Protein AF-A0AAN6MFS7-F1 (afdb_monomer)

Radius of gyration: 54.93 Å; Cα contacts (8 Å, |Δi|>4): 365; chains: 1; bounding box: 103×71×196 Å

Structure (mmCIF, N/CA/C/O backbone):
data_AF-A0AAN6MFS7-F1
#
_entry.id   AF-A0AAN6MFS7-F1
#
loop_
_atom_site.group_PDB
_atom_site.id
_atom_site.type_symbol
_atom_site.label_atom_id
_atom_site.label_alt_id
_atom_site.label_comp_id
_atom_site.label_asym_id
_atom_site.label_entity_id
_atom_site.label_seq_id
_atom_site.pdbx_PDB_ins_code
_atom_site.Cartn_x
_atom_site.Cartn_y
_atom_site.Cartn_z
_atom_site.occupancy
_atom_site.B_iso_or_equiv
_atom_site.auth_seq_id
_atom_site.auth_comp_id
_atom_site.auth_asym_id
_atom_site.auth_atom_id
_atom_site.pdbx_PDB_model_num
ATOM 1 N N . MET A 1 1 ? -11.585 -0.706 53.887 1.00 36.78 1 MET A N 1
ATOM 2 C CA . MET A 1 1 ? -11.390 -0.432 52.448 1.00 36.78 1 MET A CA 1
ATOM 3 C C . MET A 1 1 ? -11.823 1.001 52.216 1.00 36.78 1 MET A C 1
ATOM 5 O O . MET A 1 1 ? -13.002 1.281 52.380 1.00 36.78 1 MET A O 1
ATOM 9 N N . ALA A 1 2 ? -10.871 1.908 52.000 1.00 33.44 2 ALA A N 1
ATOM 10 C CA . ALA A 1 2 ? -11.161 3.320 51.768 1.00 33.44 2 ALA A CA 1
ATOM 11 C C . ALA A 1 2 ? -11.718 3.497 50.346 1.00 33.44 2 ALA A C 1
ATOM 13 O O . ALA A 1 2 ? -11.148 2.964 49.399 1.00 33.44 2 ALA A O 1
ATOM 14 N N . SER A 1 3 ? -12.848 4.193 50.224 1.00 35.78 3 SER A N 1
ATOM 15 C CA . SER A 1 3 ? -13.432 4.625 48.951 1.00 35.78 3 SER A CA 1
ATOM 16 C C . SER A 1 3 ? -12.468 5.604 48.278 1.00 35.78 3 SER A C 1
ATOM 18 O O . SER A 1 3 ? -12.210 6.668 48.838 1.00 35.78 3 SER A O 1
ATOM 20 N N . GLN A 1 4 ? -11.896 5.248 47.126 1.00 47.88 4 GLN A N 1
ATOM 21 C CA . GLN A 1 4 ? -11.155 6.199 46.296 1.00 47.88 4 GLN A CA 1
ATOM 22 C C . GLN A 1 4 ? -12.180 7.032 45.518 1.00 47.88 4 GLN A C 1
ATOM 24 O O . GLN A 1 4 ? -12.872 6.521 44.643 1.00 47.88 4 GLN A O 1
ATOM 29 N N . ASN A 1 5 ? -12.322 8.302 45.892 1.00 48.28 5 ASN A N 1
ATOM 30 C CA . ASN A 1 5 ? -13.199 9.249 45.214 1.00 48.28 5 ASN A CA 1
ATOM 31 C C . ASN A 1 5 ? -12.490 9.766 43.951 1.00 48.28 5 ASN A C 1
ATOM 33 O O . ASN A 1 5 ? -11.522 10.512 44.079 1.00 48.28 5 ASN A O 1
ATOM 37 N N . SER A 1 6 ? -12.973 9.427 42.750 1.00 53.97 6 SER A N 1
ATOM 38 C CA . SER A 1 6 ? -12.674 10.231 41.554 1.00 53.97 6 SER A CA 1
ATOM 39 C C . SER A 1 6 ? -13.382 11.570 41.714 1.00 53.97 6 SER A C 1
ATOM 41 O O . SER A 1 6 ? -14.587 11.673 41.498 1.00 53.97 6 SER A O 1
ATOM 43 N N . SER A 1 7 ? -12.657 12.594 42.154 1.00 58.81 7 SER A N 1
ATOM 44 C CA . SER A 1 7 ? -13.148 13.966 42.107 1.00 58.81 7 SER A CA 1
ATOM 45 C C . SER A 1 7 ? -12.813 14.542 40.738 1.00 58.81 7 SER A C 1
ATOM 47 O O . SER A 1 7 ? -11.644 14.810 40.466 1.00 58.81 7 SER A O 1
ATOM 49 N N . ALA A 1 8 ? -13.819 14.742 39.886 1.00 65.12 8 ALA A N 1
ATOM 50 C CA . ALA A 1 8 ? -13.674 15.670 38.771 1.00 65.12 8 ALA A CA 1
ATOM 51 C C . ALA A 1 8 ? -13.419 17.056 39.374 1.00 65.12 8 ALA A C 1
ATOM 53 O O . ALA A 1 8 ? -14.231 17.554 40.159 1.00 65.12 8 ALA A O 1
ATOM 54 N N . VAL A 1 9 ? -12.258 17.637 39.084 1.00 73.75 9 VAL A N 1
ATOM 55 C CA . VAL A 1 9 ? -11.913 18.971 39.573 1.00 73.75 9 VAL A CA 1
ATOM 56 C C . VAL A 1 9 ? -12.197 19.932 38.431 1.00 73.75 9 VAL A C 1
ATOM 58 O O . VAL A 1 9 ? -11.416 20.022 37.487 1.00 73.75 9 VAL A O 1
ATOM 61 N N . MET A 1 10 ? -13.334 20.625 38.508 1.00 79.44 10 MET A N 1
ATOM 62 C CA . MET A 1 10 ? -13.602 21.756 37.623 1.00 79.44 10 MET A CA 1
ATOM 63 C C . MET A 1 10 ? -12.624 22.873 37.983 1.00 79.44 10 MET A C 1
ATOM 65 O O . MET A 1 10 ? -12.571 23.300 39.141 1.00 79.44 10 MET A O 1
ATOM 69 N N . ARG A 1 11 ? -11.822 23.303 37.013 1.00 81.50 11 ARG A N 1
ATOM 70 C CA . ARG A 1 11 ? -10.904 24.434 37.156 1.00 81.50 11 ARG A CA 1
ATOM 71 C C . ARG A 1 11 ? -11.137 25.378 35.990 1.00 81.50 11 ARG A C 1
ATOM 73 O O . ARG A 1 11 ? -11.279 24.937 34.858 1.00 81.50 11 ARG A O 1
ATOM 80 N N . ASP A 1 12 ? -11.145 26.670 36.274 1.00 82.94 12 ASP A N 1
ATOM 81 C CA . ASP A 1 12 ? -11.175 27.677 35.224 1.00 82.94 12 ASP A CA 1
ATOM 82 C C . ASP A 1 12 ? -9.742 27.894 34.734 1.00 82.94 12 ASP A C 1
ATOM 84 O O . ASP A 1 12 ? -8.885 28.348 35.494 1.00 82.94 12 ASP A O 1
ATOM 88 N N . PHE A 1 13 ? -9.478 27.548 33.476 1.00 86.19 13 PHE A N 1
ATOM 89 C CA . PHE A 1 13 ? -8.219 27.866 32.807 1.00 86.19 13 PHE A CA 1
ATOM 90 C C . PHE A 1 13 ? -8.472 28.965 31.783 1.00 86.19 13 PHE A C 1
ATOM 92 O O . PHE A 1 13 ? -9.425 28.901 31.012 1.00 86.19 13 PHE A O 1
ATOM 99 N N . SER A 1 14 ? -7.621 29.985 31.787 1.00 79.81 14 SER A N 1
ATOM 100 C CA . SER A 1 14 ? -7.682 31.101 30.840 1.00 79.81 14 SER A CA 1
ATOM 101 C C . SER A 1 14 ? -6.638 30.967 29.730 1.00 79.81 14 SER A C 1
ATOM 103 O O . SER A 1 14 ? -6.709 31.682 28.732 1.00 79.81 14 SER A O 1
ATOM 105 N N . THR A 1 15 ? -5.655 30.077 29.897 1.00 89.25 15 THR A N 1
ATOM 106 C CA . THR A 1 15 ? -4.558 29.871 28.945 1.00 89.25 15 THR A CA 1
ATOM 107 C C . THR A 1 15 ? -4.161 28.399 28.828 1.00 89.25 15 THR A C 1
ATOM 109 O O . THR A 1 15 ? -4.347 27.604 29.747 1.00 89.25 15 THR A O 1
ATOM 112 N N . ILE A 1 16 ? -3.547 28.044 27.698 1.00 87.31 16 ILE A N 1
ATOM 113 C CA . ILE A 1 16 ? -3.021 26.695 27.443 1.00 87.31 16 ILE A CA 1
ATOM 114 C C . ILE A 1 16 ? -1.880 26.334 28.398 1.00 87.31 16 ILE A C 1
ATOM 116 O O . ILE A 1 16 ? -1.801 25.197 28.853 1.00 87.31 16 ILE A O 1
ATOM 120 N N . GLU A 1 17 ? -1.049 27.304 28.779 1.00 90.38 17 GLU A N 1
ATOM 121 C CA . GLU A 1 17 ? 0.032 27.086 29.748 1.00 90.38 17 GLU A CA 1
ATOM 122 C C . GLU A 1 17 ? -0.498 26.698 31.134 1.00 90.38 17 GLU A C 1
ATOM 124 O O . GLU A 1 17 ? 0.088 25.847 31.798 1.00 90.38 17 GLU A O 1
ATOM 129 N N . GLU A 1 18 ? -1.640 27.244 31.564 1.00 91.31 18 GLU A N 1
ATOM 130 C CA . GLU A 1 18 ? -2.276 26.832 32.822 1.00 91.31 18 GLU A CA 1
ATOM 131 C C . GLU A 1 18 ? -2.822 25.401 32.746 1.00 91.31 18 GLU A C 1
ATOM 133 O O . GLU A 1 18 ? -2.713 24.650 33.719 1.00 91.31 18 GLU A O 1
ATOM 138 N N . ILE A 1 19 ? -3.366 25.004 31.589 1.00 89.12 19 ILE A N 1
ATOM 139 C CA . ILE A 1 19 ? -3.820 23.630 31.346 1.00 89.12 19 ILE A CA 1
ATOM 140 C C . ILE A 1 19 ? -2.620 22.677 31.410 1.00 89.12 19 ILE A C 1
ATOM 142 O O . ILE A 1 19 ? -2.662 21.695 32.149 1.00 89.12 19 ILE A O 1
ATOM 146 N N . ILE A 1 20 ? -1.530 22.986 30.700 1.00 87.88 20 ILE A N 1
ATOM 147 C CA . ILE A 1 20 ? -0.301 22.176 30.675 1.00 87.88 20 ILE A CA 1
ATOM 148 C C . ILE A 1 20 ? 0.309 22.061 32.069 1.00 87.88 20 ILE A C 1
ATOM 150 O O . ILE A 1 20 ? 0.624 20.955 32.509 1.00 87.88 20 ILE A O 1
ATOM 154 N N . GLN A 1 21 ? 0.435 23.175 32.790 1.00 88.12 21 GLN A N 1
ATOM 155 C CA . GLN A 1 21 ? 0.970 23.159 34.148 1.00 88.12 21 GLN A CA 1
ATOM 156 C C . GLN A 1 21 ? 0.095 22.304 35.069 1.00 88.12 21 GLN A C 1
ATOM 158 O O . GLN A 1 21 ? 0.614 21.513 35.851 1.00 88.12 21 GLN A O 1
ATOM 163 N N . CYS A 1 22 ? -1.232 22.386 34.934 1.00 87.06 22 CYS A N 1
ATOM 164 C CA . CYS A 1 22 ? -2.139 21.538 35.696 1.00 87.06 22 CYS A CA 1
ATOM 165 C C . CYS A 1 22 ? -1.976 20.051 35.349 1.00 87.06 22 CYS A C 1
ATOM 167 O O . CYS A 1 22 ? -2.034 19.213 36.254 1.00 87.06 22 CYS A O 1
ATOM 169 N N . ILE A 1 23 ? -1.763 19.710 34.073 1.00 83.75 23 ILE A N 1
ATOM 170 C CA . ILE A 1 23 ? -1.455 18.336 33.652 1.00 83.75 23 ILE A CA 1
ATOM 171 C C . ILE A 1 23 ? -0.169 17.863 34.338 1.00 83.75 23 ILE A C 1
ATOM 173 O O . ILE A 1 23 ? -0.166 16.796 34.957 1.00 83.75 23 ILE A O 1
ATOM 177 N N . PHE A 1 24 ? 0.890 18.670 34.272 1.00 83.50 24 PHE A N 1
ATOM 178 C CA . PHE A 1 24 ? 2.201 18.348 34.829 1.00 83.50 24 PHE A CA 1
ATOM 179 C C . PHE A 1 24 ? 2.151 18.156 36.347 1.00 83.50 24 PHE A C 1
ATOM 181 O O . PHE A 1 24 ? 2.563 17.114 36.856 1.00 83.50 24 PHE A O 1
ATOM 188 N N . ASP A 1 25 ? 1.570 19.116 37.069 1.00 83.81 25 ASP A N 1
ATOM 189 C CA . ASP A 1 25 ? 1.435 19.062 38.525 1.00 83.81 25 ASP A CA 1
ATOM 190 C C . ASP A 1 25 ? 0.659 17.815 38.952 1.00 83.81 25 ASP A C 1
ATOM 192 O O . ASP A 1 25 ? 1.060 17.098 39.870 1.00 83.81 25 ASP A O 1
ATOM 196 N N . THR A 1 26 ? -0.424 17.504 38.235 1.00 77.88 26 THR A N 1
ATOM 197 C CA . THR A 1 26 ? -1.228 16.322 38.541 1.00 77.88 26 THR A CA 1
ATOM 198 C C . THR A 1 26 ? -0.447 15.032 38.301 1.00 77.88 26 THR A C 1
ATOM 200 O O . THR A 1 26 ? -0.487 14.123 39.131 1.00 77.88 26 THR A O 1
ATOM 203 N N . ARG A 1 27 ? 0.292 14.932 37.192 1.00 75.81 27 ARG A N 1
ATOM 204 C CA . ARG A 1 27 ? 1.117 13.752 36.902 1.00 75.81 27 ARG A CA 1
ATOM 205 C C . ARG A 1 27 ? 2.221 13.569 37.928 1.00 75.81 27 ARG A C 1
ATOM 207 O O . ARG A 1 27 ? 2.413 12.459 38.421 1.00 75.81 27 ARG A O 1
ATOM 214 N N . GLN A 1 28 ? 2.887 14.654 38.303 1.00 77.56 28 GLN A N 1
ATOM 215 C CA . GLN A 1 28 ? 3.928 14.631 39.319 1.00 77.56 28 GLN A CA 1
ATOM 216 C C . GLN A 1 28 ? 3.364 14.184 40.676 1.00 77.56 28 GLN A C 1
ATOM 218 O O . GLN A 1 28 ? 3.981 13.382 41.380 1.00 77.56 28 GLN A O 1
ATOM 223 N N . GLU A 1 29 ? 2.166 14.644 41.042 1.00 77.00 29 GLU A N 1
ATOM 224 C CA . GLU A 1 29 ? 1.462 14.165 42.233 1.00 77.00 29 GLU A CA 1
ATOM 225 C C . GLU A 1 29 ? 1.080 12.680 42.144 1.00 77.00 29 GLU A C 1
ATOM 227 O O . GLU A 1 29 ? 1.240 11.956 43.131 1.00 77.00 29 GLU A O 1
ATOM 232 N N . ALA A 1 30 ? 0.607 12.214 40.984 1.00 71.00 30 ALA A N 1
ATOM 233 C CA . ALA A 1 30 ? 0.240 10.818 40.756 1.00 71.00 30 ALA A CA 1
ATOM 234 C C . ALA A 1 30 ? 1.458 9.884 40.854 1.00 71.00 30 ALA A C 1
ATOM 236 O O . ALA A 1 30 ? 1.403 8.877 41.566 1.00 71.00 30 ALA A O 1
ATOM 237 N N . TYR A 1 31 ? 2.577 10.266 40.228 1.00 70.81 31 TYR A N 1
ATOM 238 C CA . TYR A 1 31 ? 3.853 9.550 40.290 1.00 70.81 31 TYR A CA 1
ATOM 239 C C . TYR A 1 31 ? 4.359 9.430 41.732 1.00 70.81 31 TYR A C 1
ATOM 241 O O . TYR A 1 31 ? 4.684 8.341 42.201 1.00 70.81 31 TYR A O 1
ATOM 249 N N . ASN A 1 32 ? 4.342 10.537 42.480 1.00 74.56 32 ASN A N 1
ATOM 250 C CA . ASN A 1 32 ? 4.837 10.572 43.858 1.00 74.56 32 ASN A CA 1
ATOM 251 C C . ASN A 1 32 ? 3.974 9.785 44.855 1.00 74.56 32 ASN A C 1
ATOM 253 O O . ASN A 1 32 ? 4.447 9.453 45.942 1.00 74.56 32 ASN A O 1
ATOM 257 N N . ARG A 1 33 ? 2.704 9.518 44.533 1.00 71.50 33 ARG A N 1
ATOM 258 C CA . ARG A 1 33 ? 1.756 8.852 45.441 1.00 71.50 33 ARG A CA 1
A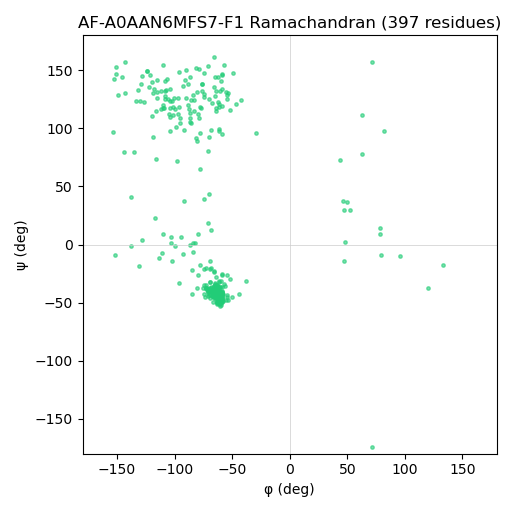TOM 259 C C . ARG A 1 33 ? 1.511 7.377 45.111 1.00 71.50 33 ARG A C 1
ATOM 261 O O . ARG A 1 33 ? 0.610 6.798 45.714 1.00 71.50 33 ARG A O 1
ATOM 268 N N . GLU A 1 34 ? 2.249 6.793 44.157 1.00 62.84 34 GLU A N 1
ATOM 269 C CA . GLU A 1 34 ? 1.908 5.493 43.538 1.00 62.84 34 GLU A CA 1
ATOM 270 C C . GLU A 1 34 ? 0.422 5.440 43.122 1.00 62.84 34 GLU A C 1
ATOM 272 O O . GLU A 1 34 ? -0.246 4.402 43.165 1.00 62.84 34 GLU A O 1
ATOM 277 N N . PHE A 1 35 ? -0.145 6.601 42.786 1.00 58.22 35 PHE A N 1
ATOM 278 C CA . PHE A 1 35 ? -1.577 6.757 42.625 1.00 58.22 35 PHE A CA 1
ATOM 279 C C . PHE A 1 35 ? -1.914 6.504 41.162 1.00 58.22 35 PHE A C 1
ATOM 281 O O . PHE A 1 35 ? -1.804 7.391 40.324 1.00 58.22 35 PHE A O 1
ATOM 288 N N . ALA A 1 36 ? -2.363 5.288 40.856 1.00 56.72 36 ALA A N 1
ATOM 289 C CA . ALA A 1 36 ? -2.938 4.925 39.558 1.00 56.72 36 ALA A CA 1
ATOM 290 C C . ALA A 1 36 ? -4.364 5.498 39.376 1.00 56.72 36 ALA A C 1
ATOM 292 O O . ALA A 1 36 ? -5.272 4.804 38.922 1.00 56.72 36 ALA A O 1
ATOM 293 N N . GLY A 1 37 ? -4.596 6.731 39.832 1.00 58.09 37 GLY A N 1
ATOM 294 C CA . GLY A 1 37 ? -5.900 7.382 39.772 1.00 58.09 37 GLY A CA 1
ATOM 295 C C . GLY A 1 37 ? -6.096 8.138 38.464 1.00 58.09 37 GLY A C 1
ATOM 296 O O . GLY A 1 37 ? -5.198 8.833 38.003 1.00 58.09 37 GLY A O 1
ATOM 297 N N . GLN A 1 38 ? -7.296 8.017 37.904 1.00 64.88 38 GLN A N 1
ATOM 298 C CA . GLN A 1 38 ? -7.801 8.827 36.799 1.00 64.88 38 GLN A CA 1
ATOM 299 C C . GLN A 1 38 ? -8.048 10.255 37.294 1.00 64.88 38 GLN A C 1
ATOM 301 O O . GLN A 1 38 ? -8.792 10.442 38.266 1.00 64.88 38 GLN A O 1
ATOM 306 N N . LEU A 1 39 ? -7.451 11.253 36.640 1.00 69.56 39 LEU A N 1
ATOM 307 C CA . LEU A 1 39 ? -7.797 12.649 36.873 1.00 69.56 39 LEU A CA 1
ATOM 308 C C . LEU A 1 39 ? -8.517 13.215 35.653 1.00 69.56 39 LEU A C 1
ATOM 310 O O . LEU A 1 39 ? -7.953 13.288 34.567 1.00 69.56 39 LEU A O 1
ATOM 314 N N . ILE A 1 40 ? -9.745 13.673 35.876 1.00 79.00 40 ILE A N 1
ATOM 315 C CA . ILE A 1 40 ? -10.539 14.381 34.877 1.00 79.00 40 ILE A CA 1
ATOM 316 C C . ILE A 1 40 ? -10.452 15.874 35.201 1.00 79.00 40 ILE A C 1
ATOM 318 O O . ILE A 1 40 ? -10.971 16.318 36.233 1.00 79.00 40 ILE A O 1
ATOM 322 N N . LEU A 1 41 ? -9.786 16.635 34.334 1.00 83.88 41 LEU A N 1
ATOM 323 C CA . LEU A 1 41 ? -9.855 18.094 34.319 1.00 83.88 41 LEU A CA 1
ATOM 324 C C . LEU A 1 41 ? -11.060 18.507 33.489 1.00 83.88 41 LEU A C 1
ATOM 326 O O . LEU A 1 41 ? -11.154 18.121 32.332 1.00 83.88 41 LEU A O 1
ATOM 330 N N . GLY A 1 42 ? -11.958 19.297 34.063 1.00 85.38 42 GLY A N 1
ATOM 331 C CA . GLY A 1 42 ? -13.032 19.949 33.317 1.00 85.38 42 GLY A CA 1
ATOM 332 C C . GLY A 1 42 ? -12.808 21.455 33.287 1.00 85.38 42 GLY A C 1
ATOM 333 O O . GLY A 1 42 ? -12.542 22.038 34.341 1.00 85.38 42 GLY A O 1
ATOM 334 N N . PHE A 1 43 ? -12.912 22.073 32.114 1.00 88.38 43 PHE A N 1
ATOM 335 C CA . PHE A 1 43 ? -12.813 23.523 31.946 1.00 88.38 43 PHE A CA 1
ATOM 336 C C . PHE A 1 43 ? -13.615 24.024 30.754 1.00 88.38 43 PHE A C 1
ATOM 338 O O . PHE A 1 43 ? -13.813 23.305 29.781 1.00 88.38 43 PHE A O 1
ATOM 345 N N . HIS A 1 44 ? -14.064 25.272 30.812 1.00 86.94 44 HIS A N 1
ATOM 346 C CA . HIS A 1 44 ? -14.817 25.874 29.718 1.00 86.94 44 HIS A CA 1
ATOM 347 C C . HIS A 1 44 ? -13.908 26.276 28.556 1.00 86.94 44 HIS A C 1
ATOM 349 O O . HIS A 1 44 ? -12.831 26.831 28.771 1.00 86.94 44 HIS A O 1
ATOM 355 N N . TRP A 1 45 ? -14.351 26.024 27.323 1.00 86.06 45 TRP A N 1
ATOM 356 C CA . TRP A 1 45 ? -13.641 26.449 26.117 1.00 86.06 45 TRP A CA 1
ATOM 357 C C . TRP A 1 45 ? -14.604 26.695 24.958 1.00 86.06 45 TRP A C 1
ATOM 359 O O . TRP A 1 45 ? -15.609 26.001 24.822 1.00 86.06 45 TRP A O 1
ATOM 369 N N . GLN A 1 46 ? -14.303 27.655 24.083 1.00 81.44 46 GLN A N 1
ATOM 370 C CA . GLN A 1 46 ? -15.162 27.932 22.929 1.00 81.44 46 GLN A CA 1
ATOM 371 C C . GLN A 1 46 ? -14.971 26.877 21.835 1.00 81.44 46 GLN A C 1
ATOM 373 O O . GLN A 1 46 ? -13.843 26.603 21.421 1.00 81.44 46 GLN A O 1
ATOM 378 N N . ALA A 1 47 ? -16.073 26.346 21.298 1.00 72.25 47 ALA A N 1
ATOM 379 C CA . ALA A 1 47 ? -16.054 25.322 20.249 1.00 72.25 47 ALA A CA 1
ATOM 380 C C . ALA A 1 47 ? -15.278 25.763 18.995 1.00 72.25 47 ALA A C 1
ATOM 382 O O . ALA A 1 47 ? -14.606 24.957 18.359 1.00 72.25 47 ALA A O 1
ATOM 383 N N . SER A 1 48 ? -15.323 27.055 18.652 1.00 74.06 48 SER A N 1
ATOM 384 C CA . SER A 1 48 ? -14.591 27.620 17.510 1.00 74.06 48 SER A CA 1
ATOM 385 C C . SER A 1 48 ? -13.073 27.656 17.695 1.00 74.06 48 SER A C 1
ATOM 387 O O . SER A 1 48 ? -12.357 27.886 16.728 1.00 74.06 48 SER A O 1
ATOM 389 N N . GLN A 1 49 ? -12.585 27.468 18.922 1.00 81.62 49 GLN A N 1
ATOM 390 C CA . GLN A 1 49 ? -11.164 27.483 19.280 1.00 81.62 49 GLN A CA 1
ATOM 391 C C . GLN A 1 49 ? -10.652 26.086 19.656 1.00 81.62 49 GLN A C 1
ATOM 393 O O . GLN A 1 49 ? -9.550 25.953 20.184 1.00 81.62 49 GLN A O 1
ATOM 398 N N . LEU A 1 50 ? -11.462 25.045 19.437 1.00 76.56 50 LEU A N 1
ATOM 399 C CA . LEU A 1 50 ? -11.154 23.678 19.850 1.00 76.56 50 LEU A CA 1
ATOM 400 C C . LEU A 1 50 ? -9.970 23.096 19.072 1.00 76.56 50 LEU A C 1
ATOM 402 O O . LEU A 1 50 ? -9.077 22.508 19.671 1.00 76.56 50 LEU A O 1
ATOM 406 N N . ASP A 1 51 ? -9.948 23.303 17.754 1.00 71.31 51 ASP A N 1
ATOM 407 C CA . ASP A 1 51 ? -8.874 22.811 16.883 1.00 71.31 51 ASP A CA 1
ATOM 408 C C . ASP A 1 51 ? -7.530 23.461 17.247 1.00 71.31 51 ASP A C 1
ATOM 410 O O . ASP A 1 51 ? -6.525 22.772 17.400 1.00 71.31 51 ASP A O 1
ATOM 414 N N . GLU A 1 52 ? -7.533 24.779 17.472 1.00 80.25 52 GLU A N 1
ATOM 415 C CA . GLU A 1 52 ? -6.351 25.535 17.899 1.00 80.25 52 GLU A CA 1
ATOM 416 C C . GLU A 1 52 ? -5.860 25.088 19.287 1.00 80.25 52 GLU A C 1
ATOM 418 O O . GLU A 1 52 ? -4.659 24.916 19.494 1.00 80.25 52 GLU A O 1
ATOM 423 N N . LEU A 1 53 ? -6.780 24.848 20.230 1.00 83.44 53 LEU A N 1
ATOM 424 C CA . LEU A 1 53 ? -6.459 24.304 21.551 1.00 83.44 53 LEU A CA 1
ATOM 425 C C . LEU A 1 53 ? -5.781 22.935 21.445 1.00 83.44 53 LEU A C 1
ATOM 427 O O . LEU A 1 53 ? -4.771 22.702 22.105 1.00 83.44 53 LEU A O 1
ATOM 431 N N . LEU A 1 54 ? -6.340 22.033 20.637 1.00 77.75 54 LEU A N 1
ATOM 432 C CA . LEU A 1 54 ? -5.818 20.682 20.454 1.00 77.75 54 LEU A CA 1
ATOM 433 C C . LEU A 1 54 ? -4.432 20.692 19.811 1.00 77.75 54 LEU A C 1
ATOM 435 O O . LEU A 1 54 ? -3.536 20.012 20.304 1.00 77.75 54 LEU A O 1
ATOM 439 N N . GLU A 1 55 ? -4.236 21.493 18.762 1.00 77.12 55 GLU A N 1
ATOM 440 C CA . GLU A 1 55 ? -2.944 21.618 18.081 1.00 77.12 55 GLU A CA 1
ATOM 441 C C . GLU A 1 55 ? -1.859 22.147 19.029 1.00 77.12 55 GLU A C 1
ATOM 443 O O . GLU A 1 55 ? -0.757 21.598 19.095 1.00 77.12 55 GLU A O 1
ATOM 448 N N . GLN A 1 56 ? -2.183 23.174 19.819 1.00 84.38 56 GLN A N 1
ATOM 449 C CA . GLN A 1 56 ? -1.249 23.744 20.788 1.00 84.38 56 GLN A CA 1
ATOM 450 C C . GLN A 1 56 ? -0.972 22.799 21.965 1.00 84.38 56 GLN A C 1
ATOM 452 O O . GLN A 1 56 ? 0.181 22.681 22.383 1.00 84.38 56 GLN A O 1
ATOM 457 N N . LEU A 1 57 ? -1.985 22.096 22.485 1.00 82.75 57 LEU A N 1
ATOM 458 C CA . LEU A 1 57 ? -1.795 21.083 23.528 1.00 82.75 57 LEU A CA 1
ATOM 459 C C . LEU A 1 57 ? -0.902 19.939 23.038 1.00 82.75 57 LEU A C 1
ATOM 461 O O . LEU A 1 57 ? 0.034 19.564 23.742 1.00 82.75 57 LEU A O 1
ATOM 465 N N . ASP A 1 58 ? -1.144 19.417 21.835 1.00 74.69 58 ASP A N 1
ATOM 466 C CA . ASP A 1 58 ? -0.339 18.339 21.254 1.00 74.69 58 ASP A CA 1
ATOM 467 C C . ASP A 1 58 ? 1.115 18.772 21.032 1.00 74.69 58 ASP A C 1
ATOM 469 O O . ASP A 1 58 ? 2.037 18.040 21.402 1.00 74.69 58 ASP A O 1
ATOM 473 N N . ALA A 1 59 ? 1.335 19.968 20.473 1.00 77.88 59 ALA A N 1
ATOM 474 C CA . ALA A 1 59 ? 2.677 20.503 20.250 1.00 77.88 59 ALA A CA 1
ATOM 475 C C . ALA A 1 59 ? 3.449 20.660 21.568 1.00 77.88 59 ALA A C 1
ATOM 477 O O . ALA A 1 59 ? 4.594 20.222 21.677 1.00 77.88 59 ALA A O 1
ATOM 478 N N . ARG A 1 60 ? 2.811 21.232 22.595 1.00 82.81 60 ARG A N 1
ATOM 479 C CA . ARG A 1 60 ? 3.460 21.484 23.887 1.00 82.81 60 ARG A CA 1
ATOM 480 C C . ARG A 1 60 ? 3.699 20.208 24.687 1.00 82.81 60 ARG A C 1
ATOM 482 O O . ARG A 1 60 ? 4.748 20.076 25.307 1.00 82.81 60 ARG A O 1
ATOM 489 N N . LEU A 1 61 ? 2.781 19.244 24.655 1.00 77.88 61 LEU A N 1
ATOM 490 C CA . LEU A 1 61 ? 3.008 17.943 25.292 1.00 77.88 61 LEU A CA 1
ATOM 491 C C . LEU A 1 61 ? 4.138 17.167 24.607 1.00 77.88 61 LEU A C 1
ATOM 493 O O . LEU A 1 61 ? 4.933 16.530 25.293 1.00 77.88 61 LEU A O 1
ATOM 497 N N . ALA A 1 62 ? 4.262 17.279 23.280 1.00 74.44 62 ALA A N 1
ATOM 498 C CA . ALA A 1 62 ? 5.382 16.698 22.546 1.00 74.44 62 ALA A CA 1
ATOM 499 C C . ALA A 1 62 ? 6.729 17.343 22.917 1.00 74.44 62 ALA A C 1
ATOM 501 O O . ALA A 1 62 ? 7.721 16.632 23.058 1.00 74.44 62 ALA A O 1
ATOM 502 N N . GLU A 1 63 ? 6.778 18.666 23.114 1.00 79.62 63 GLU A N 1
ATOM 503 C CA . GLU A 1 63 ? 7.987 19.366 23.586 1.00 79.62 63 GLU A CA 1
ATOM 504 C C . GLU A 1 63 ? 8.443 18.902 24.975 1.00 79.62 63 GLU A C 1
ATOM 506 O O . GLU A 1 63 ? 9.639 18.915 25.268 1.00 79.62 63 GLU A O 1
ATOM 511 N N . LEU A 1 64 ? 7.498 18.500 25.825 1.00 74.75 64 LEU A N 1
ATOM 512 C CA . LEU A 1 64 ? 7.764 18.051 27.190 1.00 74.75 64 LEU A CA 1
ATOM 513 C C . LEU A 1 64 ? 8.106 16.556 27.288 1.00 74.75 64 LEU A C 1
ATOM 515 O O . LEU A 1 64 ? 8.362 16.083 28.390 1.00 74.75 64 LEU A O 1
ATOM 519 N N . ASP A 1 65 ? 8.125 15.828 26.164 1.00 74.19 65 ASP A N 1
ATOM 520 C CA . ASP A 1 65 ? 8.236 14.357 26.123 1.00 74.19 65 ASP A CA 1
ATOM 521 C C . ASP A 1 65 ? 7.185 13.664 27.014 1.00 74.19 65 ASP A C 1
ATOM 523 O O . ASP A 1 65 ? 7.385 12.592 27.584 1.00 74.19 65 ASP A O 1
ATOM 527 N N . GLU A 1 66 ? 6.034 14.316 27.166 1.00 67.31 66 GLU A N 1
ATOM 528 C CA . GLU A 1 66 ? 4.958 13.868 28.031 1.00 67.31 66 GLU A CA 1
ATOM 529 C C . GLU A 1 66 ? 3.973 13.010 27.219 1.00 67.31 66 GLU A C 1
ATOM 531 O O . GLU A 1 66 ? 3.597 13.381 26.100 1.00 67.31 66 GLU A O 1
ATOM 536 N N . PRO A 1 67 ? 3.487 11.868 27.749 1.00 60.12 67 PRO A N 1
ATOM 537 C CA . PRO A 1 67 ? 2.504 11.059 27.041 1.00 60.12 67 PRO A CA 1
ATOM 538 C C . PRO A 1 67 ? 1.242 11.878 26.741 1.00 60.12 67 PRO A C 1
ATOM 540 O O . PRO A 1 67 ? 0.832 12.736 27.530 1.00 60.12 67 PRO A O 1
ATOM 543 N N . LYS A 1 68 ? 0.615 11.603 25.595 1.00 64.00 68 LYS A N 1
ATOM 544 C CA . LYS A 1 68 ? -0.560 12.330 25.091 1.00 64.00 68 LYS A CA 1
ATOM 545 C C . LYS A 1 68 ? -1.730 12.308 26.084 1.00 64.00 68 LYS A C 1
ATOM 547 O O . LYS A 1 68 ? -1.848 11.399 26.909 1.00 64.00 68 LYS A O 1
ATOM 552 N N . ILE A 1 69 ? -2.596 13.319 26.000 1.00 66.81 69 ILE A N 1
ATOM 553 C CA . ILE A 1 69 ? -3.870 13.382 26.736 1.00 66.81 69 ILE A CA 1
ATOM 554 C C . ILE A 1 69 ? -4.677 12.118 26.418 1.00 66.81 69 ILE A C 1
ATOM 556 O O . ILE A 1 69 ? -4.816 11.752 25.251 1.00 66.81 69 ILE A O 1
ATOM 560 N N . HIS A 1 70 ? -5.195 11.439 27.447 1.00 64.25 70 HIS A N 1
ATOM 561 C CA . HIS A 1 70 ? -5.862 10.144 27.281 1.00 64.25 70 HIS A CA 1
ATOM 562 C C . HIS A 1 70 ? -7.198 10.281 26.546 1.00 64.25 70 HIS A C 1
ATOM 564 O O . HIS A 1 70 ? -7.510 9.513 25.630 1.00 64.25 70 HIS A O 1
ATOM 570 N N . ARG A 1 71 ? -7.983 11.272 26.962 1.00 66.00 71 ARG A N 1
ATOM 571 C CA . ARG A 1 71 ? -9.296 11.568 26.408 1.00 66.00 71 ARG A CA 1
ATOM 572 C C . ARG A 1 71 ? -9.475 13.067 26.391 1.00 66.00 71 ARG A C 1
ATOM 574 O O . ARG A 1 71 ? -9.260 13.736 27.396 1.00 66.00 71 ARG A O 1
ATOM 581 N N . PHE A 1 72 ? -9.890 13.552 25.239 1.00 74.12 72 PHE A N 1
ATOM 582 C CA . PHE A 1 72 ? -10.406 14.889 25.072 1.00 74.12 72 PHE A CA 1
ATOM 583 C C . PHE A 1 72 ? -11.888 14.744 24.763 1.00 74.12 72 PHE A C 1
ATOM 585 O O . PHE A 1 72 ? -12.266 14.136 23.760 1.00 74.12 72 PHE A O 1
ATOM 592 N N . GLU A 1 73 ? -12.731 15.255 25.640 1.00 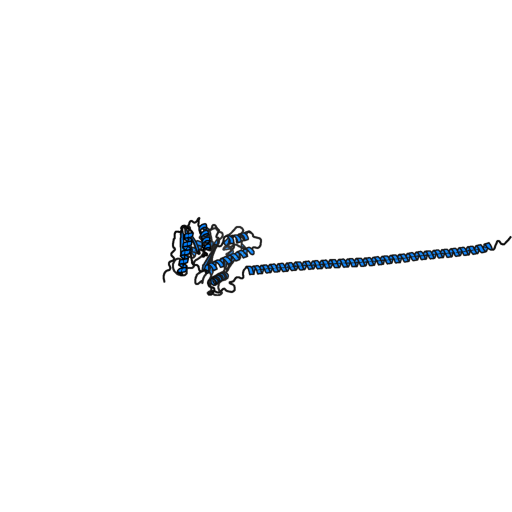75.00 73 GLU A N 1
ATOM 593 C CA . GLU A 1 73 ? -14.164 15.331 25.412 1.00 75.00 73 GLU A CA 1
ATOM 594 C C . GLU A 1 73 ? -14.572 16.792 25.412 1.00 75.00 73 GLU A C 1
ATOM 596 O O . GLU A 1 73 ? -14.158 17.547 26.279 1.00 75.00 73 GLU A O 1
ATOM 601 N N . TYR A 1 74 ? -15.379 17.182 24.433 1.00 71.88 74 TYR A N 1
ATOM 602 C CA . TYR A 1 74 ? -16.005 18.490 24.413 1.00 71.88 74 TYR A CA 1
ATOM 603 C C . TYR A 1 74 ? -17.510 18.302 24.509 1.00 71.88 74 TYR A C 1
ATOM 605 O O . TYR A 1 74 ? -18.131 17.716 23.621 1.00 71.88 74 TYR A O 1
ATOM 613 N N . ASP A 1 75 ? -18.086 18.768 25.607 1.00 76.25 75 ASP A N 1
ATOM 614 C CA . ASP A 1 75 ? -19.524 18.846 25.775 1.00 76.25 75 ASP A CA 1
ATOM 615 C C . ASP A 1 75 ? -20.015 20.161 25.164 1.00 76.25 75 ASP A C 1
ATOM 617 O O . ASP A 1 75 ? -19.840 21.235 25.737 1.00 76.25 75 ASP A O 1
ATOM 621 N N . TYR A 1 76 ? -20.630 20.063 23.984 1.00 65.31 76 TYR A N 1
ATOM 622 C CA . TYR A 1 76 ? -21.187 21.205 23.259 1.00 65.31 76 TYR A CA 1
ATOM 623 C C . TYR A 1 76 ? -22.371 21.860 23.981 1.00 65.31 76 TYR A C 1
ATOM 625 O O . TYR A 1 76 ? -22.647 23.028 23.722 1.00 65.31 76 TYR A O 1
ATOM 633 N N . GLU A 1 77 ? -23.082 21.145 24.861 1.00 68.25 77 GLU A N 1
ATOM 634 C CA . GLU A 1 77 ? -24.196 21.735 25.614 1.00 68.25 77 GLU A CA 1
ATOM 635 C C . GLU A 1 77 ? -23.685 22.638 26.738 1.00 68.25 77 GLU A C 1
ATOM 637 O O . GLU A 1 77 ? -24.276 23.684 27.011 1.00 68.25 77 GLU A O 1
ATOM 642 N N . SER A 1 78 ? -22.585 22.243 27.382 1.00 78.06 78 SER A N 1
ATOM 643 C CA . SER A 1 78 ? -21.989 22.980 28.501 1.00 78.06 78 SER A CA 1
ATOM 644 C C . SER A 1 78 ? -20.742 23.789 28.129 1.00 78.06 78 SER A C 1
ATOM 646 O O . SER A 1 78 ? -20.141 24.409 29.007 1.00 78.06 78 SER A O 1
ATOM 648 N N . GLU A 1 79 ? -20.338 23.770 26.855 1.00 82.50 79 GLU A N 1
ATOM 649 C CA . GLU A 1 79 ? -19.074 24.322 26.347 1.00 82.50 79 GLU A CA 1
ATOM 650 C C . GLU A 1 79 ? -17.864 23.912 27.208 1.00 82.50 79 GLU A C 1
ATOM 652 O O . GLU A 1 79 ? -16.957 24.706 27.468 1.00 82.50 79 GLU A O 1
ATOM 657 N N . THR A 1 80 ? -17.871 22.673 27.710 1.00 80.56 80 THR A N 1
ATOM 658 C CA . THR A 1 80 ? -16.858 22.168 28.647 1.00 80.56 80 THR A CA 1
ATOM 659 C C . THR A 1 80 ? -15.955 21.155 27.964 1.00 80.56 80 THR A C 1
ATOM 661 O O . THR A 1 80 ? -16.411 20.142 27.438 1.00 80.56 80 THR A O 1
ATOM 664 N N . VAL A 1 81 ? -14.653 21.407 28.018 1.00 79.25 81 VAL A N 1
ATOM 665 C CA . VAL A 1 81 ? -13.607 20.438 27.715 1.00 79.25 81 VAL A CA 1
ATOM 666 C C . VAL A 1 81 ? -13.350 19.596 28.958 1.00 79.25 81 VAL A C 1
ATOM 668 O O . VAL A 1 81 ? -13.006 20.120 30.016 1.00 79.25 81 VAL A O 1
ATOM 671 N N . TYR A 1 82 ? -13.456 18.284 28.815 1.00 80.31 82 TYR A N 1
ATOM 672 C CA . TYR A 1 82 ? -12.969 17.310 29.773 1.00 80.31 82 TYR A CA 1
ATOM 673 C C . TYR A 1 82 ? -11.689 16.677 29.231 1.00 80.31 82 TYR A C 1
ATOM 675 O O . TYR A 1 82 ? -11.712 15.947 28.238 1.00 80.31 82 TYR A O 1
ATOM 683 N N . LEU A 1 83 ? -10.567 16.955 29.892 1.00 80.56 83 LEU A N 1
ATOM 684 C CA . LEU A 1 83 ? -9.314 16.249 29.675 1.00 80.56 83 LEU A CA 1
ATOM 685 C C . LEU A 1 83 ? -9.186 15.149 30.708 1.00 80.56 83 LEU A C 1
ATOM 687 O O . LEU A 1 83 ? -9.097 15.410 31.907 1.00 80.56 83 LEU A O 1
ATOM 691 N N . ASP A 1 84 ? -9.121 13.919 30.235 1.00 75.75 84 ASP A N 1
ATOM 692 C CA . ASP A 1 84 ? -8.697 12.817 31.071 1.00 75.75 84 ASP A CA 1
ATOM 693 C C . ASP A 1 84 ? -7.186 12.652 30.977 1.00 75.75 84 ASP A C 1
ATOM 695 O O . ASP A 1 84 ? -6.603 12.515 29.894 1.00 75.75 84 ASP A O 1
ATOM 699 N N . ILE A 1 85 ? -6.556 12.662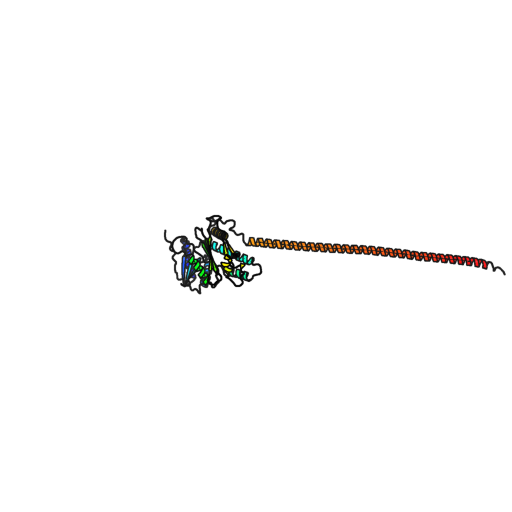 32.139 1.00 67.69 85 ILE A N 1
ATOM 700 C CA . ILE A 1 85 ? -5.130 12.472 32.319 1.00 67.69 85 ILE A CA 1
ATOM 701 C C . ILE A 1 85 ? -4.987 11.187 33.121 1.00 67.69 85 ILE A C 1
ATOM 703 O O . ILE A 1 85 ? -4.714 11.182 34.321 1.00 67.69 85 ILE A O 1
ATOM 707 N N . MET A 1 86 ? -5.220 10.067 32.448 1.00 60.97 86 MET A N 1
ATOM 708 C CA . MET A 1 86 ? -4.918 8.759 33.004 1.00 60.97 86 MET A CA 1
ATOM 709 C C . MET A 1 86 ? -3.417 8.495 32.933 1.00 60.97 86 MET A C 1
ATOM 711 O O . MET A 1 86 ? -2.781 8.715 31.900 1.00 60.97 86 MET A O 1
ATOM 715 N N . GLY A 1 87 ? -2.866 7.925 34.004 1.00 51.66 87 GLY A N 1
ATOM 716 C CA . GLY A 1 87 ? -1.685 7.076 33.892 1.00 51.66 87 GLY A CA 1
ATOM 717 C C . GLY A 1 87 ? -2.101 5.772 33.218 1.00 51.66 87 GLY A C 1
ATOM 718 O O . GLY A 1 87 ? -2.409 4.797 33.898 1.00 51.66 87 GLY A O 1
ATOM 719 N N . GLU A 1 88 ? -2.229 5.759 31.891 1.00 52.69 88 GLU A N 1
ATOM 720 C CA . GLU A 1 88 ? -2.574 4.522 31.192 1.00 52.69 88 GLU A CA 1
ATOM 721 C C . GLU A 1 88 ? -1.462 3.483 31.337 1.00 52.69 88 GLU A C 1
ATOM 723 O O . GLU A 1 88 ? -0.270 3.789 31.290 1.00 52.69 88 GLU A O 1
ATOM 728 N N . SER A 1 89 ? -1.876 2.219 31.448 1.00 55.59 89 SER A N 1
ATOM 729 C CA . SER A 1 89 ? -0.985 1.101 31.174 1.00 55.59 89 SER A CA 1
ATOM 730 C C . SER A 1 89 ? -0.561 1.208 29.713 1.00 55.59 89 SER A C 1
ATOM 732 O O . SER A 1 89 ? -1.401 1.178 28.814 1.00 55.59 89 SER A O 1
ATOM 734 N N . GLU A 1 90 ? 0.743 1.319 29.493 1.00 59.69 90 GLU A N 1
ATOM 735 C CA . GLU A 1 90 ? 1.437 1.251 28.201 1.00 59.69 90 GLU A CA 1
ATOM 736 C C . GLU A 1 90 ? 0.839 0.197 27.244 1.00 59.69 90 GLU A C 1
ATOM 738 O O . GLU A 1 90 ? 0.773 0.399 26.032 1.00 59.69 90 GLU A O 1
ATOM 743 N N . LEU A 1 91 ? 0.295 -0.883 27.813 1.00 63.44 91 LEU A N 1
ATOM 744 C CA . LEU A 1 91 ? -0.451 -1.932 27.132 1.00 63.44 91 LEU A CA 1
ATOM 745 C C . LEU A 1 91 ? -1.574 -1.412 26.222 1.00 63.44 91 LEU A C 1
ATOM 747 O O . LEU A 1 91 ? -1.731 -1.897 25.106 1.00 63.44 91 LEU A O 1
ATOM 751 N N . HIS A 1 92 ? -2.381 -0.449 26.673 1.00 62.84 92 HIS A N 1
ATOM 752 C CA . HIS A 1 92 ? -3.518 0.038 25.888 1.00 62.84 92 HIS A CA 1
ATOM 753 C C . HIS A 1 92 ? -3.051 0.784 24.630 1.00 62.84 92 HIS A C 1
ATOM 755 O O . HIS A 1 92 ? -3.593 0.564 23.544 1.00 62.84 92 HIS A O 1
ATOM 761 N N . TYR A 1 93 ? -1.994 1.594 24.755 1.00 63.34 93 TYR A N 1
ATOM 762 C CA . TYR A 1 93 ? -1.345 2.242 23.615 1.00 63.34 93 TYR A CA 1
ATOM 763 C C . TYR A 1 93 ? -0.758 1.225 22.650 1.00 63.34 93 TYR A C 1
ATOM 765 O O . TYR A 1 93 ? -0.919 1.374 21.444 1.00 63.34 93 TYR A O 1
ATOM 773 N N . GLN A 1 94 ? -0.122 0.179 23.166 1.00 66.75 94 GLN A N 1
ATOM 774 C CA . GLN A 1 94 ? 0.470 -0.866 22.339 1.00 66.75 94 GLN A CA 1
ATOM 775 C C . GLN A 1 94 ? -0.602 -1.673 21.590 1.00 66.75 94 GLN A C 1
ATOM 777 O O . GLN A 1 94 ? -0.446 -1.919 20.397 1.00 66.75 94 GLN A O 1
ATOM 782 N N . VAL A 1 95 ? -1.737 -1.995 22.224 1.00 67.56 95 VAL A N 1
ATOM 783 C CA . VAL A 1 95 ? -2.885 -2.626 21.543 1.00 67.56 95 VAL A CA 1
ATOM 784 C C . VAL A 1 95 ? -3.444 -1.704 20.462 1.00 67.56 95 VAL A C 1
ATOM 786 O O . VAL A 1 95 ? -3.649 -2.128 19.325 1.00 67.56 95 VAL A O 1
ATOM 789 N N . GLN A 1 96 ? -3.678 -0.432 20.789 1.00 67.94 96 GLN A N 1
ATOM 790 C CA . GLN A 1 96 ? -4.195 0.546 19.834 1.00 67.94 96 GLN A CA 1
ATOM 791 C C . GLN A 1 96 ? -3.241 0.733 18.647 1.00 67.94 96 GLN A C 1
ATOM 793 O O . GLN A 1 96 ? -3.684 0.743 17.498 1.00 67.94 96 GLN A O 1
ATOM 798 N N . ALA A 1 97 ? -1.943 0.867 18.918 1.00 66.94 97 ALA A N 1
ATOM 799 C CA . ALA A 1 97 ? -0.903 0.989 17.908 1.00 66.94 97 ALA A CA 1
ATOM 800 C C . ALA A 1 97 ? -0.829 -0.271 17.041 1.00 66.94 97 ALA A C 1
ATOM 802 O O . ALA A 1 97 ? -0.763 -0.150 15.824 1.00 66.94 97 ALA A O 1
ATOM 803 N N . GLY A 1 98 ? -0.928 -1.463 17.636 1.00 73.69 98 GLY A N 1
ATOM 804 C CA . GLY A 1 98 ? -0.953 -2.729 16.908 1.00 73.69 98 GLY A CA 1
ATOM 805 C C . GLY A 1 98 ? -2.161 -2.858 15.977 1.00 73.69 98 GLY A C 1
ATOM 806 O O . GLY A 1 98 ? -2.001 -3.232 14.817 1.00 73.69 98 GLY A O 1
ATOM 807 N N . ILE A 1 99 ? -3.360 -2.477 16.435 1.00 75.31 99 ILE A N 1
ATOM 808 C CA . ILE A 1 99 ? -4.577 -2.477 15.603 1.00 75.31 99 ILE A CA 1
ATOM 809 C C . ILE A 1 99 ? -4.469 -1.449 14.478 1.00 75.31 99 ILE A C 1
ATOM 811 O O . ILE A 1 99 ? -4.785 -1.765 13.331 1.00 75.31 99 ILE A O 1
ATOM 815 N N . ARG A 1 100 ? -4.005 -0.232 14.788 1.00 73.62 100 ARG A N 1
ATOM 816 C CA . ARG A 1 100 ? -3.793 0.816 13.786 1.00 73.62 100 ARG A CA 1
ATOM 817 C C . ARG A 1 100 ? -2.794 0.357 12.726 1.00 73.62 100 ARG A C 1
ATOM 819 O O . ARG A 1 100 ? -3.135 0.390 11.550 1.00 73.62 100 ARG A O 1
ATOM 826 N N . ARG A 1 101 ? -1.621 -0.125 13.148 1.00 77.75 101 ARG A N 1
ATOM 827 C CA . ARG A 1 101 ? -0.571 -0.659 12.271 1.00 77.75 101 ARG A CA 1
ATOM 828 C C . ARG A 1 101 ? -1.134 -1.748 11.362 1.00 77.75 101 ARG A C 1
ATOM 830 O O . ARG A 1 101 ? -0.990 -1.660 10.154 1.00 77.75 101 ARG A O 1
ATOM 837 N N . TYR A 1 102 ? -1.879 -2.703 11.921 1.00 81.69 102 TYR A N 1
ATOM 838 C CA . TYR A 1 102 ? -2.501 -3.767 11.134 1.00 81.69 102 TYR A CA 1
ATOM 839 C C . TYR A 1 102 ? -3.480 -3.244 10.070 1.00 81.69 102 TYR A C 1
ATOM 841 O O . TYR A 1 102 ? -3.459 -3.702 8.929 1.00 81.69 102 TYR A O 1
ATOM 849 N N . ILE A 1 103 ? -4.342 -2.285 10.421 1.00 78.88 103 ILE A N 1
ATOM 850 C CA . ILE A 1 103 ? -5.276 -1.672 9.465 1.00 78.88 103 ILE A CA 1
ATOM 851 C C . ILE A 1 103 ? -4.507 -0.918 8.373 1.00 78.88 103 ILE A C 1
ATOM 853 O O . ILE A 1 103 ? -4.823 -1.068 7.194 1.00 78.88 103 ILE A O 1
ATOM 857 N N . GLU A 1 104 ? -3.493 -0.138 8.747 1.00 79.19 104 GLU A N 1
ATOM 858 C CA . GLU A 1 104 ? -2.653 0.621 7.815 1.00 79.19 104 GLU A CA 1
ATOM 859 C C . GLU A 1 104 ? -1.900 -0.294 6.843 1.00 79.19 104 GLU A C 1
ATOM 861 O O . GLU A 1 104 ? -1.911 -0.033 5.638 1.00 79.19 104 GLU A O 1
ATOM 866 N N . ASP A 1 105 ? -1.319 -1.388 7.339 1.00 81.50 105 ASP A N 1
ATOM 867 C CA . ASP A 1 105 ? -0.610 -2.379 6.529 1.00 81.50 105 ASP A CA 1
ATOM 868 C C . ASP A 1 105 ? -1.561 -3.050 5.531 1.00 81.50 105 ASP A C 1
ATOM 870 O O . ASP A 1 105 ? -1.258 -3.127 4.340 1.00 81.50 105 ASP A O 1
ATOM 874 N N . ARG A 1 106 ? -2.766 -3.447 5.964 1.00 82.06 106 ARG A N 1
ATOM 875 C CA . ARG A 1 106 ? -3.770 -4.046 5.066 1.00 82.06 106 ARG A CA 1
ATOM 876 C C . ARG A 1 106 ? -4.290 -3.061 4.027 1.00 82.06 106 ARG A C 1
ATOM 878 O O . ARG A 1 106 ? -4.463 -3.436 2.870 1.00 82.06 106 ARG A O 1
ATOM 885 N N . LEU A 1 107 ? -4.501 -1.798 4.391 1.00 79.75 107 LEU A N 1
ATOM 886 C CA . LEU A 1 107 ? -4.848 -0.756 3.422 1.00 79.75 107 LEU A CA 1
ATOM 887 C C . LEU A 1 107 ? -3.709 -0.514 2.421 1.00 79.75 107 LEU A C 1
ATOM 889 O O . LEU A 1 107 ? -3.974 -0.320 1.234 1.00 79.75 107 LEU A O 1
ATOM 893 N N . ALA A 1 108 ? -2.451 -0.559 2.863 1.00 81.44 108 ALA A N 1
ATOM 894 C CA . ALA A 1 108 ? -1.295 -0.440 1.982 1.00 81.44 108 ALA A CA 1
ATOM 895 C C . ALA A 1 108 ? -1.178 -1.636 1.024 1.00 81.44 108 ALA A C 1
ATOM 897 O O . ALA A 1 108 ? -0.963 -1.432 -0.169 1.00 81.44 108 ALA A O 1
ATOM 898 N N . GLU A 1 109 ? -1.387 -2.862 1.505 1.00 79.44 109 GLU A N 1
ATOM 899 C CA . GLU A 1 109 ? -1.458 -4.066 0.668 1.00 79.44 109 GLU A CA 1
ATOM 900 C C . GLU A 1 109 ? -2.580 -3.979 -0.366 1.00 79.44 109 GLU A C 1
ATOM 902 O O . GLU A 1 109 ? -2.391 -4.319 -1.528 1.00 79.44 109 GLU A O 1
ATOM 907 N N . LEU A 1 110 ? -3.755 -3.485 0.017 1.00 76.12 110 LEU A N 1
ATOM 908 C CA . LEU A 1 110 ? -4.842 -3.269 -0.933 1.00 76.12 110 LEU A CA 1
ATOM 909 C C . LEU A 1 110 ? -4.485 -2.210 -1.972 1.00 76.12 110 LEU A C 1
ATOM 911 O O . LEU A 1 110 ? -4.823 -2.371 -3.141 1.00 76.12 110 LEU A O 1
ATOM 915 N N . ALA A 1 111 ? -3.774 -1.151 -1.580 1.00 76.38 111 ALA A N 1
ATOM 916 C CA . ALA A 1 111 ? -3.301 -0.138 -2.517 1.00 76.38 111 ALA A CA 1
ATOM 917 C C . ALA A 1 111 ? -2.281 -0.701 -3.520 1.00 76.38 111 ALA A C 1
ATOM 919 O O . ALA A 1 111 ? -2.253 -0.244 -4.664 1.00 76.38 111 ALA A O 1
ATOM 920 N N . THR A 1 112 ? -1.454 -1.672 -3.111 1.00 76.94 112 THR A N 1
ATOM 921 C CA . THR A 1 112 ? -0.484 -2.333 -3.998 1.00 76.94 112 THR A CA 1
ATOM 922 C C . THR A 1 112 ? -1.126 -3.423 -4.852 1.00 76.94 112 THR A C 1
ATOM 924 O O . THR A 1 112 ? -0.776 -3.536 -6.021 1.00 76.94 112 THR A O 1
ATOM 927 N N . LEU A 1 113 ? -2.088 -4.179 -4.313 1.00 69.19 113 LEU A N 1
ATOM 928 C CA . LEU A 1 113 ? -2.859 -5.205 -5.028 1.00 69.19 113 LEU A CA 1
ATOM 929 C C . LEU A 1 113 ? -3.901 -4.624 -5.983 1.00 69.19 113 LEU A C 1
ATOM 931 O O . LEU A 1 113 ? -4.306 -5.310 -6.917 1.00 69.19 113 LEU A O 1
ATOM 935 N N . ALA A 1 114 ? -4.324 -3.375 -5.787 1.00 62.00 114 ALA A N 1
ATOM 936 C CA . ALA A 1 114 ? -5.153 -2.628 -6.731 1.00 62.00 114 ALA A CA 1
ATOM 937 C C . ALA A 1 114 ? -4.376 -2.245 -8.012 1.00 62.00 114 ALA A C 1
ATOM 939 O O . ALA A 1 114 ? -4.460 -1.114 -8.504 1.00 62.00 114 ALA A O 1
ATOM 940 N N . THR A 1 115 ? -3.598 -3.179 -8.565 1.00 51.38 115 THR A N 1
ATOM 941 C CA . THR A 1 115 ? -2.888 -3.053 -9.832 1.00 51.38 115 THR A CA 1
ATOM 942 C C . THR A 1 115 ? -3.874 -2.841 -10.988 1.00 51.38 115 THR A C 1
ATOM 944 O O . THR A 1 115 ? -4.419 -3.770 -11.567 1.00 51.38 115 THR A O 1
ATOM 947 N N . MET A 1 116 ? -4.024 -1.557 -11.327 1.00 51.47 116 MET A N 1
ATOM 948 C CA . MET A 1 116 ? -3.978 -0.928 -12.660 1.00 51.47 116 MET A CA 1
ATOM 949 C C . MET A 1 116 ? -5.211 -0.172 -13.181 1.00 51.47 116 MET A C 1
ATOM 951 O O . MET A 1 116 ? -4.981 0.919 -13.701 1.00 51.47 116 MET A O 1
ATOM 955 N N . ASP A 1 117 ? -6.464 -0.581 -12.960 1.00 59.25 117 ASP A N 1
ATOM 956 C CA . ASP A 1 117 ? -7.568 0.028 -13.745 1.00 59.25 117 ASP A CA 1
ATOM 957 C C . ASP A 1 117 ? -8.557 0.933 -12.993 1.00 59.25 117 ASP A C 1
ATOM 959 O O . ASP A 1 117 ? -9.345 1.618 -13.642 1.00 59.25 117 ASP A O 1
ATOM 963 N N . ASP A 1 118 ? -8.496 1.029 -11.659 1.00 70.19 118 ASP A N 1
ATOM 964 C CA . ASP A 1 118 ? -9.424 1.888 -10.905 1.00 70.19 118 ASP A CA 1
ATOM 965 C C . ASP A 1 118 ? -8.691 3.002 -10.119 1.00 70.19 118 ASP A C 1
ATOM 967 O O . ASP A 1 118 ? -8.194 2.791 -9.002 1.00 70.19 118 ASP A O 1
ATOM 971 N N . PRO A 1 119 ? -8.532 4.205 -10.707 1.00 78.75 119 PRO A N 1
ATOM 972 C CA . PRO A 1 119 ? -7.930 5.347 -10.023 1.00 78.75 119 PRO A CA 1
ATOM 973 C C . PRO A 1 119 ? -8.780 5.855 -8.848 1.00 78.75 119 PRO A C 1
ATOM 975 O O . PRO A 1 119 ? -8.216 6.466 -7.934 1.00 78.75 119 PRO A O 1
ATOM 978 N N . GLU A 1 120 ? -10.090 5.588 -8.833 1.00 74.75 120 GLU A N 1
ATOM 979 C CA . GLU A 1 120 ? -10.988 6.032 -7.767 1.00 74.75 120 GLU A CA 1
ATOM 980 C C . GLU A 1 120 ? -10.706 5.255 -6.482 1.00 74.75 120 GLU A C 1
ATOM 982 O O . GLU A 1 120 ? -10.513 5.872 -5.436 1.00 74.75 120 GLU A O 1
ATOM 987 N N . ILE A 1 121 ? -10.527 3.930 -6.559 1.00 72.81 121 ILE A N 1
ATOM 988 C CA . ILE A 1 121 ? -10.165 3.097 -5.396 1.00 72.81 121 ILE A CA 1
ATOM 989 C C . ILE A 1 121 ? -8.826 3.530 -4.785 1.00 72.81 121 ILE A C 1
ATOM 991 O O . ILE A 1 121 ? -8.696 3.620 -3.564 1.00 72.81 121 ILE A O 1
ATOM 995 N N . ARG A 1 122 ? -7.821 3.857 -5.607 1.00 77.25 122 ARG A N 1
ATOM 996 C CA . ARG A 1 122 ? -6.524 4.346 -5.097 1.00 77.25 122 ARG A CA 1
ATOM 997 C C . ARG A 1 122 ? -6.648 5.692 -4.396 1.00 77.25 122 ARG A C 1
ATOM 999 O O . ARG A 1 122 ? -6.024 5.896 -3.355 1.00 77.25 122 ARG A O 1
ATOM 1006 N N . HIS A 1 123 ? -7.429 6.610 -4.962 1.00 78.12 123 HIS A N 1
ATOM 1007 C CA . HIS A 1 123 ? -7.713 7.891 -4.322 1.00 78.12 123 HIS A CA 1
ATOM 1008 C C . HIS A 1 123 ? -8.445 7.685 -2.990 1.00 78.12 123 HIS A C 1
ATOM 1010 O O . HIS A 1 123 ? -8.127 8.334 -1.998 1.00 78.12 123 HIS A O 1
ATOM 1016 N N . LEU A 1 124 ? -9.373 6.732 -2.953 1.00 72.44 124 LEU A N 1
ATOM 1017 C CA . LEU A 1 124 ? -10.150 6.376 -1.779 1.00 72.44 124 LEU A CA 1
ATOM 1018 C C . LEU A 1 124 ? -9.273 5.834 -0.646 1.00 72.44 124 LEU A C 1
ATOM 1020 O O . LEU A 1 124 ? -9.311 6.364 0.459 1.00 72.44 124 LEU A O 1
ATOM 1024 N N . ILE A 1 125 ? -8.417 4.848 -0.934 1.00 75.00 125 ILE A N 1
ATOM 1025 C CA . ILE A 1 125 ? -7.485 4.276 0.050 1.00 75.00 125 ILE A CA 1
ATOM 1026 C C . ILE A 1 125 ? -6.518 5.346 0.570 1.00 75.00 125 ILE A C 1
ATOM 1028 O O . ILE A 1 125 ? -6.268 5.428 1.774 1.00 75.00 125 ILE A O 1
ATOM 1032 N N . ARG A 1 126 ? -6.014 6.213 -0.319 1.00 75.69 126 ARG A N 1
ATOM 1033 C CA . ARG A 1 126 ? -5.178 7.352 0.081 1.00 75.69 126 ARG A CA 1
ATOM 1034 C C . ARG A 1 126 ? -5.939 8.302 1.006 1.00 75.69 126 ARG A C 1
ATOM 1036 O O . ARG A 1 126 ? -5.403 8.686 2.038 1.00 75.69 126 ARG A O 1
ATOM 1043 N N . SER A 1 127 ? -7.193 8.610 0.684 1.00 68.88 127 SER A N 1
ATOM 1044 C CA . SER A 1 127 ? -8.032 9.488 1.498 1.00 68.88 127 SER A CA 1
ATOM 1045 C C . SER A 1 127 ? -8.314 8.906 2.886 1.00 68.88 127 SER A C 1
ATOM 1047 O O . SER A 1 127 ? -8.279 9.654 3.857 1.00 68.88 127 SER A O 1
ATOM 1049 N N . ILE A 1 128 ? -8.521 7.589 3.009 1.00 67.75 128 ILE A N 1
ATOM 1050 C CA . ILE A 1 128 ? -8.664 6.917 4.315 1.00 67.75 128 ILE A CA 1
ATOM 1051 C C . ILE A 1 128 ? -7.387 7.093 5.148 1.00 67.75 128 ILE A C 1
ATOM 1053 O O . ILE A 1 128 ? -7.461 7.424 6.330 1.00 67.75 128 ILE A O 1
ATOM 1057 N N . LYS A 1 129 ? -6.213 6.925 4.525 1.00 68.19 129 LYS A N 1
ATOM 1058 C CA . LYS A 1 129 ? -4.916 7.097 5.194 1.00 68.19 129 LYS A CA 1
ATOM 1059 C C . LYS A 1 129 ? -4.678 8.544 5.644 1.00 68.19 129 LYS A C 1
ATOM 1061 O O . LYS A 1 129 ? -4.164 8.761 6.734 1.00 68.19 129 LYS A O 1
ATOM 1066 N N . GLU A 1 130 ? -5.058 9.519 4.821 1.00 64.38 130 GLU A N 1
ATOM 1067 C CA . GLU A 1 130 ? -4.885 10.952 5.103 1.00 64.38 130 GLU A CA 1
ATOM 1068 C C . GLU A 1 130 ? -5.872 11.484 6.151 1.00 64.38 130 GLU A C 1
ATOM 1070 O O . GLU A 1 130 ? -5.509 12.348 6.944 1.00 64.38 130 GLU A O 1
ATOM 1075 N N . ARG A 1 131 ? -7.111 10.972 6.181 1.00 57.34 131 ARG A N 1
ATOM 1076 C CA . ARG A 1 131 ? -8.149 11.406 7.137 1.00 57.34 131 ARG A CA 1
ATOM 1077 C C . ARG A 1 131 ? -7.970 10.823 8.540 1.00 57.34 131 ARG A C 1
ATOM 1079 O O . ARG A 1 131 ? -8.517 11.374 9.490 1.00 57.34 131 ARG A O 1
ATOM 1086 N N . GLY A 1 132 ? -7.185 9.753 8.670 1.00 50.50 132 GLY A N 1
ATOM 1087 C CA . GLY A 1 132 ? -6.885 9.104 9.941 1.00 50.50 132 GLY A CA 1
ATOM 1088 C C . GLY A 1 132 ? -8.069 8.336 10.541 1.00 50.50 132 GLY A C 1
ATOM 1089 O O . GLY A 1 132 ? -9.239 8.577 10.258 1.00 50.50 132 GLY A O 1
ATOM 1090 N N . THR A 1 133 ? -7.761 7.367 11.400 1.00 44.06 133 THR A N 1
ATOM 1091 C CA . THR A 1 133 ? -8.755 6.657 12.220 1.00 44.06 133 THR A CA 1
ATOM 1092 C C . THR A 1 133 ? -8.998 7.413 13.526 1.00 44.06 133 THR A C 1
ATOM 1094 O O . THR A 1 133 ? -8.088 7.488 14.359 1.00 44.06 133 THR A O 1
ATOM 1097 N N . VAL A 1 134 ? -10.220 7.907 13.741 1.00 37.78 134 VAL A N 1
ATOM 1098 C CA . VAL A 1 134 ? -10.674 8.402 15.050 1.00 37.78 134 VAL A CA 1
ATOM 1099 C C . VAL A 1 134 ? -11.221 7.216 15.847 1.00 37.78 134 VAL A C 1
ATOM 1101 O O . VAL A 1 134 ? -12.215 6.603 15.465 1.00 37.78 134 VAL A O 1
ATOM 1104 N N . LEU A 1 135 ? -10.541 6.853 16.936 1.00 39.22 135 LEU A N 1
ATOM 1105 C CA . LEU A 1 135 ? -10.969 5.783 17.838 1.00 39.22 135 LEU A CA 1
ATOM 1106 C C . LEU A 1 135 ? -11.706 6.399 19.031 1.00 39.22 135 LEU A C 1
ATOM 1108 O O . LEU A 1 135 ? -11.142 7.235 19.731 1.00 39.22 135 LEU A O 1
ATOM 1112 N N . ILE A 1 136 ? -12.928 5.939 19.294 1.00 35.22 136 ILE A N 1
ATOM 1113 C CA . ILE A 1 136 ? -13.697 6.309 20.488 1.00 35.22 136 ILE A CA 1
ATOM 1114 C C . ILE A 1 136 ? -13.633 5.119 21.443 1.00 35.22 136 ILE A C 1
ATOM 1116 O O . ILE A 1 136 ? -14.144 4.037 21.147 1.00 35.22 136 ILE A O 1
ATOM 1120 N N . LYS A 1 137 ? -12.906 5.301 22.548 1.00 44.66 137 LYS A N 1
ATOM 1121 C CA . LYS A 1 137 ? -12.549 4.246 23.506 1.00 44.66 137 LYS A CA 1
ATOM 1122 C C . LYS A 1 137 ? -13.712 3.914 24.458 1.00 44.66 137 LYS A C 1
ATOM 1124 O O . LYS A 1 137 ? -14.519 4.777 24.789 1.00 44.66 137 LYS A O 1
ATOM 1129 N N . HIS A 1 138 ? -13.758 2.659 24.921 1.00 38.22 138 HIS A N 1
ATOM 1130 C CA . HIS A 1 138 ? -14.585 2.184 26.039 1.00 38.22 138 HIS A CA 1
ATOM 1131 C C . HIS A 1 138 ? -13.681 1.883 27.244 1.00 38.22 138 HIS A C 1
ATOM 1133 O O . HIS A 1 138 ? -12.728 1.113 27.125 1.00 38.22 138 HIS A O 1
ATOM 1139 N N . GLU A 1 139 ? -13.995 2.448 28.409 1.00 37.69 139 GLU A N 1
ATOM 1140 C CA . GLU A 1 139 ? -13.307 2.155 29.670 1.00 37.69 139 GLU A CA 1
ATOM 1141 C C . GLU A 1 139 ? -13.815 0.854 30.306 1.00 37.69 139 GLU A C 1
ATOM 1143 O O . GLU A 1 139 ? -15.011 0.679 30.548 1.00 37.69 139 GLU A O 1
ATOM 1148 N N . SER A 1 140 ? -12.904 -0.034 30.706 1.00 31.00 140 SER A N 1
ATOM 1149 C CA . SER A 1 140 ? -13.217 -1.064 31.697 1.00 31.00 140 SER A CA 1
ATOM 1150 C C . SER A 1 140 ? -12.820 -0.612 33.091 1.00 31.00 140 SER A C 1
ATOM 1152 O O . SER A 1 140 ? -11.640 -0.595 33.444 1.00 31.00 140 SER A O 1
ATOM 1154 N N . LYS A 1 141 ? -13.819 -0.311 33.922 1.00 33.50 141 LYS A N 1
ATOM 1155 C CA . LYS A 1 141 ? -13.607 -0.077 35.350 1.00 33.50 141 LYS A CA 1
ATOM 1156 C C . LYS A 1 141 ? -13.103 -1.331 36.052 1.00 33.50 141 LYS A C 1
ATOM 1158 O O . LYS A 1 141 ? -13.840 -2.307 36.218 1.00 33.50 141 LYS A O 1
ATOM 1163 N N . ILE A 1 142 ? -11.897 -1.246 36.608 1.00 26.50 142 ILE A N 1
ATOM 1164 C CA . ILE A 1 142 ? -11.469 -2.136 37.684 1.00 26.50 142 ILE A CA 1
ATOM 1165 C C . ILE A 1 142 ? -12.107 -1.661 38.992 1.00 26.50 142 ILE A C 1
ATOM 1167 O O . ILE A 1 142 ? -11.592 -0.811 39.701 1.00 26.50 142 ILE A O 1
ATOM 1171 N N . ARG A 1 143 ? -13.233 -2.310 39.297 1.00 25.48 143 ARG A N 1
ATOM 1172 C CA . ARG A 1 143 ? -13.892 -2.502 40.601 1.00 25.48 143 ARG A CA 1
ATOM 1173 C C . ARG A 1 143 ? -14.415 -1.286 41.393 1.00 25.48 143 ARG A C 1
ATOM 1175 O O . ARG A 1 143 ? -13.710 -0.645 42.156 1.00 25.48 143 ARG A O 1
ATOM 1182 N N . LYS A 1 144 ? -15.758 -1.310 41.427 1.00 30.27 144 LYS A N 1
ATOM 1183 C CA . LYS A 1 144 ? -16.721 -0.908 42.471 1.00 30.27 144 LYS A CA 1
ATOM 1184 C C . LYS A 1 144 ? -17.068 0.584 42.558 1.00 30.27 144 LYS A C 1
ATOM 1186 O O . LYS A 1 144 ? -16.443 1.326 43.292 1.00 30.27 144 LYS A O 1
ATOM 1191 N N . GLN A 1 145 ? -18.215 0.897 41.935 1.00 30.27 145 GLN A N 1
ATOM 1192 C CA . GLN A 1 145 ? -19.197 1.895 42.387 1.00 30.27 145 GLN A CA 1
ATOM 1193 C C . GLN A 1 145 ? -18.627 3.328 42.432 1.00 30.2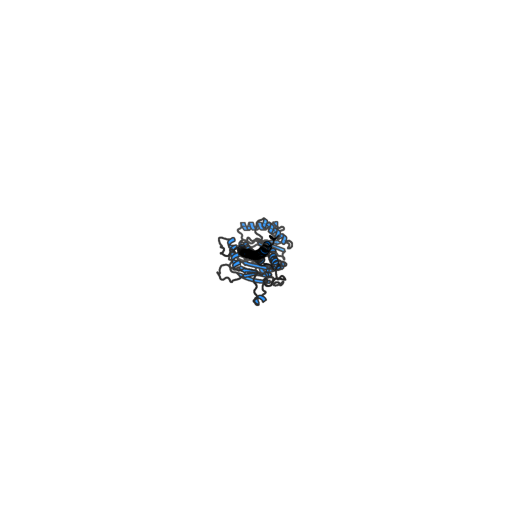7 145 GLN A C 1
ATOM 1195 O O . GLN A 1 145 ? -18.218 3.804 43.476 1.00 30.27 145 GLN A O 1
ATOM 1200 N N . ALA A 1 146 ? -18.496 4.023 41.304 1.00 29.03 146 ALA A N 1
ATOM 1201 C CA . ALA A 1 146 ? -19.609 4.726 40.663 1.00 29.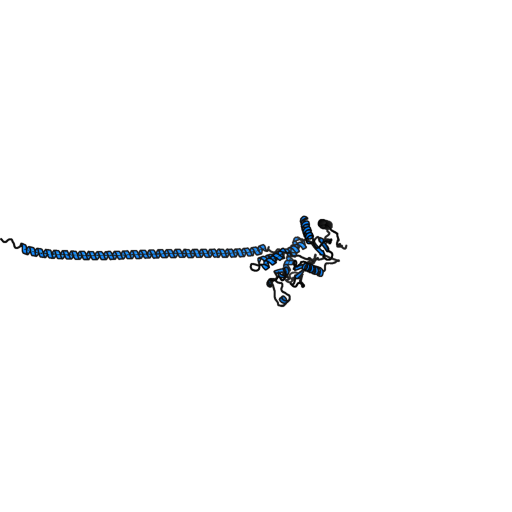03 146 ALA A CA 1
ATOM 1202 C C . ALA A 1 146 ? -19.392 4.849 39.144 1.00 29.03 146 ALA A C 1
ATOM 1204 O O . ALA A 1 146 ? -18.258 5.005 38.714 1.00 29.03 146 ALA A O 1
ATOM 1205 N N . ASP A 1 147 ? -20.469 4.717 38.367 1.00 35.12 147 ASP A N 1
ATOM 1206 C CA . ASP A 1 147 ? -20.678 5.027 36.940 1.00 35.12 147 ASP A CA 1
ATOM 1207 C C . ASP A 1 147 ? -19.597 4.636 35.929 1.00 35.12 147 ASP A C 1
ATOM 1209 O O . ASP A 1 147 ? -18.898 5.471 35.367 1.00 35.12 147 ASP A O 1
ATOM 1213 N N . SER A 1 148 ? -19.470 3.338 35.644 1.00 43.81 148 SER A N 1
ATOM 1214 C CA . SER A 1 148 ? -18.980 2.903 34.328 1.00 43.81 148 SER A CA 1
ATOM 1215 C C . SER A 1 148 ? -19.857 3.554 33.259 1.00 43.81 148 SER A C 1
ATOM 1217 O O . SER A 1 148 ? -21.078 3.369 33.325 1.00 43.81 148 SER A O 1
ATOM 1219 N N . GLU A 1 149 ? -19.286 4.284 32.297 1.00 54.56 149 GLU A N 1
ATOM 1220 C CA . GLU A 1 149 ? -20.047 4.698 31.118 1.00 54.56 149 GLU A CA 1
ATOM 1221 C C . GLU A 1 149 ? -20.687 3.440 30.525 1.00 54.56 149 GLU A C 1
ATOM 1223 O O . GLU A 1 149 ? -20.008 2.478 30.170 1.00 54.56 149 GLU A O 1
ATOM 1228 N N . SER A 1 150 ? -22.021 3.379 30.529 1.00 64.44 150 SER A N 1
ATOM 1229 C CA . SER A 1 150 ? -22.705 2.201 30.002 1.00 64.44 150 SER A CA 1
ATOM 1230 C C . SER A 1 150 ? -22.298 2.014 28.539 1.00 64.44 150 SER A C 1
ATOM 1232 O O . SER A 1 150 ? -22.123 2.993 27.821 1.00 64.44 150 SER A O 1
ATOM 1234 N N . ARG A 1 151 ? -22.201 0.776 28.052 1.00 66.56 151 ARG A N 1
ATOM 1235 C CA . ARG A 1 151 ? -21.984 0.491 26.620 1.00 66.56 151 ARG A CA 1
ATOM 1236 C C . ARG A 1 151 ? -22.858 1.362 25.707 1.00 66.56 151 ARG A C 1
ATOM 1238 O O . ARG A 1 151 ? -22.385 1.889 24.709 1.00 66.56 151 ARG A O 1
ATOM 1245 N N . GLN A 1 152 ? -24.124 1.538 26.086 1.00 69.94 152 GLN A N 1
ATOM 1246 C CA . GLN A 1 152 ? -25.081 2.375 25.361 1.00 69.94 152 GLN A CA 1
ATOM 1247 C C . GLN A 1 152 ? -24.631 3.834 25.258 1.00 69.94 152 GLN A C 1
ATOM 1249 O O . GLN A 1 152 ? -24.961 4.510 24.293 1.00 69.94 152 GLN A O 1
ATOM 1254 N N . HIS A 1 153 ? -23.905 4.328 26.256 1.00 69.56 153 HIS A N 1
ATOM 1255 C CA . HIS A 1 153 ? -23.329 5.664 26.275 1.00 69.56 153 HIS A CA 1
ATOM 1256 C C . HIS A 1 153 ? -22.126 5.780 25.341 1.00 69.56 153 HIS A C 1
ATOM 1258 O O . HIS A 1 153 ? -22.100 6.714 24.550 1.00 69.56 153 HIS A O 1
ATOM 1264 N N . VAL A 1 154 ? -21.198 4.814 25.349 1.00 67.44 154 VAL A N 1
ATOM 1265 C CA . VAL A 1 154 ? -20.075 4.805 24.389 1.00 67.44 154 VAL A CA 1
ATOM 1266 C C . VAL A 1 154 ? -20.597 4.702 22.959 1.00 67.44 154 VAL A C 1
ATOM 1268 O O . VAL A 1 154 ? -20.209 5.490 22.111 1.00 67.44 154 VAL A O 1
ATOM 1271 N N . GLU A 1 155 ? -21.561 3.818 22.696 1.00 72.25 155 GLU A N 1
ATOM 1272 C CA . GLU A 1 155 ? -22.206 3.715 21.382 1.00 72.25 155 GLU A CA 1
ATOM 1273 C C . GLU A 1 155 ? -22.928 5.004 20.975 1.00 72.25 155 GLU A C 1
ATOM 1275 O O . GLU A 1 155 ? -22.844 5.419 19.820 1.00 72.25 155 GLU A O 1
ATOM 1280 N N . ARG A 1 156 ? -23.633 5.654 21.911 1.00 76.25 156 ARG A N 1
ATOM 1281 C CA . ARG A 1 156 ? -24.301 6.940 21.665 1.00 76.25 156 ARG A CA 1
ATOM 1282 C C . ARG A 1 156 ? -23.287 8.025 21.325 1.00 76.25 156 ARG A C 1
ATOM 1284 O O . ARG A 1 156 ? -23.507 8.747 20.362 1.00 76.25 156 ARG A O 1
ATOM 1291 N N . LYS A 1 157 ? -22.177 8.097 22.060 1.00 69.81 157 LYS A N 1
ATOM 1292 C CA . LYS A 1 157 ? -21.075 9.022 21.784 1.00 69.81 157 LYS A CA 1
ATOM 1293 C C . LYS A 1 157 ? -20.438 8.741 20.435 1.00 69.81 157 LYS A C 1
ATOM 1295 O O . LYS A 1 157 ? -20.267 9.661 19.652 1.00 69.81 157 LYS A O 1
ATOM 1300 N N . THR A 1 158 ? -20.152 7.478 20.119 1.00 69.62 158 THR A N 1
ATOM 1301 C CA . THR A 1 158 ? -19.637 7.096 18.801 1.00 69.62 158 THR A CA 1
ATOM 1302 C C . THR A 1 158 ? -20.545 7.582 17.682 1.00 69.62 158 THR A C 1
ATOM 1304 O O . THR A 1 158 ? -20.044 8.156 16.724 1.00 69.62 158 THR A O 1
ATOM 1307 N N . ARG A 1 159 ? -21.868 7.447 17.830 1.00 73.06 159 ARG A N 1
ATOM 1308 C CA . ARG A 1 159 ? -22.818 8.031 16.872 1.00 73.06 159 ARG A CA 1
ATOM 1309 C C . ARG A 1 159 ? -22.730 9.554 16.829 1.00 73.06 159 ARG A C 1
ATOM 1311 O O . ARG A 1 159 ? -22.564 10.087 15.747 1.00 73.06 159 ARG A O 1
ATOM 1318 N N . GLN A 1 160 ? -22.750 10.231 17.979 1.00 72.19 160 GLN A N 1
ATOM 1319 C CA . GLN A 1 160 ? -22.649 11.695 18.046 1.00 72.19 160 GLN A CA 1
ATOM 1320 C C . GLN A 1 160 ? -21.400 12.228 17.340 1.00 72.19 160 GLN A C 1
ATOM 1322 O O . GLN A 1 160 ? -21.522 13.135 16.531 1.00 72.19 160 GLN A O 1
ATOM 1327 N N . TYR A 1 161 ? -20.227 11.642 17.593 1.00 67.31 161 TYR A N 1
ATOM 1328 C CA . TYR A 1 161 ? -18.978 12.035 16.936 1.00 67.31 161 TYR A CA 1
ATOM 1329 C C . TYR A 1 161 ? -19.015 11.817 15.428 1.00 67.31 161 TYR A C 1
ATOM 1331 O O . TYR A 1 161 ? -18.489 12.631 14.674 1.00 67.31 161 TYR A O 1
ATOM 1339 N N . ILE A 1 162 ? -19.602 10.708 14.979 1.00 66.75 162 ILE A N 1
ATOM 1340 C CA . ILE A 1 162 ? -19.736 10.446 13.551 1.00 66.75 162 ILE A CA 1
ATOM 1341 C C . ILE A 1 162 ? -20.690 11.472 12.922 1.00 66.75 162 ILE A C 1
ATOM 1343 O O . ILE A 1 162 ? -20.313 12.123 11.945 1.00 66.75 162 ILE A O 1
ATOM 1347 N N . ASP A 1 163 ? -21.866 11.670 13.522 1.00 71.69 163 ASP A N 1
ATOM 1348 C CA . ASP A 1 163 ? -22.896 12.612 13.074 1.00 71.69 163 ASP A CA 1
ATOM 1349 C C . ASP A 1 163 ? -22.375 14.063 13.058 1.00 71.69 163 ASP A C 1
ATOM 1351 O O . ASP A 1 163 ? -22.690 14.819 12.142 1.00 71.69 163 ASP A O 1
ATOM 1355 N N . SER A 1 164 ? -21.533 14.448 14.025 1.00 67.31 164 SER A N 1
ATOM 1356 C CA . SER A 1 164 ? -20.953 15.795 14.141 1.00 67.31 164 SER A CA 1
ATOM 1357 C C . SER A 1 164 ? -19.705 16.018 13.284 1.00 67.31 164 SER A C 1
ATOM 1359 O O . SER A 1 164 ? -19.175 17.125 13.252 1.00 67.31 164 SER A O 1
ATOM 1361 N N . SER A 1 165 ? -19.182 14.981 12.627 1.00 61.47 165 SER A N 1
ATOM 1362 C CA . SER A 1 165 ? -17.926 15.072 11.873 1.00 61.47 165 SER A CA 1
ATOM 1363 C C . SER A 1 165 ? -18.083 15.611 10.448 1.00 61.47 165 SER A C 1
ATOM 1365 O O . SER A 1 165 ? -17.098 15.639 9.711 1.00 61.47 165 SER A O 1
ATOM 1367 N N . ASP A 1 166 ? -19.296 15.977 10.022 1.00 68.06 166 ASP A N 1
ATOM 1368 C CA . ASP A 1 166 ? -19.624 16.337 8.633 1.00 68.06 166 ASP A CA 1
ATOM 1369 C C . ASP A 1 166 ? -19.125 15.289 7.610 1.00 68.06 166 ASP A C 1
ATOM 1371 O O . ASP A 1 166 ? -18.651 15.608 6.518 1.00 68.06 166 ASP A O 1
ATOM 1375 N N . GLY A 1 167 ? -19.179 14.004 7.982 1.00 64.50 167 GLY A N 1
ATOM 1376 C CA . GLY A 1 167 ? -18.737 12.881 7.146 1.00 64.50 167 GLY A CA 1
ATOM 1377 C C . GLY A 1 167 ? -17.220 12.655 7.101 1.00 64.50 167 GLY A C 1
ATOM 1378 O O . GLY A 1 167 ? -16.750 11.843 6.292 1.00 64.50 167 GLY A O 1
ATOM 1379 N N . LYS A 1 168 ? -16.440 13.343 7.950 1.00 62.31 168 LYS A N 1
ATOM 1380 C CA . LYS A 1 168 ? -14.998 13.087 8.125 1.00 62.31 168 LYS A CA 1
ATOM 1381 C C . LYS A 1 168 ? -14.742 11.741 8.806 1.00 62.31 168 LYS A C 1
ATOM 1383 O O . LYS A 1 168 ? -13.799 11.052 8.428 1.00 62.31 168 LYS A O 1
ATOM 1388 N N . ILE A 1 169 ? -15.583 11.358 9.767 1.00 62.88 169 ILE A N 1
ATOM 1389 C CA . ILE A 1 169 ? -15.567 10.048 10.425 1.00 62.88 169 ILE A CA 1
ATOM 1390 C C . ILE A 1 169 ? -16.718 9.231 9.851 1.00 62.88 169 ILE A C 1
ATOM 1392 O O . ILE A 1 169 ? -17.829 9.729 9.717 1.00 62.88 169 ILE A O 1
ATOM 1396 N N . GLN A 1 170 ? -16.453 7.977 9.494 1.00 67.25 170 GLN A N 1
ATOM 1397 C CA . GLN A 1 170 ? -17.449 7.121 8.834 1.00 67.25 170 GLN A CA 1
ATOM 1398 C C . GLN A 1 170 ? -17.592 5.740 9.477 1.00 67.25 170 GLN A C 1
ATOM 1400 O O . GLN A 1 170 ? -18.620 5.075 9.335 1.00 67.25 170 GLN A O 1
ATOM 1405 N N . VAL A 1 171 ? -16.579 5.349 10.255 1.00 69.88 171 VAL A N 1
ATOM 1406 C CA . VAL A 1 171 ? -16.535 4.103 11.016 1.00 69.88 171 VAL A CA 1
ATOM 1407 C C . VAL A 1 171 ? -16.095 4.397 12.437 1.00 69.88 171 VAL A C 1
ATOM 1409 O O . VAL A 1 171 ? -15.081 5.059 12.650 1.00 69.88 171 VAL A O 1
ATOM 1412 N N . GLY A 1 172 ? -16.815 3.832 13.399 1.00 73.12 172 GLY A N 1
ATOM 1413 C CA . GLY A 1 172 ? -16.374 3.699 14.780 1.00 73.12 172 GLY A CA 1
ATOM 1414 C C . GLY A 1 172 ? -16.098 2.236 15.108 1.00 73.12 172 GLY A C 1
ATOM 1415 O O . GLY A 1 172 ? -17.012 1.411 15.086 1.00 73.12 172 GLY A O 1
ATOM 1416 N N . LEU A 1 173 ? -14.849 1.909 15.438 1.00 74.69 173 LEU A N 1
ATOM 1417 C CA . LEU A 1 173 ? -14.492 0.614 16.016 1.00 74.69 173 LEU A CA 1
ATOM 1418 C C . LEU A 1 173 ? -14.420 0.758 17.538 1.00 74.69 173 LEU A C 1
ATOM 1420 O O . LEU A 1 173 ? -13.538 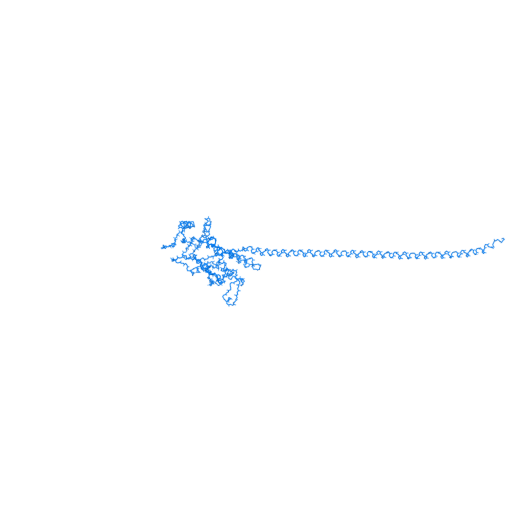1.435 18.060 1.00 74.69 173 LEU A O 1
ATOM 1424 N N . ILE A 1 174 ? -15.342 0.115 18.245 1.00 73.00 174 ILE A N 1
ATOM 1425 C CA . ILE A 1 174 ? -15.383 0.082 19.706 1.00 73.00 174 ILE A CA 1
ATOM 1426 C C . ILE A 1 174 ? -14.802 -1.248 20.167 1.00 73.00 174 ILE A C 1
ATOM 1428 O O . ILE A 1 174 ? -15.276 -2.314 19.771 1.00 73.00 174 ILE A O 1
ATOM 1432 N N . ILE A 1 175 ? -13.809 -1.188 21.044 1.00 68.75 175 ILE A N 1
ATOM 1433 C CA . ILE A 1 175 ? -13.209 -2.372 21.655 1.00 68.75 175 ILE A CA 1
ATOM 1434 C C . ILE A 1 175 ? -13.402 -2.263 23.162 1.00 68.75 175 ILE A C 1
ATOM 1436 O O . ILE A 1 175 ? -12.821 -1.402 23.815 1.00 68.75 175 ILE A O 1
ATOM 1440 N N . ASP A 1 176 ? -14.250 -3.130 23.701 1.00 69.50 176 ASP A N 1
ATOM 1441 C CA . ASP A 1 176 ? -14.522 -3.252 25.130 1.00 69.50 176 ASP A CA 1
ATOM 1442 C C . ASP A 1 176 ? -13.639 -4.365 25.700 1.00 69.50 176 ASP A C 1
ATOM 1444 O O . ASP A 1 176 ? -13.877 -5.547 25.448 1.00 69.50 176 ASP A O 1
ATOM 1448 N N . LEU A 1 177 ? -12.585 -3.983 26.419 1.00 64.56 177 LEU A N 1
ATOM 1449 C CA . LEU A 1 177 ? -11.610 -4.898 27.010 1.00 64.56 177 LEU A CA 1
ATOM 1450 C C . LEU A 1 177 ? -11.861 -5.017 28.498 1.00 64.56 177 LEU A C 1
ATOM 1452 O O . LEU A 1 177 ? -11.683 -4.037 29.192 1.00 64.56 177 LEU A O 1
ATOM 1456 N N . GLN A 1 178 ? -12.198 -6.188 29.038 1.00 59.44 178 GLN A N 1
ATOM 1457 C CA . GLN A 1 178 ? -12.377 -6.316 30.491 1.00 59.44 178 GLN A CA 1
ATOM 1458 C C . GLN A 1 178 ? -11.030 -6.465 31.226 1.00 59.44 178 GLN A C 1
ATOM 1460 O O . GLN A 1 178 ? -10.573 -7.583 31.461 1.00 59.44 178 GLN A O 1
ATOM 1465 N N . TYR A 1 179 ? -10.402 -5.352 31.622 1.00 49.38 179 TYR A N 1
ATOM 1466 C CA . TYR A 1 179 ? -9.150 -5.327 32.403 1.00 49.38 179 TYR A CA 1
ATOM 1467 C C . TYR A 1 179 ? -9.407 -5.535 33.925 1.00 49.38 179 TYR A C 1
ATOM 1469 O O . TYR A 1 179 ? -10.509 -5.224 34.389 1.00 49.38 179 TYR A O 1
ATOM 1477 N N . PRO A 1 180 ? -8.474 -6.092 34.747 1.00 44.09 180 PRO A N 1
ATOM 1478 C CA . PRO A 1 180 ? -7.132 -6.611 34.443 1.00 44.09 180 PRO A CA 1
ATOM 1479 C C . PRO A 1 180 ? -7.111 -8.109 34.144 1.00 44.09 180 PRO A C 1
ATOM 1481 O O . PRO A 1 180 ? -6.093 -8.660 33.751 1.00 44.09 180 PRO A O 1
ATOM 1484 N N . GLY A 1 181 ? -8.232 -8.790 34.357 1.00 55.38 181 GLY A N 1
ATOM 1485 C CA . GLY A 1 181 ? -8.309 -10.232 34.218 1.00 55.38 181 GLY A CA 1
ATOM 1486 C C . GLY A 1 181 ? -8.733 -10.650 32.827 1.00 55.38 181 GLY A C 1
ATOM 1487 O O . GLY A 1 181 ? -9.545 -11.558 32.802 1.00 55.38 181 GLY A O 1
ATOM 1488 N N . ILE A 1 182 ? -8.299 -9.957 31.758 1.00 56.94 182 ILE A N 1
ATOM 1489 C CA . ILE A 1 182 ? -8.772 -10.075 30.363 1.00 56.94 182 ILE A CA 1
ATOM 1490 C C . ILE A 1 182 ? -9.273 -11.502 30.107 1.00 56.94 182 ILE A C 1
ATOM 1492 O O . ILE A 1 182 ? -8.500 -12.425 29.920 1.00 56.94 182 ILE A O 1
ATOM 1496 N N . LYS A 1 183 ? -10.591 -11.702 30.229 1.00 56.28 183 LYS A N 1
ATOM 1497 C CA . LYS A 1 183 ? -11.274 -12.959 29.860 1.00 56.28 183 LYS A CA 1
ATOM 1498 C C . LYS A 1 183 ? -12.197 -12.738 28.681 1.00 56.28 183 LYS A C 1
ATOM 1500 O O . LYS A 1 183 ? -12.783 -13.692 28.171 1.00 56.28 183 LYS A O 1
ATOM 1505 N N . LYS A 1 184 ? -12.434 -11.468 28.337 1.00 63.81 184 LYS A N 1
ATOM 1506 C CA . LYS A 1 184 ? -13.410 -11.021 27.352 1.00 63.81 184 LYS A CA 1
ATOM 1507 C C . LYS A 1 184 ? -12.925 -9.737 26.694 1.00 63.81 184 LYS A C 1
ATOM 1509 O O . LYS A 1 184 ? -12.621 -8.775 27.400 1.00 63.81 184 LYS A O 1
ATOM 1514 N N . ALA A 1 185 ? -12.924 -9.725 25.370 1.00 64.62 185 ALA A N 1
ATOM 1515 C CA . ALA A 1 185 ? -12.969 -8.502 24.588 1.00 64.62 185 ALA A CA 1
ATOM 1516 C C . ALA A 1 185 ? -14.289 -8.505 23.815 1.00 64.62 185 ALA A C 1
ATOM 1518 O O . ALA A 1 185 ? -14.730 -9.549 23.358 1.00 64.62 185 ALA A O 1
ATOM 1519 N N . ARG A 1 186 ? -14.971 -7.381 23.660 1.00 68.88 186 ARG A N 1
ATOM 1520 C CA . ARG A 1 186 ? -16.062 -7.264 22.689 1.00 68.88 186 ARG A CA 1
ATOM 1521 C C . ARG A 1 186 ? -15.633 -6.257 21.649 1.00 68.88 186 ARG A C 1
ATOM 1523 O O . ARG A 1 186 ? -15.300 -5.130 21.993 1.00 68.88 186 ARG A O 1
ATOM 1530 N N . VAL A 1 187 ? -15.685 -6.656 20.387 1.00 67.94 187 VAL A N 1
ATOM 1531 C CA . VAL A 1 187 ? -15.435 -5.745 19.275 1.00 67.94 187 VAL A CA 1
ATOM 1532 C C . VAL A 1 187 ? -16.782 -5.380 18.683 1.00 67.94 187 VAL A C 1
ATOM 1534 O O . VAL A 1 187 ? -17.569 -6.261 18.338 1.00 67.94 187 VAL A O 1
ATOM 1537 N N . SER A 1 188 ? -17.077 -4.085 18.633 1.00 70.69 188 SER A N 1
ATOM 1538 C CA . SER A 1 188 ? -18.256 -3.556 17.963 1.00 70.69 188 SER A CA 1
ATOM 1539 C C . SER A 1 188 ? -17.839 -2.623 16.839 1.00 70.69 188 SER A C 1
ATOM 1541 O O . SER A 1 188 ? -17.042 -1.717 17.046 1.00 70.69 188 SER A O 1
ATOM 1543 N N . LEU A 1 189 ? -18.397 -2.833 15.656 1.00 76.19 189 LEU A N 1
ATOM 1544 C CA . LEU A 1 189 ? -18.244 -1.952 14.512 1.00 76.19 189 LEU A CA 1
ATOM 1545 C C . LEU A 1 189 ? -19.541 -1.171 14.325 1.00 76.19 189 LEU A C 1
ATOM 1547 O O . LEU A 1 189 ? -20.605 -1.781 14.197 1.00 76.19 189 LEU A O 1
ATOM 1551 N N . LEU A 1 190 ? -19.439 0.153 14.301 1.00 74.50 190 LEU A N 1
ATOM 1552 C CA . LEU A 1 190 ? -20.494 1.051 13.853 1.00 74.50 190 LEU A CA 1
ATOM 1553 C C . LEU A 1 190 ? -20.058 1.646 12.519 1.00 74.50 190 LEU A C 1
ATOM 1555 O O . LEU A 1 190 ? -19.046 2.340 12.460 1.00 74.50 190 LEU A O 1
ATOM 1559 N N . ALA A 1 191 ? -20.816 1.365 11.465 1.00 72.44 191 ALA A N 1
ATOM 1560 C CA . ALA A 1 191 ? -20.589 1.920 10.136 1.00 72.44 191 ALA A CA 1
ATOM 1561 C C . ALA A 1 191 ? -21.880 2.546 9.606 1.00 72.44 191 ALA A C 1
ATOM 1563 O O . ALA A 1 191 ? -22.980 2.052 9.897 1.00 72.44 191 ALA A O 1
ATOM 1564 N N . ALA A 1 192 ? -21.735 3.637 8.852 1.00 66.75 192 ALA A N 1
ATOM 1565 C CA . ALA A 1 192 ? -22.856 4.290 8.191 1.00 66.75 192 ALA A CA 1
ATOM 1566 C C . ALA A 1 192 ? -23.410 3.323 7.149 1.00 66.75 192 ALA A C 1
ATOM 1568 O O . ALA A 1 192 ? -22.658 2.820 6.316 1.00 66.75 192 ALA A O 1
ATOM 1569 N N . ASP A 1 193 ? -24.713 3.053 7.161 1.00 63.94 193 ASP A N 1
ATOM 1570 C CA . ASP A 1 193 ? -25.300 2.122 6.192 1.00 63.94 193 ASP A CA 1
ATOM 1571 C C . ASP A 1 193 ? -25.540 2.754 4.806 1.00 63.94 193 ASP A C 1
ATOM 1573 O O . ASP A 1 193 ? -26.156 2.150 3.927 1.00 63.94 193 ASP A O 1
ATOM 1577 N N . GLY A 1 194 ? -25.032 3.973 4.603 1.00 56.69 194 GLY A N 1
ATOM 1578 C CA . GLY A 1 194 ? -25.203 4.771 3.394 1.00 56.69 194 GLY A CA 1
ATOM 1579 C C . GLY A 1 194 ? -26.556 5.479 3.301 1.00 56.69 194 GLY A C 1
ATOM 1580 O O . GLY A 1 194 ? -26.720 6.344 2.442 1.00 56.69 194 GLY A O 1
ATOM 1581 N N . SER A 1 195 ? -27.505 5.186 4.194 1.00 56.56 195 SER A N 1
ATOM 1582 C CA . SER A 1 195 ? -28.635 6.068 4.466 1.00 56.56 195 SER A CA 1
ATOM 1583 C C . SER A 1 195 ? -28.226 7.077 5.539 1.00 56.56 195 SER A C 1
ATOM 1585 O O . SER A 1 195 ? -27.498 6.762 6.478 1.00 56.56 195 SER A O 1
ATOM 1587 N N . SER A 1 196 ? -28.704 8.313 5.436 1.00 52.66 196 SER A N 1
ATOM 1588 C CA . SER A 1 196 ? -28.352 9.399 6.359 1.00 52.66 196 SER A CA 1
ATOM 1589 C C . SER A 1 196 ? -28.895 9.219 7.789 1.00 52.66 196 SER A C 1
ATOM 1591 O O . SER A 1 196 ? -28.944 10.192 8.535 1.00 52.66 196 SER A O 1
ATOM 1593 N N . SER A 1 197 ? -29.394 8.033 8.167 1.00 55.25 197 SER A N 1
ATOM 1594 C CA . SER A 1 197 ? -30.105 7.851 9.440 1.00 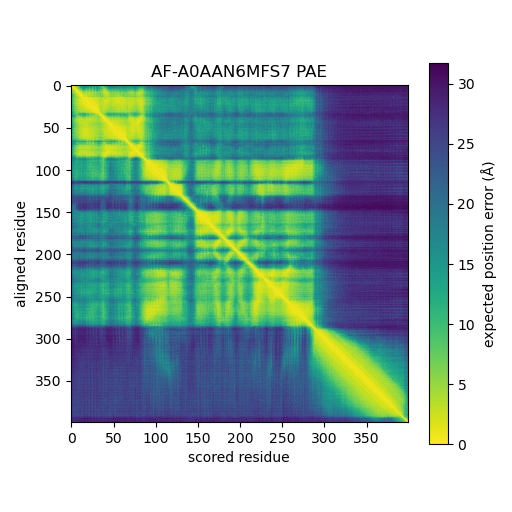55.25 197 SER A CA 1
ATOM 1595 C C . SER A 1 197 ? -30.051 6.459 10.077 1.00 55.25 197 SER A C 1
ATOM 1597 O O . SER A 1 197 ? -30.489 6.336 11.223 1.00 55.25 197 SER A O 1
ATOM 1599 N N . SER A 1 198 ? -29.533 5.417 9.412 1.00 60.00 198 SER A N 1
ATOM 1600 C CA . SER A 1 198 ? -29.366 4.102 10.045 1.00 60.00 198 SER A CA 1
ATOM 1601 C C . SER A 1 198 ? -27.912 3.626 10.084 1.00 60.00 198 SER A C 1
ATOM 1603 O O . SER A 1 198 ? -27.102 3.837 9.188 1.00 60.00 198 SER A O 1
ATOM 1605 N N . TRP A 1 199 ? -27.565 3.018 11.216 1.00 66.88 199 TRP A N 1
ATOM 1606 C CA . TRP A 1 199 ? -26.225 2.533 11.524 1.00 66.88 199 TRP A CA 1
ATOM 1607 C C . TRP A 1 199 ? -26.282 1.020 11.653 1.00 66.88 199 TRP A C 1
ATOM 1609 O O . TRP A 1 199 ? -27.127 0.499 12.390 1.00 66.88 199 TRP A O 1
ATOM 1619 N N . VAL A 1 200 ? -25.366 0.310 10.993 1.00 65.12 200 VAL A N 1
ATOM 1620 C CA . VAL A 1 200 ? -25.230 -1.132 11.215 1.00 65.12 200 VAL A CA 1
ATOM 1621 C C . VAL A 1 200 ? -24.270 -1.351 12.369 1.00 65.12 200 VAL A C 1
ATOM 1623 O O . VAL A 1 200 ? -23.110 -0.945 12.320 1.00 65.12 200 VAL A O 1
ATOM 1626 N N . GLN A 1 201 ? -24.768 -2.008 13.414 1.00 73.69 201 GLN A N 1
ATOM 1627 C CA . GLN A 1 201 ? -23.950 -2.467 14.520 1.00 73.69 201 GLN A CA 1
ATOM 1628 C C . GLN A 1 201 ? -23.636 -3.950 14.345 1.00 73.69 201 GLN A C 1
ATOM 1630 O O . GLN A 1 201 ? -24.525 -4.798 14.423 1.00 73.69 201 GLN A O 1
ATOM 1635 N N . HIS A 1 202 ? -22.356 -4.263 14.191 1.00 67.44 202 HIS A N 1
ATOM 1636 C CA . HIS A 1 202 ? -21.860 -5.627 14.340 1.00 67.44 202 HIS A CA 1
ATOM 1637 C C . HIS A 1 202 ? -21.155 -5.719 15.680 1.00 67.44 202 HIS A C 1
ATOM 1639 O O . HIS A 1 202 ? -20.268 -4.917 15.938 1.00 67.44 202 HIS A O 1
ATOM 1645 N N . SER A 1 203 ? -21.561 -6.642 16.550 1.00 67.88 203 SER A N 1
ATOM 1646 C CA . SER A 1 203 ? -20.887 -6.838 17.832 1.00 67.88 203 SER A CA 1
ATOM 1647 C C . SER A 1 203 ? -20.640 -8.308 18.074 1.00 67.88 203 SER A C 1
ATOM 1649 O O . SER A 1 203 ? -21.603 -9.069 18.170 1.00 67.88 203 SER A O 1
ATOM 1651 N N . ASP A 1 204 ? -19.382 -8.661 18.286 1.00 67.62 204 ASP A N 1
ATOM 1652 C CA . ASP A 1 204 ? -19.000 -10.012 18.649 1.00 67.62 204 ASP A CA 1
ATOM 1653 C C . ASP A 1 204 ? -18.209 -10.041 19.955 1.00 67.62 204 ASP A C 1
ATOM 1655 O O . ASP A 1 204 ? -17.519 -9.089 20.327 1.00 67.62 204 ASP A O 1
ATOM 1659 N N . LEU A 1 205 ? -18.356 -11.146 20.685 1.00 64.69 205 LEU A N 1
ATOM 1660 C CA . LEU A 1 205 ? -17.683 -11.378 21.956 1.00 64.69 205 LEU A CA 1
ATOM 1661 C C . LEU A 1 205 ? -16.490 -12.317 21.741 1.00 64.69 205 LEU A C 1
ATOM 1663 O O . LEU A 1 205 ? -16.654 -13.471 21.356 1.00 64.69 205 LEU A O 1
ATOM 1667 N N . PHE A 1 206 ? -15.305 -11.808 22.031 1.00 61.91 206 PHE A N 1
ATOM 1668 C CA . PHE A 1 206 ? -14.030 -12.507 22.098 1.00 61.91 206 PHE A CA 1
ATOM 1669 C C . PHE A 1 206 ? -13.720 -12.900 23.549 1.00 61.91 206 PHE A C 1
ATOM 1671 O O . PHE A 1 206 ? -14.096 -12.192 24.483 1.00 61.91 206 PHE A O 1
ATOM 1678 N N . HIS A 1 207 ? -13.021 -14.017 23.751 1.00 62.72 207 HIS A N 1
ATOM 1679 C CA . HIS A 1 207 ? -12.621 -14.520 25.066 1.00 62.72 207 HIS A CA 1
ATOM 1680 C C . HIS A 1 207 ? -11.118 -14.778 25.107 1.00 62.72 207 HIS A C 1
ATOM 1682 O O . HIS A 1 207 ? -10.635 -15.569 24.309 1.00 62.72 207 HIS A O 1
ATOM 1688 N N . ASP A 1 208 ? -10.398 -14.149 26.032 1.00 57.91 208 ASP A N 1
ATOM 1689 C CA . ASP A 1 208 ? -8.944 -14.303 26.149 1.00 57.91 208 ASP A CA 1
ATOM 1690 C C . ASP A 1 208 ? -8.572 -15.563 26.968 1.00 57.91 208 ASP A C 1
ATOM 1692 O O . ASP A 1 208 ? -9.135 -15.825 28.037 1.00 57.91 208 ASP A O 1
ATOM 1696 N N . ASP A 1 209 ? -7.688 -16.356 26.358 1.00 57.19 209 ASP A N 1
ATOM 1697 C CA . ASP A 1 209 ? -6.799 -17.443 26.804 1.00 57.19 209 ASP A CA 1
ATOM 1698 C C . ASP A 1 209 ? -7.265 -18.609 27.717 1.00 57.19 209 ASP A C 1
ATOM 1700 O O . ASP A 1 209 ? -6.600 -19.643 27.730 1.00 57.19 209 ASP A O 1
ATOM 1704 N N . ASP A 1 210 ? -8.416 -18.576 28.395 1.00 50.12 210 ASP A N 1
ATOM 1705 C CA . ASP A 1 210 ? -8.790 -19.655 29.350 1.00 50.12 210 ASP A CA 1
ATOM 1706 C C . ASP A 1 210 ? -9.671 -20.796 28.782 1.00 50.12 210 ASP A C 1
ATOM 1708 O O . ASP A 1 210 ? -10.120 -21.678 29.520 1.00 50.12 210 ASP A O 1
ATOM 1712 N N . LEU A 1 211 ? -9.941 -20.823 27.473 1.00 41.75 211 LEU A N 1
ATOM 1713 C CA . LEU A 1 211 ? -10.735 -21.878 26.819 1.00 41.75 211 LEU A CA 1
ATOM 1714 C C . LEU A 1 211 ? -10.054 -22.318 25.517 1.00 41.75 211 LEU A C 1
ATOM 1716 O O . LEU A 1 211 ? -10.407 -21.878 24.424 1.00 41.75 211 LEU A O 1
ATOM 1720 N N . GLY A 1 212 ? -9.032 -23.166 25.648 1.00 45.12 212 GLY A N 1
ATOM 1721 C CA . GLY A 1 212 ? -8.171 -23.598 24.547 1.00 45.12 212 GLY A CA 1
ATOM 1722 C C . GLY A 1 212 ? -8.900 -24.079 23.288 1.00 45.12 212 GLY A C 1
ATOM 1723 O O . GLY A 1 212 ? -9.960 -24.685 23.373 1.00 45.12 212 GLY A O 1
ATOM 1724 N N . ARG A 1 213 ? -8.290 -23.838 22.116 1.00 53.03 213 ARG A N 1
ATOM 1725 C CA . ARG A 1 213 ? -8.619 -24.371 20.766 1.00 53.03 213 ARG A CA 1
ATOM 1726 C C . ARG A 1 213 ? -10.088 -24.316 20.295 1.00 53.03 213 ARG A C 1
ATOM 1728 O O . ARG A 1 213 ? -10.367 -24.780 19.196 1.00 53.03 213 ARG A O 1
ATOM 1735 N N . GLN A 1 214 ? -11.016 -23.768 21.075 1.00 49.91 214 GLN A N 1
ATOM 1736 C CA . GLN A 1 214 ? -12.454 -23.728 20.786 1.00 49.91 214 GLN A CA 1
ATOM 1737 C C . GLN A 1 214 ? -12.986 -22.300 20.630 1.00 49.91 214 GLN A C 1
ATOM 1739 O O . GLN A 1 214 ? -14.187 -22.071 20.778 1.00 49.91 214 GLN A O 1
ATOM 1744 N N . GLN A 1 215 ? -12.132 -21.323 20.309 1.00 56.03 215 GLN A N 1
ATOM 1745 C CA . GLN A 1 215 ? -12.669 -20.073 19.781 1.00 56.03 215 GLN A CA 1
ATOM 1746 C C . GLN A 1 215 ? -13.346 -20.361 18.432 1.00 56.03 215 GLN A C 1
ATOM 1748 O O . GLN A 1 215 ? -12.753 -21.038 17.586 1.00 56.03 215 GLN A O 1
ATOM 1753 N N . PRO A 1 216 ? -14.579 -19.877 18.205 1.00 54.12 216 PRO A N 1
ATOM 1754 C CA . PRO A 1 216 ? -15.146 -19.906 16.870 1.00 54.12 216 PRO A CA 1
ATOM 1755 C C . PRO A 1 216 ? -14.233 -19.100 15.943 1.00 54.12 216 PRO A C 1
ATOM 1757 O O . PRO A 1 216 ? -13.728 -18.049 16.339 1.00 54.12 216 PRO A O 1
ATOM 1760 N N . ALA A 1 217 ? -14.034 -19.585 14.716 1.00 62.09 217 ALA A N 1
ATOM 1761 C CA . ALA A 1 217 ? -13.433 -18.792 13.652 1.00 62.09 217 ALA A CA 1
ATOM 1762 C C . ALA A 1 217 ? -14.319 -17.556 13.437 1.00 62.09 217 ALA A C 1
ATOM 1764 O O . ALA A 1 217 ? -15.362 -17.624 12.789 1.00 62.09 217 ALA A O 1
ATOM 1765 N N . GLY A 1 218 ? -13.952 -16.459 14.089 1.00 67.44 218 GLY A N 1
ATOM 1766 C CA . GLY A 1 218 ? -14.662 -15.196 14.057 1.00 67.44 218 GLY A CA 1
ATOM 1767 C C . GLY A 1 218 ? -13.741 -14.106 13.539 1.00 67.44 218 GLY A C 1
ATOM 1768 O O . GLY A 1 218 ? -12.525 -14.125 13.752 1.00 67.44 218 GLY A O 1
ATOM 1769 N N . GLN A 1 219 ? -14.334 -13.171 12.813 1.00 76.56 219 GLN A N 1
ATOM 1770 C CA . GLN A 1 219 ? -13.626 -12.043 12.240 1.00 76.56 219 GLN A CA 1
ATOM 1771 C C . GLN A 1 219 ? -14.536 -10.827 12.236 1.00 76.56 219 GLN A C 1
ATOM 1773 O O . GLN A 1 219 ? -15.728 -10.929 11.944 1.00 76.56 219 GLN A O 1
ATOM 1778 N N . VAL A 1 220 ? -13.945 -9.665 12.473 1.00 76.25 220 VAL A N 1
ATOM 1779 C CA . VAL A 1 220 ? -14.586 -8.400 12.145 1.00 76.25 220 VAL A CA 1
ATOM 1780 C C . VAL A 1 220 ? -14.240 -8.088 10.698 1.00 76.25 220 VAL A C 1
ATOM 1782 O O . VAL A 1 220 ? -13.108 -7.745 10.361 1.00 76.25 220 VAL A O 1
ATOM 1785 N N . ALA A 1 221 ? -15.230 -8.276 9.832 1.00 79.19 221 ALA A N 1
ATOM 1786 C CA . ALA A 1 221 ? -15.159 -7.908 8.429 1.00 79.19 221 ALA A CA 1
ATOM 1787 C C . ALA A 1 221 ? -15.344 -6.394 8.293 1.00 79.19 221 ALA A C 1
ATOM 1789 O O . ALA A 1 221 ? -16.412 -5.883 8.633 1.00 79.19 221 ALA A O 1
ATOM 1790 N N . LEU A 1 222 ? -14.330 -5.702 7.784 1.00 79.88 222 LEU A N 1
ATOM 1791 C CA . LEU A 1 222 ? -14.374 -4.298 7.382 1.00 79.88 222 LEU A CA 1
ATOM 1792 C C . LEU A 1 222 ? -14.338 -4.240 5.854 1.00 79.88 222 LEU A C 1
ATOM 1794 O O . LEU A 1 222 ? -13.515 -4.899 5.219 1.00 79.88 222 LEU A O 1
ATOM 1798 N N . TYR A 1 223 ? -15.228 -3.461 5.264 1.00 84.00 223 TYR A N 1
ATOM 1799 C CA . TYR A 1 223 ? -15.333 -3.227 3.829 1.00 84.00 223 TYR A CA 1
ATOM 1800 C C . TYR A 1 223 ? -14.902 -1.800 3.514 1.00 84.00 223 TYR A C 1
ATOM 1802 O O . TYR A 1 223 ? -15.019 -0.913 4.356 1.00 84.00 223 TYR A O 1
ATOM 1810 N N . LEU A 1 224 ? -14.439 -1.549 2.292 1.00 78.75 224 LEU A N 1
ATOM 1811 C CA . LEU A 1 224 ? -14.033 -0.208 1.875 1.00 78.75 224 LEU A CA 1
ATOM 1812 C C . LEU A 1 224 ? -15.190 0.793 1.998 1.00 78.75 224 LEU A C 1
ATOM 1814 O O . LEU A 1 224 ? -14.976 1.922 2.435 1.00 78.75 224 LEU A O 1
ATOM 1818 N N . SER A 1 225 ? -16.417 0.350 1.702 1.00 80.31 225 SER A N 1
ATOM 1819 C CA . SER A 1 225 ? -17.633 1.150 1.895 1.00 80.31 225 SER A CA 1
ATOM 1820 C C . SER A 1 225 ? -17.858 1.594 3.331 1.00 80.31 225 SER A C 1
ATOM 1822 O O . SER A 1 225 ? -18.544 2.585 3.541 1.00 80.31 225 SER A O 1
ATOM 1824 N N . ASP A 1 226 ? -17.327 0.871 4.320 1.00 78.81 226 ASP A N 1
ATOM 1825 C CA . ASP A 1 226 ? -17.480 1.289 5.709 1.00 78.81 226 ASP A CA 1
ATOM 1826 C C . ASP A 1 226 ? -16.718 2.608 5.922 1.00 78.81 226 ASP A C 1
ATOM 1828 O O . ASP A 1 226 ? -17.240 3.525 6.542 1.00 78.81 226 ASP A O 1
ATOM 1832 N N . PHE A 1 227 ? -15.517 2.742 5.348 1.00 74.25 227 PHE A N 1
ATOM 1833 C CA . PHE A 1 227 ? -14.628 3.890 5.566 1.00 74.25 227 PHE A CA 1
ATOM 1834 C C . PHE A 1 227 ? -14.978 5.144 4.768 1.00 74.25 227 PHE A C 1
ATOM 1836 O O . PHE A 1 227 ? -14.572 6.237 5.161 1.00 74.25 227 PHE A O 1
ATOM 1843 N N . VAL A 1 228 ? -15.633 4.979 3.619 1.00 70.75 228 VAL A N 1
ATOM 1844 C CA . VAL A 1 228 ? -15.874 6.077 2.660 1.00 70.75 228 VAL A CA 1
ATOM 1845 C C . VAL A 1 228 ? -17.337 6.229 2.231 1.00 70.75 228 VAL A C 1
ATOM 1847 O O . VAL A 1 228 ? -17.661 7.087 1.406 1.00 70.75 228 VAL A O 1
ATOM 1850 N N . GLY A 1 229 ? -18.219 5.424 2.828 1.00 70.00 229 GLY A N 1
ATOM 1851 C CA . GLY A 1 229 ? -19.641 5.403 2.548 1.00 70.00 229 GLY A CA 1
ATOM 1852 C C . GLY A 1 229 ? -19.938 4.797 1.180 1.00 70.00 229 GLY A C 1
ATOM 1853 O O . GLY A 1 229 ? -19.058 4.300 0.472 1.00 70.00 229 GLY A O 1
ATOM 1854 N N . LEU A 1 230 ? -21.209 4.851 0.781 1.00 70.38 230 LEU A N 1
ATOM 1855 C CA . LEU A 1 230 ? -21.653 4.449 -0.556 1.00 70.38 230 LEU A CA 1
ATOM 1856 C C . LEU A 1 230 ? -21.341 5.552 -1.578 1.00 70.38 230 LEU A C 1
ATOM 1858 O O . LEU A 1 230 ? -22.244 6.181 -2.131 1.00 70.38 230 LEU A O 1
ATOM 1862 N N . ALA A 1 231 ? -20.055 5.817 -1.808 1.00 70.56 231 ALA A N 1
ATOM 1863 C CA . ALA A 1 231 ? -19.628 6.751 -2.842 1.00 70.56 231 ALA A CA 1
ATOM 1864 C C . ALA A 1 231 ? -20.150 6.287 -4.223 1.00 70.56 231 ALA A C 1
ATOM 1866 O O . ALA A 1 231 ? -20.028 5.098 -4.551 1.00 70.56 231 ALA A O 1
ATOM 1867 N N . PRO A 1 232 ? -20.727 7.185 -5.048 1.00 73.25 232 PRO A N 1
ATOM 1868 C CA . PRO A 1 232 ? -21.102 6.854 -6.419 1.00 73.25 232 PRO A CA 1
ATOM 1869 C C . PRO A 1 232 ? -19.894 6.283 -7.166 1.00 73.25 232 PRO A C 1
ATOM 1871 O O . PRO A 1 232 ? -18.824 6.877 -7.122 1.00 73.25 232 PRO A O 1
ATOM 1874 N N . GLY A 1 233 ? -20.066 5.139 -7.830 1.00 76.94 233 GLY A N 1
ATOM 1875 C CA . GLY A 1 233 ? -18.980 4.465 -8.551 1.00 76.94 233 GLY A CA 1
ATOM 1876 C C . GLY A 1 233 ? -18.271 3.358 -7.769 1.00 76.94 233 GLY A C 1
ATOM 1877 O O . GLY A 1 233 ? -17.562 2.570 -8.384 1.00 76.94 233 GLY A O 1
ATOM 1878 N N . MET A 1 234 ? -18.514 3.202 -6.458 1.00 79.44 234 MET A N 1
ATOM 1879 C CA . MET A 1 234 ? -17.886 2.117 -5.698 1.00 79.44 234 MET A CA 1
ATOM 1880 C C . MET A 1 234 ? -18.307 0.736 -6.235 1.00 79.44 234 MET A C 1
ATOM 1882 O O . MET A 1 234 ? -19.504 0.417 -6.237 1.00 79.44 234 MET A O 1
ATOM 1886 N N . PRO A 1 235 ? -17.356 -0.129 -6.641 1.00 81.75 235 PRO A N 1
ATOM 1887 C CA . PRO A 1 235 ? -17.709 -1.457 -7.113 1.00 81.75 235 PRO A CA 1
ATOM 1888 C C . PRO A 1 235 ? -18.312 -2.286 -5.983 1.00 81.75 235 PRO A C 1
ATOM 1890 O O . PRO A 1 235 ? -17.759 -2.361 -4.886 1.00 81.75 235 PRO A O 1
ATOM 1893 N N . ALA A 1 236 ? -19.409 -2.985 -6.283 1.00 84.56 236 ALA A N 1
ATOM 1894 C CA . ALA A 1 236 ? -20.139 -3.792 -5.308 1.00 84.56 236 ALA A CA 1
ATOM 1895 C C . ALA A 1 236 ? -19.240 -4.783 -4.549 1.00 84.56 236 ALA A C 1
ATOM 1897 O O . ALA A 1 236 ? -19.503 -5.061 -3.388 1.00 84.56 236 ALA A O 1
ATOM 1898 N N . ALA A 1 237 ? -18.159 -5.275 -5.166 1.00 83.12 237 ALA A N 1
ATOM 1899 C CA . ALA A 1 237 ? -17.190 -6.173 -4.536 1.00 83.12 237 ALA A CA 1
ATOM 1900 C C . ALA A 1 237 ? -16.512 -5.591 -3.279 1.00 83.12 237 ALA A C 1
ATOM 1902 O O . ALA A 1 237 ? -16.113 -6.360 -2.409 1.00 83.12 237 ALA A O 1
ATOM 1903 N N . PHE A 1 238 ? -16.414 -4.263 -3.168 1.00 82.62 238 PHE A N 1
ATOM 1904 C CA . PHE A 1 238 ? -15.815 -3.560 -2.028 1.00 82.62 238 PHE A CA 1
ATOM 1905 C C . PHE A 1 238 ? -16.850 -3.017 -1.037 1.00 82.62 238 PHE A C 1
ATOM 1907 O O . PHE A 1 238 ? -16.480 -2.437 -0.014 1.00 82.62 238 PHE A O 1
ATOM 1914 N N . CYS A 1 239 ? -18.138 -3.210 -1.326 1.00 83.62 239 CYS A N 1
ATOM 1915 C CA . CYS A 1 239 ? -19.227 -2.774 -0.468 1.00 83.62 239 CYS A CA 1
ATOM 1916 C C . CYS A 1 239 ? -19.625 -3.865 0.519 1.00 83.62 239 CYS A C 1
ATOM 1918 O O . CYS A 1 239 ? -19.763 -5.032 0.142 1.00 83.62 239 CYS A O 1
ATOM 1920 N N . ARG A 1 240 ? -19.946 -3.485 1.756 1.00 84.69 240 ARG A N 1
ATOM 1921 C CA . ARG A 1 240 ? -20.603 -4.379 2.713 1.00 84.69 240 ARG A CA 1
ATOM 1922 C C . ARG A 1 240 ? -21.893 -4.946 2.095 1.00 84.69 240 ARG A C 1
ATOM 1924 O O . ARG A 1 240 ? -22.698 -4.170 1.576 1.00 84.69 240 ARG A O 1
ATOM 1931 N N . PRO A 1 241 ? -22.108 -6.276 2.112 1.00 84.19 241 PRO A N 1
ATOM 1932 C CA . PRO A 1 241 ? -23.382 -6.855 1.706 1.00 84.19 241 PRO A CA 1
ATOM 1933 C C . PRO A 1 241 ? -24.514 -6.335 2.596 1.00 84.19 241 PRO A C 1
ATOM 1935 O O . PRO A 1 241 ? -24.407 -6.359 3.824 1.00 84.19 241 PRO A O 1
ATOM 1938 N N . SER A 1 242 ? -25.613 -5.899 1.990 1.00 82.38 242 SER A N 1
ATOM 1939 C CA . SER A 1 242 ? -26.831 -5.555 2.729 1.00 82.38 242 SER A CA 1
ATOM 1940 C C . SER A 1 242 ? -27.447 -6.793 3.394 1.00 82.38 242 SER A C 1
ATOM 1942 O O . SER A 1 242 ? -27.211 -7.927 2.974 1.00 82.38 242 SER A O 1
ATOM 1944 N N . THR A 1 243 ? -28.310 -6.607 4.398 1.00 76.06 243 THR A N 1
ATOM 1945 C CA . THR A 1 243 ? -29.020 -7.726 5.048 1.00 76.06 243 THR A CA 1
ATOM 1946 C C . THR A 1 243 ? -29.812 -8.574 4.046 1.00 76.06 243 THR A C 1
ATOM 1948 O O . THR A 1 243 ? -29.866 -9.793 4.187 1.00 76.06 243 THR A O 1
ATOM 1951 N N . ALA A 1 244 ? -30.388 -7.948 3.013 1.00 78.94 244 ALA A N 1
ATOM 1952 C CA . ALA A 1 244 ? -31.102 -8.646 1.948 1.00 78.94 244 ALA A CA 1
ATOM 1953 C C . ALA A 1 244 ? -30.159 -9.488 1.071 1.00 78.94 244 ALA A C 1
ATOM 1955 O O . ALA A 1 244 ? -30.488 -10.622 0.738 1.00 78.94 244 ALA A O 1
ATOM 1956 N N . GLU A 1 245 ? -28.974 -8.968 0.741 1.00 84.06 245 GLU A N 1
ATOM 1957 C CA . GLU A 1 245 ? -27.946 -9.702 -0.008 1.00 84.06 245 GLU A CA 1
ATOM 1958 C C . GLU A 1 245 ? -27.417 -10.896 0.791 1.00 84.06 245 GLU A C 1
ATOM 1960 O O . GLU A 1 245 ? -27.335 -12.000 0.254 1.00 84.06 245 GLU A O 1
ATOM 1965 N N . VAL A 1 246 ? -27.152 -10.713 2.090 1.00 79.56 246 VAL A N 1
ATOM 1966 C CA . VAL A 1 246 ? -26.764 -11.813 2.987 1.00 79.56 246 VAL A CA 1
ATOM 1967 C C . VAL A 1 246 ? -27.871 -12.867 3.065 1.00 79.56 246 VAL A C 1
ATOM 1969 O O . VAL A 1 246 ? -27.590 -14.057 2.943 1.00 79.56 246 VAL A O 1
ATOM 1972 N N . ALA A 1 247 ? -29.136 -12.453 3.207 1.00 78.50 247 ALA A N 1
ATOM 1973 C CA . ALA A 1 247 ? -30.282 -13.366 3.217 1.00 78.50 247 ALA A CA 1
ATOM 1974 C C . ALA A 1 247 ? -30.467 -14.108 1.879 1.00 78.50 247 ALA A C 1
ATOM 1976 O O . ALA A 1 247 ? -30.959 -15.234 1.865 1.00 78.50 247 ALA A O 1
ATOM 1977 N N . ALA A 1 248 ? -30.038 -13.504 0.768 1.00 89.12 248 ALA A N 1
ATOM 1978 C CA . ALA A 1 248 ? -30.002 -14.117 -0.557 1.00 89.12 248 ALA A CA 1
ATOM 1979 C C . ALA A 1 248 ? -28.754 -14.993 -0.802 1.00 89.12 248 ALA A C 1
ATOM 1981 O O . ALA A 1 248 ? -28.601 -15.541 -1.892 1.00 89.12 248 ALA A O 1
ATOM 1982 N N . GLY A 1 249 ? -27.861 -15.135 0.184 1.00 89.81 249 GLY A N 1
ATOM 1983 C CA . GLY A 1 249 ? -26.635 -15.931 0.077 1.00 89.81 249 GLY A CA 1
ATOM 1984 C C . GLY A 1 249 ? -25.496 -15.250 -0.688 1.00 89.81 249 GLY A C 1
ATOM 1985 O O . GLY A 1 249 ? -24.531 -15.916 -1.058 1.00 89.81 249 GLY A O 1
ATOM 1986 N N . ILE A 1 250 ? -25.579 -13.941 -0.936 1.00 83.31 250 ILE A N 1
ATOM 1987 C CA . ILE A 1 250 ? -24.509 -13.173 -1.576 1.00 83.31 250 ILE A CA 1
ATOM 1988 C C . ILE A 1 250 ? -23.419 -12.897 -0.540 1.00 83.31 250 ILE A C 1
ATOM 1990 O O . ILE A 1 250 ? -23.635 -12.202 0.454 1.00 83.31 250 ILE A O 1
ATOM 1994 N N . THR A 1 251 ? -22.221 -13.414 -0.801 1.00 82.50 251 THR A N 1
ATOM 1995 C CA . THR A 1 251 ? -21.026 -13.180 0.016 1.00 82.50 251 THR A CA 1
ATOM 1996 C C . THR A 1 251 ? -20.047 -12.277 -0.722 1.00 82.50 251 THR A C 1
ATOM 1998 O O . THR A 1 251 ? -19.842 -12.437 -1.926 1.00 82.50 251 THR A O 1
ATOM 2001 N N . ARG A 1 252 ? -19.401 -11.357 -0.003 1.00 83.00 252 ARG A N 1
ATOM 2002 C CA . ARG A 1 252 ? -18.308 -10.523 -0.521 1.00 83.00 252 ARG A CA 1
ATOM 2003 C C . ARG A 1 252 ? -17.081 -10.698 0.356 1.00 83.00 252 ARG A C 1
ATOM 2005 O O . ARG A 1 252 ? -17.211 -10.951 1.552 1.00 83.00 252 ARG A O 1
ATOM 2012 N N . ASN A 1 253 ? -15.904 -10.564 -0.242 1.00 80.06 253 ASN A N 1
ATOM 2013 C CA . ASN A 1 253 ? -14.663 -10.628 0.514 1.00 80.06 253 ASN A CA 1
ATOM 2014 C C . ASN A 1 253 ? -14.494 -9.319 1.296 1.00 80.06 253 ASN A C 1
ATOM 2016 O O . ASN A 1 253 ? -14.584 -8.249 0.690 1.00 80.06 253 ASN A O 1
ATOM 2020 N N . PRO A 1 254 ? -14.271 -9.374 2.618 1.00 81.50 254 PRO A N 1
ATOM 2021 C CA . PRO A 1 254 ? -13.962 -8.175 3.376 1.00 81.50 254 PRO A CA 1
ATOM 2022 C C . PRO A 1 254 ? -12.655 -7.561 2.882 1.00 81.50 254 PRO A C 1
ATOM 2024 O O . PRO A 1 254 ? -11.711 -8.264 2.527 1.00 81.50 254 PRO A O 1
ATOM 2027 N N . THR A 1 255 ? -12.609 -6.236 2.892 1.00 78.69 255 THR A N 1
ATOM 2028 C CA . THR A 1 255 ? -11.416 -5.447 2.582 1.00 78.69 255 THR A CA 1
ATOM 2029 C C . THR A 1 255 ? -10.353 -5.662 3.660 1.00 78.69 255 THR A C 1
ATOM 2031 O O . THR A 1 255 ? -9.199 -5.927 3.350 1.00 78.69 255 THR A O 1
ATOM 2034 N N . ILE A 1 256 ? -10.754 -5.651 4.931 1.00 79.75 256 ILE A N 1
ATOM 2035 C CA . ILE A 1 256 ? -9.899 -6.018 6.061 1.00 79.75 256 ILE A CA 1
ATOM 2036 C C . ILE A 1 256 ? -10.660 -7.032 6.910 1.00 79.75 256 ILE A C 1
ATOM 2038 O O . ILE A 1 256 ? -11.773 -6.766 7.360 1.00 79.75 256 ILE A O 1
ATOM 2042 N N . ALA A 1 257 ? -10.067 -8.201 7.130 1.00 82.31 257 ALA A N 1
ATOM 2043 C CA . ALA A 1 257 ? -10.595 -9.213 8.036 1.00 82.31 257 ALA A CA 1
ATOM 2044 C C . ALA A 1 257 ? -9.776 -9.202 9.327 1.00 82.31 257 ALA A C 1
ATOM 2046 O O . ALA A 1 257 ? -8.708 -9.804 9.395 1.00 82.31 257 ALA A O 1
ATOM 2047 N N . LEU A 1 258 ? -10.273 -8.522 10.359 1.00 77.81 258 LEU A N 1
ATOM 2048 C CA . LEU A 1 258 ? -9.637 -8.548 11.671 1.00 77.81 258 LEU A CA 1
ATOM 2049 C C . LEU A 1 258 ? -10.073 -9.822 12.403 1.00 77.81 258 LEU A C 1
ATOM 2051 O O . LEU A 1 258 ? -11.128 -9.864 13.040 1.00 77.81 258 LEU A O 1
ATOM 2055 N N . THR A 1 259 ? -9.291 -10.888 12.242 1.00 81.56 259 THR A N 1
ATOM 2056 C CA . THR A 1 259 ? -9.567 -12.184 12.871 1.00 81.56 259 THR A CA 1
ATOM 2057 C C . THR A 1 259 ? -9.320 -12.125 14.377 1.00 81.56 259 THR A C 1
ATOM 2059 O O . THR A 1 259 ? -8.516 -11.332 14.873 1.00 81.56 259 THR A O 1
ATOM 2062 N N . TYR A 1 260 ? -10.001 -12.988 15.128 1.00 77.12 260 TYR A N 1
ATOM 2063 C CA . TYR A 1 260 ? -9.769 -13.125 16.570 1.00 77.12 260 TYR A CA 1
ATOM 2064 C C . TYR A 1 260 ? -8.366 -13.603 16.909 1.00 77.12 260 TYR A C 1
ATOM 2066 O O . TYR A 1 260 ? -7.783 -13.130 17.878 1.00 77.12 260 TYR A O 1
ATOM 2074 N N . GLU A 1 261 ? -7.797 -14.463 16.070 1.00 78.75 261 GLU A N 1
ATOM 2075 C CA . GLU A 1 261 ? -6.394 -14.855 16.160 1.00 78.75 261 GLU A CA 1
ATOM 2076 C C . GLU A 1 261 ? -5.473 -13.635 16.038 1.00 78.75 261 GLU A C 1
ATOM 2078 O O . GLU A 1 261 ? -4.593 -13.442 16.873 1.00 78.75 261 GLU A O 1
ATOM 2083 N N . ARG A 1 262 ? -5.730 -12.747 15.065 1.00 82.38 262 ARG A N 1
ATOM 2084 C CA . ARG A 1 262 ? -4.916 -11.544 14.879 1.00 82.38 262 ARG A CA 1
ATOM 2085 C C . ARG A 1 262 ? -5.059 -10.556 16.029 1.00 82.38 262 ARG A C 1
ATOM 2087 O O . ARG A 1 262 ? -4.064 -9.984 16.460 1.00 82.38 262 ARG A O 1
ATOM 2094 N N . LEU A 1 263 ? -6.275 -10.365 16.537 1.00 76.12 263 LEU A N 1
ATOM 2095 C CA . LEU A 1 263 ? -6.493 -9.582 17.752 1.00 76.12 263 LEU A CA 1
ATOM 2096 C C . LEU A 1 263 ? -5.707 -10.178 18.922 1.00 76.12 263 LEU A C 1
ATOM 2098 O O . LEU A 1 263 ? -4.976 -9.444 19.577 1.00 76.12 263 LEU A O 1
ATOM 2102 N N . GLY A 1 264 ? -5.797 -11.493 19.135 1.00 77.00 264 GLY A N 1
ATOM 2103 C CA . GLY A 1 264 ? -5.028 -12.213 20.152 1.00 77.00 264 GLY A CA 1
ATOM 2104 C C . GLY A 1 264 ? -3.520 -11.977 20.033 1.00 77.00 264 GLY A C 1
ATOM 2105 O O . GLY A 1 264 ? -2.886 -11.644 21.032 1.00 77.00 264 GLY A O 1
ATOM 2106 N N . ALA A 1 265 ? -2.969 -12.044 18.818 1.00 81.50 265 ALA A N 1
ATOM 2107 C CA . ALA A 1 265 ? -1.563 -11.736 18.551 1.00 81.50 265 ALA A CA 1
ATOM 2108 C C . ALA A 1 265 ? -1.199 -10.290 18.929 1.00 81.50 265 ALA A C 1
ATOM 2110 O O . ALA A 1 265 ? -0.220 -10.074 19.638 1.00 81.50 265 ALA A O 1
ATOM 2111 N N . ILE A 1 266 ? -2.022 -9.303 18.546 1.00 78.44 266 ILE A N 1
ATOM 2112 C CA . ILE A 1 266 ? -1.814 -7.894 18.928 1.00 78.44 266 ILE A CA 1
ATOM 2113 C C . ILE A 1 266 ? -1.840 -7.731 20.457 1.00 78.44 266 ILE A C 1
ATOM 2115 O O . ILE A 1 266 ? -1.014 -7.012 21.019 1.00 78.44 266 ILE A O 1
ATOM 2119 N N . PHE A 1 267 ? -2.753 -8.417 21.153 1.00 76.88 267 PHE A N 1
ATOM 2120 C CA . PHE A 1 267 ? -2.804 -8.403 22.617 1.00 76.88 267 PHE A CA 1
ATOM 2121 C C . PHE A 1 267 ? -1.576 -9.052 23.252 1.00 76.88 267 PHE A C 1
ATOM 2123 O O . PHE A 1 267 ? -1.067 -8.532 24.243 1.00 76.88 267 PHE A O 1
ATOM 2130 N N . ARG A 1 268 ? -1.089 -10.177 22.719 1.00 82.38 268 ARG A N 1
ATOM 2131 C CA . ARG A 1 268 ? 0.122 -10.841 23.219 1.00 82.38 268 ARG A CA 1
ATOM 2132 C C . ARG A 1 268 ? 1.372 -10.006 22.988 1.00 82.38 268 ARG A C 1
ATOM 2134 O O . ARG A 1 268 ? 2.134 -9.845 23.934 1.00 82.38 268 ARG A O 1
ATOM 2141 N N . GLU A 1 269 ? 1.537 -9.418 21.804 1.00 78.12 269 GLU A N 1
ATOM 2142 C CA . GLU A 1 269 ? 2.642 -8.503 21.491 1.00 78.12 269 GLU A CA 1
ATOM 2143 C C . GLU A 1 269 ? 2.637 -7.305 22.449 1.00 78.12 269 GLU A C 1
ATOM 2145 O O . GLU A 1 269 ? 3.645 -7.020 23.090 1.00 78.12 269 GLU A O 1
ATOM 2150 N N . ALA A 1 270 ? 1.479 -6.669 22.648 1.00 73.75 270 ALA A N 1
ATOM 2151 C CA . ALA A 1 270 ? 1.337 -5.566 23.591 1.00 73.75 270 ALA A CA 1
ATOM 2152 C C . ALA A 1 270 ? 1.620 -6.003 25.046 1.00 73.75 270 ALA A C 1
ATOM 2154 O O . ALA A 1 270 ? 2.356 -5.351 25.778 1.00 73.75 270 ALA A O 1
ATOM 2155 N N . ARG A 1 271 ? 1.105 -7.154 25.494 1.00 75.62 271 ARG A N 1
ATOM 2156 C CA . ARG A 1 271 ? 1.402 -7.670 26.845 1.00 75.62 271 ARG A CA 1
ATOM 2157 C C . ARG A 1 271 ? 2.885 -7.970 27.033 1.00 75.62 271 ARG A C 1
ATOM 2159 O O . ARG A 1 271 ? 3.430 -7.641 28.084 1.00 75.62 271 ARG A O 1
ATOM 2166 N N . HIS A 1 272 ? 3.525 -8.562 26.030 1.00 79.00 272 HIS A N 1
ATOM 2167 C CA . HIS A 1 272 ? 4.949 -8.861 26.051 1.00 79.00 272 HIS A CA 1
ATOM 2168 C C . HIS A 1 272 ? 5.793 -7.584 26.097 1.00 79.00 272 HIS A C 1
ATOM 2170 O O . HIS A 1 272 ? 6.708 -7.502 26.907 1.00 79.00 272 HIS A O 1
ATOM 2176 N N . LEU A 1 273 ? 5.454 -6.564 25.303 1.00 72.81 273 LEU A N 1
ATOM 2177 C CA . LEU A 1 273 ? 6.142 -5.272 25.340 1.00 72.81 273 LEU A CA 1
ATOM 2178 C C . LEU A 1 273 ? 6.011 -4.597 26.712 1.00 72.81 273 LEU A C 1
ATOM 2180 O O . LEU A 1 273 ? 6.998 -4.088 27.233 1.00 72.81 273 LEU A O 1
ATOM 2184 N N . HIS A 1 274 ? 4.824 -4.637 27.325 1.00 68.94 274 HIS A N 1
ATOM 2185 C CA . HIS A 1 274 ? 4.614 -4.044 28.645 1.00 68.94 274 HIS A CA 1
ATOM 2186 C C . HIS A 1 274 ? 5.262 -4.849 29.789 1.00 68.94 274 HIS A C 1
ATOM 2188 O O . HIS A 1 274 ? 5.761 -4.268 30.754 1.00 68.94 274 HIS A O 1
ATOM 2194 N N . ARG A 1 275 ? 5.236 -6.190 29.729 1.00 76.38 275 ARG A N 1
ATOM 2195 C CA . ARG A 1 275 ? 5.789 -7.089 30.762 1.00 76.38 275 ARG A CA 1
ATOM 2196 C C . ARG A 1 275 ? 6.411 -8.353 30.150 1.00 76.38 275 ARG A C 1
ATOM 2198 O O . ARG A 1 275 ? 5.817 -9.435 30.220 1.00 76.38 275 ARG A O 1
ATOM 2205 N N . PRO A 1 276 ? 7.644 -8.260 29.625 1.00 80.94 276 PRO A N 1
ATOM 2206 C CA . PRO A 1 276 ? 8.259 -9.338 28.844 1.00 80.94 276 PRO A CA 1
ATOM 2207 C C . PRO A 1 276 ? 8.593 -10.589 29.664 1.00 80.94 276 PRO A C 1
ATOM 2209 O O . PRO A 1 276 ? 8.770 -11.668 29.109 1.00 80.94 276 PRO A O 1
ATOM 2212 N N . THR A 1 277 ? 8.690 -10.460 30.990 1.00 77.75 277 THR A N 1
ATOM 2213 C CA . THR A 1 277 ? 8.954 -11.574 31.911 1.00 77.75 277 THR A CA 1
ATOM 2214 C C . THR A 1 277 ? 7.694 -12.342 32.313 1.00 77.75 277 THR A C 1
ATOM 2216 O O . THR A 1 277 ? 7.809 -13.487 32.746 1.00 77.75 277 THR A O 1
ATOM 2219 N N . GLU A 1 278 ? 6.511 -11.728 32.201 1.00 77.00 278 GLU A N 1
ATOM 2220 C CA . GLU A 1 278 ? 5.223 -12.334 32.575 1.00 77.00 278 GLU A CA 1
ATOM 2221 C C . GLU A 1 278 ? 4.504 -12.943 31.368 1.00 77.00 278 GLU A C 1
ATOM 2223 O O . GLU A 1 278 ? 3.821 -13.957 31.509 1.00 77.00 278 GLU A O 1
ATOM 2228 N N . PHE A 1 279 ? 4.672 -12.348 30.184 1.00 79.38 279 PHE A N 1
ATOM 2229 C CA . PHE A 1 279 ? 3.986 -12.763 28.964 1.00 79.38 279 PHE A CA 1
ATOM 2230 C C . PHE A 1 279 ? 4.989 -13.119 27.872 1.00 79.38 279 PHE A C 1
ATOM 2232 O O . PHE A 1 279 ? 5.942 -12.381 27.632 1.00 79.38 279 PHE A O 1
ATOM 2239 N N . THR A 1 280 ? 4.759 -14.234 27.183 1.00 79.31 280 THR A N 1
ATOM 2240 C CA . THR A 1 280 ? 5.556 -14.674 26.031 1.00 79.31 280 THR A CA 1
ATOM 2241 C C . THR A 1 280 ? 4.775 -14.463 24.741 1.00 79.31 280 THR A C 1
ATOM 2243 O O . THR A 1 280 ? 3.569 -14.709 24.715 1.00 79.31 280 THR A O 1
ATOM 2246 N N . THR A 1 281 ? 5.460 -14.068 23.671 1.00 79.50 281 THR A N 1
ATOM 2247 C CA . THR A 1 281 ? 4.920 -14.156 22.311 1.00 79.50 281 THR A CA 1
ATOM 2248 C C . THR A 1 281 ? 4.943 -15.611 21.833 1.00 79.50 281 THR A C 1
ATOM 2250 O O . THR A 1 281 ? 5.805 -16.404 22.221 1.00 79.50 281 THR A O 1
ATOM 2253 N N . GLU A 1 282 ? 3.969 -15.993 21.014 1.00 80.25 282 GLU A N 1
ATOM 2254 C CA . GLU A 1 282 ? 3.928 -17.284 20.331 1.00 80.25 282 GLU A CA 1
ATOM 2255 C C . GLU A 1 282 ? 4.632 -17.196 18.961 1.00 80.25 282 GLU A C 1
ATOM 2257 O O . GLU A 1 282 ? 4.595 -16.143 18.317 1.00 80.25 282 GLU A O 1
ATOM 2262 N N . PRO A 1 283 ? 5.237 -18.291 18.455 1.00 65.62 283 PRO A N 1
ATOM 2263 C CA . PRO A 1 283 ? 5.736 -18.356 17.081 1.00 65.62 283 PRO A CA 1
ATOM 2264 C C . PRO A 1 283 ? 4.571 -18.177 16.091 1.00 65.62 283 PRO A C 1
ATOM 2266 O O . PRO A 1 283 ? 3.808 -19.111 15.848 1.00 65.62 283 PRO A O 1
ATOM 2269 N N . GLY A 1 284 ? 4.414 -16.964 15.560 1.00 66.94 284 GLY A N 1
ATOM 2270 C CA . GLY A 1 284 ? 3.262 -16.539 14.754 1.00 66.94 284 GLY A CA 1
ATOM 2271 C C . GLY A 1 284 ? 2.678 -15.181 15.164 1.00 66.94 284 GLY A C 1
ATOM 2272 O O . GLY A 1 284 ? 1.992 -14.559 14.356 1.00 66.94 284 GLY A O 1
ATOM 2273 N N . ASP A 1 285 ? 2.985 -14.693 16.374 1.00 66.69 285 ASP A N 1
ATOM 2274 C CA . ASP A 1 285 ? 2.636 -13.330 16.810 1.00 66.69 285 ASP A CA 1
ATOM 2275 C C . ASP A 1 285 ? 3.505 -12.278 16.110 1.00 66.69 285 ASP A C 1
ATOM 2277 O O . ASP A 1 285 ? 3.023 -11.217 15.706 1.00 66.69 285 ASP A O 1
ATOM 2281 N N . GLU A 1 286 ? 4.780 -12.619 15.912 1.00 64.12 286 GLU A N 1
ATOM 2282 C CA . GLU A 1 286 ? 5.696 -11.933 15.010 1.00 64.12 286 GLU A CA 1
ATOM 2283 C C . GLU A 1 286 ? 5.252 -12.235 13.576 1.00 64.12 286 GLU A C 1
ATOM 2285 O O . GLU A 1 286 ? 5.605 -13.261 12.990 1.00 64.12 286 GLU A O 1
ATOM 2290 N N . GLU A 1 287 ? 4.409 -11.370 13.009 1.00 58.03 287 GLU A N 1
ATOM 2291 C CA . GLU A 1 287 ? 4.127 -11.442 11.579 1.00 58.03 287 GLU A CA 1
ATOM 2292 C C . GLU A 1 287 ? 5.474 -11.267 10.864 1.00 58.03 287 GLU A C 1
ATOM 2294 O O . GLU A 1 287 ? 6.150 -10.249 11.041 1.00 58.03 287 GLU A O 1
ATOM 2299 N N . ALA A 1 288 ? 5.886 -12.283 10.093 1.00 54.31 288 ALA A N 1
ATOM 2300 C CA . ALA A 1 288 ? 6.964 -12.135 9.127 1.00 54.31 288 ALA A CA 1
ATOM 2301 C C . ALA A 1 288 ? 6.684 -10.846 8.358 1.00 54.31 288 ALA A C 1
ATOM 2303 O O . ALA A 1 288 ? 5.594 -10.704 7.797 1.00 54.31 288 ALA A O 1
ATOM 2304 N N . ASN A 1 289 ? 7.628 -9.905 8.420 1.00 47.06 289 ASN A N 1
ATOM 2305 C CA . ASN A 1 289 ? 7.468 -8.562 7.886 1.00 47.06 289 ASN A CA 1
ATOM 2306 C C . ASN A 1 289 ? 6.767 -8.649 6.515 1.00 47.06 289 ASN A C 1
ATOM 2308 O O . ASN A 1 289 ? 7.253 -9.372 5.644 1.00 47.06 289 ASN A O 1
ATOM 2312 N N . PRO A 1 290 ? 5.635 -7.965 6.289 1.00 47.06 290 PRO A N 1
ATOM 2313 C CA . PRO A 1 290 ? 4.962 -7.978 4.994 1.00 47.06 290 PRO A CA 1
ATOM 2314 C C . PRO A 1 290 ? 5.900 -7.577 3.846 1.00 47.06 290 PRO A C 1
ATOM 2316 O O . PRO A 1 290 ? 5.720 -8.055 2.726 1.00 47.06 290 PRO A O 1
ATOM 2319 N N . TYR A 1 291 ? 6.955 -6.792 4.125 1.00 45.22 291 TYR A N 1
ATOM 2320 C CA . TYR A 1 291 ? 8.069 -6.587 3.196 1.00 45.22 291 TYR A CA 1
ATOM 2321 C C . TYR A 1 291 ? 8.803 -7.877 2.858 1.00 45.22 291 TYR A C 1
ATOM 2323 O O . TYR A 1 291 ? 9.060 -8.070 1.691 1.00 45.22 291 TYR A O 1
ATOM 2331 N N . GLU A 1 292 ? 9.098 -8.787 3.784 1.00 47.94 292 GLU A N 1
ATOM 2332 C CA . GLU A 1 292 ? 9.733 -10.069 3.450 1.00 47.94 292 GLU A CA 1
ATOM 2333 C C . GLU A 1 292 ? 8.824 -10.960 2.597 1.00 47.94 292 GLU A C 1
ATOM 2335 O O . GLU A 1 292 ? 9.313 -11.648 1.705 1.00 47.94 292 GLU A O 1
ATOM 2340 N N . VAL A 1 293 ? 7.504 -10.951 2.816 1.00 52.38 293 VAL A N 1
ATOM 2341 C CA . VAL A 1 293 ? 6.563 -11.745 2.001 1.00 52.38 293 VAL A CA 1
ATOM 2342 C C . VAL A 1 293 ? 6.366 -11.119 0.615 1.00 52.38 293 VAL A C 1
ATOM 2344 O O . VAL A 1 293 ? 6.372 -11.831 -0.393 1.00 52.38 293 VAL A O 1
ATOM 2347 N N . ALA A 1 294 ? 6.230 -9.794 0.538 1.00 49.91 294 ALA A N 1
ATOM 2348 C CA . ALA A 1 294 ? 6.126 -9.053 -0.716 1.00 49.91 294 ALA A CA 1
ATOM 2349 C C . ALA A 1 294 ? 7.456 -9.021 -1.488 1.00 49.91 294 ALA A C 1
ATOM 2351 O O . ALA A 1 294 ? 7.449 -9.169 -2.704 1.00 49.91 294 ALA A O 1
ATOM 2352 N N . GLU A 1 295 ? 8.595 -8.901 -0.808 1.00 50.62 295 GLU A N 1
ATOM 2353 C CA . GLU A 1 295 ? 9.947 -8.996 -1.368 1.00 50.62 295 GLU A CA 1
ATOM 2354 C C . GLU A 1 295 ? 10.221 -10.413 -1.851 1.00 50.62 295 GLU A C 1
ATOM 2356 O O . GLU A 1 295 ? 10.744 -10.572 -2.949 1.00 50.62 295 GLU A O 1
ATOM 2361 N N . ARG A 1 296 ? 9.800 -11.457 -1.124 1.00 58.22 296 ARG A N 1
ATOM 2362 C CA . ARG A 1 296 ? 9.892 -12.843 -1.607 1.00 58.22 296 ARG A CA 1
ATOM 2363 C C . ARG A 1 296 ? 9.068 -13.044 -2.884 1.00 58.22 296 ARG A C 1
ATOM 2365 O O . ARG A 1 296 ? 9.593 -13.563 -3.860 1.00 58.22 296 ARG A O 1
ATOM 2372 N N . ARG A 1 297 ? 7.840 -12.519 -2.947 1.00 59.06 297 ARG A N 1
ATOM 2373 C CA . ARG A 1 297 ? 7.025 -12.545 -4.180 1.00 59.06 297 ARG A CA 1
ATOM 2374 C C . ARG A 1 297 ? 7.619 -11.704 -5.316 1.00 59.06 297 ARG A C 1
ATOM 2376 O O . ARG A 1 297 ? 7.633 -12.139 -6.459 1.00 59.06 297 ARG A O 1
ATOM 2383 N N . MET A 1 298 ? 8.143 -10.516 -5.025 1.00 54.53 298 MET A N 1
ATOM 2384 C CA . MET A 1 298 ? 8.785 -9.639 -6.015 1.00 54.53 298 MET A CA 1
ATOM 2385 C C . MET A 1 298 ? 10.105 -10.222 -6.525 1.00 54.53 298 MET A C 1
ATOM 2387 O O . MET A 1 298 ? 10.432 -10.071 -7.698 1.00 54.53 298 MET A O 1
ATOM 2391 N N . THR A 1 299 ? 10.873 -10.893 -5.668 1.00 59.12 299 THR A N 1
ATOM 2392 C CA . THR A 1 299 ? 12.103 -11.595 -6.054 1.00 59.12 299 THR A CA 1
ATOM 2393 C C . THR A 1 299 ? 11.799 -12.862 -6.840 1.00 59.12 299 THR A C 1
ATOM 2395 O O . THR A 1 299 ? 12.535 -13.150 -7.778 1.00 59.12 299 THR A O 1
ATOM 2398 N N . GLU A 1 300 ? 10.713 -13.575 -6.537 1.00 64.94 300 GLU A N 1
ATOM 2399 C CA . GLU A 1 300 ? 10.188 -14.667 -7.367 1.00 64.94 300 GLU A CA 1
ATOM 2400 C C . GLU A 1 300 ? 9.797 -14.156 -8.759 1.00 64.94 300 GLU A C 1
ATOM 2402 O O . GLU A 1 300 ? 10.369 -14.628 -9.737 1.00 64.94 300 GLU A O 1
ATOM 2407 N N . VAL A 1 301 ? 8.966 -13.111 -8.862 1.00 70.12 301 VAL A N 1
ATOM 2408 C CA . VAL A 1 301 ? 8.583 -12.498 -10.151 1.00 70.12 301 VAL A CA 1
ATOM 2409 C C . VAL A 1 301 ? 9.807 -11.986 -10.917 1.00 70.12 301 VAL A C 1
ATOM 2411 O O . VAL A 1 301 ? 9.970 -12.273 -12.098 1.00 70.12 301 VAL A O 1
ATOM 2414 N N . ARG A 1 302 ? 10.735 -11.288 -10.253 1.00 65.94 302 ARG A N 1
ATOM 2415 C CA . ARG A 1 302 ? 11.971 -10.795 -10.884 1.00 65.94 302 ARG A CA 1
ATOM 2416 C C . ARG A 1 302 ? 12.888 -11.933 -11.332 1.00 65.94 302 ARG A C 1
ATOM 2418 O O . ARG A 1 302 ? 13.597 -11.793 -12.327 1.00 65.94 302 ARG A O 1
ATOM 2425 N N . ASN A 1 303 ? 12.916 -13.047 -10.602 1.00 73.94 303 ASN A N 1
ATOM 2426 C CA . ASN A 1 303 ? 13.651 -14.239 -11.008 1.00 73.94 303 ASN A CA 1
ATOM 2427 C C . ASN A 1 303 ? 12.977 -14.930 -12.192 1.00 73.94 303 ASN A C 1
ATOM 2429 O O . ASN A 1 303 ? 13.691 -15.343 -13.099 1.00 73.94 303 ASN A O 1
ATOM 2433 N N . GLU A 1 304 ? 11.650 -15.015 -12.221 1.00 78.38 304 GLU A N 1
ATOM 2434 C CA . GLU A 1 304 ? 10.885 -15.547 -13.352 1.00 78.38 304 GLU A CA 1
ATOM 2435 C C . GLU A 1 304 ? 11.089 -14.699 -14.611 1.00 78.38 304 GLU A C 1
ATOM 2437 O O . GLU A 1 304 ? 11.450 -15.242 -15.653 1.00 78.38 304 GLU A O 1
ATOM 2442 N N . GLU A 1 305 ? 10.987 -13.371 -14.509 1.00 75.81 305 GLU A N 1
ATOM 2443 C CA . GLU A 1 305 ? 11.284 -12.446 -15.609 1.00 75.81 305 GLU A CA 1
ATOM 2444 C C . GLU A 1 305 ? 12.744 -12.551 -16.061 1.00 75.81 305 GLU A C 1
ATOM 2446 O O . GLU A 1 305 ? 13.031 -12.553 -17.261 1.00 75.81 305 GLU A O 1
ATOM 2451 N N . ARG A 1 306 ? 13.690 -12.682 -15.119 1.00 79.75 306 ARG A N 1
ATOM 2452 C CA . ARG A 1 306 ? 15.104 -12.896 -15.448 1.00 79.75 306 ARG A CA 1
ATOM 2453 C C . ARG A 1 306 ? 15.288 -14.208 -16.205 1.00 79.75 306 ARG A C 1
ATOM 2455 O O . ARG A 1 306 ? 15.901 -14.187 -17.267 1.00 79.75 306 ARG A O 1
ATOM 2462 N N . VAL A 1 307 ? 14.728 -15.312 -15.715 1.00 83.56 307 VAL A N 1
ATOM 2463 C CA . VAL A 1 307 ? 14.781 -16.629 -16.370 1.00 83.56 307 VAL A CA 1
ATOM 2464 C C . VAL A 1 307 ? 14.135 -16.578 -17.754 1.00 83.56 307 VAL A C 1
ATOM 2466 O O . VAL A 1 307 ? 14.681 -17.125 -18.711 1.00 83.56 307 VAL A O 1
ATOM 2469 N N . GLU A 1 308 ? 13.007 -15.888 -17.903 1.00 82.38 308 GLU A N 1
ATOM 2470 C CA . GLU A 1 308 ? 12.341 -15.738 -19.193 1.00 82.38 308 GLU A CA 1
ATOM 2471 C C . GLU A 1 308 ? 13.154 -14.860 -20.160 1.00 82.38 308 GLU A C 1
ATOM 2473 O O . GLU A 1 308 ? 13.262 -15.176 -21.346 1.00 82.38 308 GLU A O 1
ATOM 2478 N N . SER A 1 309 ? 13.785 -13.789 -19.673 1.00 75.38 309 SER A N 1
ATOM 2479 C CA . SER A 1 309 ? 14.669 -12.943 -20.483 1.00 75.38 309 SER A CA 1
ATOM 2480 C C . SER A 1 309 ? 15.941 -13.680 -20.916 1.00 75.38 309 SER A C 1
ATOM 2482 O O . SER A 1 309 ? 16.329 -13.603 -22.082 1.00 75.38 309 SER A O 1
ATOM 2484 N N . GLU A 1 310 ? 16.550 -14.466 -20.025 1.00 84.44 310 GLU A N 1
ATOM 2485 C CA . GLU A 1 310 ? 17.690 -15.329 -20.337 1.00 84.44 310 GLU A CA 1
ATOM 2486 C C . GLU A 1 310 ? 17.302 -16.388 -21.370 1.00 84.44 310 GLU A C 1
ATOM 2488 O O . GLU A 1 310 ? 18.052 -16.620 -22.322 1.00 84.44 310 GLU A O 1
ATOM 2493 N N . ARG A 1 311 ? 16.102 -16.970 -21.244 1.00 88.81 311 ARG A N 1
ATOM 2494 C CA . ARG A 1 311 ? 15.547 -17.898 -22.233 1.00 88.81 311 ARG A CA 1
ATOM 2495 C C . ARG A 1 311 ? 15.389 -17.231 -23.601 1.00 88.81 311 ARG A C 1
ATOM 2497 O O . ARG A 1 311 ? 15.855 -17.798 -24.585 1.00 88.81 311 ARG A O 1
ATOM 2504 N N . ARG A 1 312 ? 14.818 -16.022 -23.668 1.00 86.31 312 ARG A N 1
ATOM 2505 C CA . ARG A 1 312 ? 14.674 -15.254 -24.921 1.00 86.31 312 ARG A CA 1
ATOM 2506 C C . ARG A 1 312 ? 16.026 -14.927 -25.564 1.00 86.31 312 ARG A C 1
ATOM 2508 O O . ARG A 1 312 ? 16.184 -15.069 -26.772 1.00 86.31 312 ARG A O 1
ATOM 2515 N N . VAL A 1 313 ? 17.026 -14.536 -24.771 1.00 86.19 313 VAL A N 1
ATOM 2516 C CA . VAL A 1 313 ? 18.388 -14.265 -25.270 1.00 86.19 313 VAL A CA 1
ATOM 2517 C C . VAL A 1 313 ? 19.063 -15.541 -25.778 1.00 86.19 313 VAL A C 1
ATOM 2519 O O . VAL A 1 313 ? 19.744 -15.514 -26.806 1.00 86.19 313 VAL A O 1
ATOM 2522 N N . ALA A 1 314 ? 18.896 -16.660 -25.072 1.00 84.25 314 ALA A N 1
ATOM 2523 C CA . ALA A 1 314 ? 19.428 -17.948 -25.501 1.00 84.25 314 ALA A CA 1
ATOM 2524 C C . ALA A 1 314 ? 18.782 -18.421 -26.814 1.00 84.25 314 ALA A C 1
ATOM 2526 O O . ALA A 1 314 ? 19.489 -18.913 -27.694 1.00 84.25 314 ALA A O 1
ATOM 2527 N N . GLU A 1 315 ? 17.471 -18.228 -26.962 1.00 89.44 315 GLU A N 1
ATOM 2528 C CA . GLU A 1 315 ? 16.721 -18.541 -28.179 1.00 89.44 315 GLU A CA 1
ATOM 2529 C C . GLU A 1 315 ? 17.200 -17.690 -29.363 1.00 89.44 315 GLU A C 1
ATOM 2531 O O . GLU A 1 315 ? 17.641 -18.254 -30.363 1.00 89.44 315 GLU A O 1
ATOM 2536 N N . ALA A 1 316 ? 17.287 -16.365 -29.202 1.00 85.25 316 ALA A N 1
ATOM 2537 C CA . ALA A 1 316 ? 17.784 -15.455 -30.240 1.00 85.25 316 ALA A CA 1
ATOM 2538 C C . ALA A 1 316 ? 19.226 -15.776 -30.686 1.00 85.25 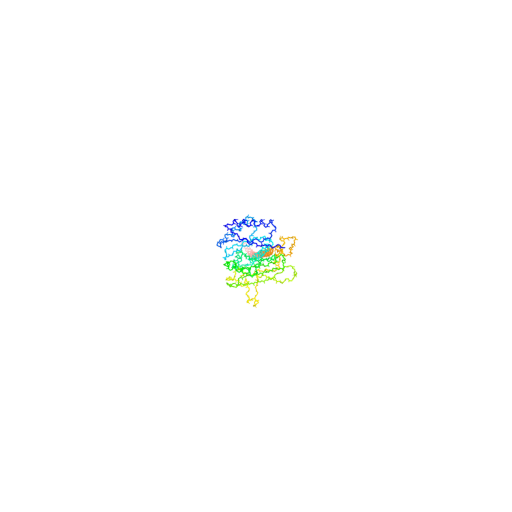316 ALA A C 1
ATOM 2540 O O . ALA A 1 316 ? 19.531 -15.794 -31.878 1.00 85.25 316 ALA A O 1
ATOM 2541 N N . ARG A 1 317 ? 20.129 -16.096 -29.746 1.00 85.19 317 ARG A N 1
ATOM 2542 C CA . ARG A 1 317 ? 21.500 -16.529 -30.083 1.00 85.19 317 ARG A CA 1
ATOM 2543 C C . ARG A 1 317 ? 21.521 -17.841 -30.856 1.00 85.19 317 ARG A C 1
ATOM 2545 O O . ARG A 1 317 ? 22.378 -18.039 -31.717 1.00 85.19 317 ARG A O 1
ATOM 2552 N N . ASN A 1 318 ? 20.632 -18.771 -30.517 1.00 89.50 318 ASN A N 1
ATOM 2553 C CA . ASN A 1 318 ? 20.554 -20.037 -31.228 1.00 89.50 318 ASN A CA 1
ATOM 2554 C C . ASN A 1 318 ? 20.001 -19.838 -32.646 1.00 89.50 318 ASN A C 1
ATOM 2556 O O . ASN A 1 318 ? 20.552 -20.421 -33.576 1.00 89.50 318 ASN A O 1
ATOM 2560 N N . GLU A 1 319 ? 18.995 -18.979 -32.823 1.00 90.38 319 GLU A N 1
ATOM 2561 C CA . GLU A 1 319 ? 18.477 -18.580 -34.138 1.00 90.38 319 GLU A CA 1
ATOM 2562 C C . GLU A 1 319 ? 19.563 -17.937 -35.009 1.00 90.38 319 GLU A C 1
ATOM 2564 O O . GLU A 1 319 ? 19.790 -18.392 -36.130 1.00 90.38 319 GLU A O 1
ATOM 2569 N N . GLU A 1 320 ? 20.313 -16.965 -34.478 1.00 89.06 320 GLU A N 1
ATOM 2570 C CA . GLU A 1 320 ? 21.429 -16.326 -35.191 1.00 89.06 320 GLU A CA 1
ATOM 2571 C C . GLU A 1 320 ? 22.494 -17.353 -35.601 1.00 89.06 320 GLU A C 1
ATOM 2573 O O . GLU A 1 320 ? 22.992 -17.349 -36.730 1.00 89.06 320 GLU A O 1
ATOM 2578 N N . ARG A 1 321 ? 22.834 -18.284 -34.700 1.00 89.69 321 ARG A N 1
ATOM 2579 C CA . ARG A 1 321 ? 23.816 -19.336 -34.985 1.00 89.69 321 ARG A CA 1
ATOM 2580 C C . ARG A 1 321 ? 23.327 -20.289 -36.076 1.00 89.69 321 ARG A C 1
ATOM 2582 O O . ARG A 1 321 ? 24.127 -20.700 -36.918 1.00 89.69 321 ARG A O 1
ATOM 2589 N N . VAL A 1 322 ? 22.041 -20.638 -36.073 1.00 90.25 322 VAL A N 1
ATOM 2590 C CA . VAL A 1 322 ? 21.419 -21.468 -37.116 1.00 90.25 322 VAL A CA 1
ATOM 2591 C C . VAL A 1 322 ? 21.421 -20.736 -38.457 1.00 90.25 322 VAL A C 1
ATOM 2593 O O . VAL A 1 322 ? 21.822 -21.318 -39.464 1.00 90.25 322 VAL A O 1
ATOM 2596 N N . GLU A 1 323 ? 21.042 -19.460 -38.484 1.00 89.94 323 GLU A N 1
ATOM 2597 C CA . GLU A 1 323 ? 21.016 -18.661 -39.709 1.00 89.94 323 GLU A CA 1
ATOM 2598 C C . GLU A 1 323 ? 22.425 -18.429 -40.278 1.00 89.94 323 GLU A C 1
ATOM 2600 O O . GLU A 1 323 ? 22.650 -18.588 -41.478 1.00 89.94 323 GLU A O 1
ATOM 2605 N N . SER A 1 324 ? 23.404 -18.121 -39.426 1.00 85.88 324 SER A N 1
ATOM 2606 C CA . SER A 1 324 ? 24.813 -18.011 -39.817 1.00 85.88 324 SER A CA 1
ATOM 2607 C C . SER A 1 324 ? 25.343 -19.336 -40.374 1.00 85.88 324 SER A C 1
ATOM 2609 O O . SER A 1 324 ? 25.952 -19.369 -41.446 1.00 85.88 324 SER A O 1
ATOM 2611 N N . GLY A 1 325 ? 25.031 -20.456 -39.712 1.00 89.81 325 GLY A N 1
ATOM 2612 C CA . GLY A 1 325 ? 25.368 -21.793 -40.202 1.00 89.81 325 GLY A CA 1
ATOM 2613 C C . GLY A 1 325 ? 24.761 -22.084 -41.576 1.00 89.81 325 GLY A C 1
ATOM 2614 O O . GLY A 1 325 ? 25.444 -22.621 -42.451 1.00 89.81 325 GLY A O 1
ATOM 2615 N N . ARG A 1 326 ? 23.508 -21.671 -41.798 1.00 90.75 326 ARG A N 1
ATOM 2616 C CA . ARG A 1 326 ? 22.834 -21.787 -43.094 1.00 90.75 326 ARG A CA 1
ATOM 2617 C C . ARG A 1 326 ? 23.527 -20.955 -44.174 1.00 90.75 326 ARG A C 1
ATOM 2619 O O . ARG A 1 326 ? 23.823 -21.499 -45.232 1.00 90.75 326 ARG A O 1
ATOM 2626 N N . ARG A 1 327 ? 23.860 -19.691 -43.893 1.00 89.88 327 ARG A N 1
ATOM 2627 C CA . ARG A 1 327 ? 24.584 -18.809 -44.828 1.00 89.88 327 ARG A CA 1
ATOM 2628 C C . ARG A 1 327 ? 25.942 -19.385 -45.236 1.00 89.88 327 ARG A C 1
ATOM 2630 O O . ARG A 1 327 ? 26.289 -19.377 -46.412 1.00 89.88 327 ARG A O 1
ATOM 2637 N N . VAL A 1 328 ? 26.697 -19.938 -44.284 1.00 91.81 328 VAL A N 1
ATOM 2638 C CA . VAL A 1 328 ? 27.986 -20.595 -44.571 1.00 91.81 328 VAL A CA 1
ATOM 2639 C C . VAL A 1 328 ? 27.800 -21.845 -45.434 1.00 91.81 328 VAL A C 1
ATOM 2641 O O . VAL A 1 328 ? 28.604 -22.098 -46.334 1.00 91.81 328 VAL A O 1
ATOM 2644 N N . ALA A 1 329 ? 26.761 -22.641 -45.173 1.00 88.44 329 ALA A N 1
ATOM 2645 C CA . ALA A 1 329 ? 26.461 -23.825 -45.971 1.00 88.44 329 ALA A CA 1
ATOM 2646 C C . ALA A 1 329 ? 26.045 -23.465 -47.408 1.00 88.44 329 ALA A C 1
ATOM 2648 O O . ALA A 1 329 ? 26.513 -24.109 -48.348 1.00 88.44 329 ALA A O 1
ATOM 2649 N N . GLU A 1 330 ? 25.221 -22.428 -47.580 1.00 91.56 330 GLU A N 1
ATOM 2650 C CA . GLU A 1 330 ? 24.812 -21.909 -48.890 1.00 91.56 330 GLU A CA 1
ATOM 2651 C C . GLU A 1 330 ? 26.027 -21.400 -49.681 1.00 91.56 330 GLU A C 1
ATOM 2653 O O . GLU A 1 330 ? 26.266 -21.892 -50.783 1.00 91.56 330 GLU A O 1
ATOM 2658 N N . ALA A 1 331 ? 26.875 -20.552 -49.087 1.00 88.81 331 ALA A N 1
ATOM 2659 C CA . ALA A 1 331 ? 28.081 -20.033 -49.742 1.00 88.81 331 ALA A CA 1
ATOM 2660 C C . ALA A 1 331 ? 29.056 -21.144 -50.178 1.00 88.81 331 ALA A C 1
ATOM 2662 O O . ALA A 1 331 ? 29.573 -21.128 -51.293 1.00 88.81 331 ALA A O 1
ATOM 2663 N N . ARG A 1 332 ? 29.275 -22.162 -49.330 1.00 89.00 332 ARG A N 1
ATOM 2664 C CA . ARG A 1 332 ? 30.100 -23.329 -49.697 1.00 89.00 332 ARG A CA 1
ATOM 2665 C C . ARG A 1 332 ? 29.505 -24.120 -50.854 1.00 89.00 332 ARG A C 1
ATOM 2667 O O . ARG A 1 332 ? 30.243 -24.665 -51.672 1.00 89.00 332 ARG A O 1
ATOM 2674 N N . ASN A 1 333 ? 28.181 -24.245 -50.898 1.00 91.19 333 ASN A N 1
ATOM 2675 C CA . ASN A 1 333 ? 27.524 -24.955 -51.983 1.00 91.19 333 ASN A CA 1
ATOM 2676 C C . ASN A 1 333 ? 27.610 -24.165 -53.296 1.00 91.19 333 ASN A C 1
ATOM 2678 O O . ASN A 1 333 ? 27.865 -24.774 -54.331 1.00 91.19 333 ASN A O 1
ATOM 2682 N N . GLU A 1 334 ? 27.458 -22.841 -53.255 1.00 92.31 334 GLU A N 1
ATOM 2683 C CA . GLU A 1 334 ? 27.654 -21.960 -54.413 1.00 92.31 334 GLU A CA 1
ATOM 2684 C C . GLU A 1 334 ? 29.082 -22.046 -54.958 1.00 92.31 334 GLU A C 1
ATOM 2686 O O . GLU A 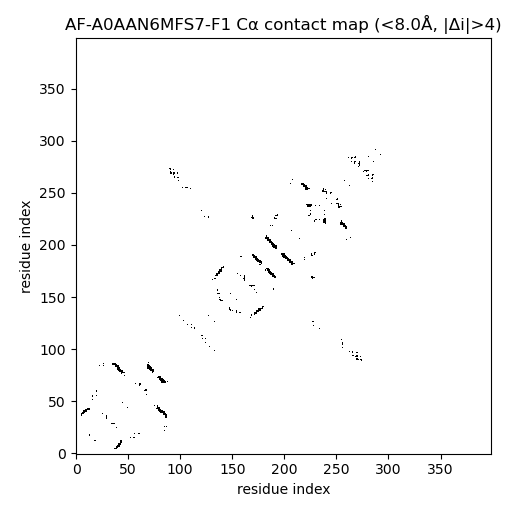1 334 ? 29.258 -22.299 -56.149 1.00 92.31 334 GLU A O 1
ATOM 2691 N N . GLU A 1 335 ? 30.096 -21.945 -54.093 1.00 90.81 335 GLU A N 1
ATOM 2692 C CA . GLU A 1 335 ? 31.504 -22.092 -54.486 1.00 90.81 335 GLU A CA 1
ATOM 2693 C C . GLU A 1 335 ? 31.764 -23.462 -55.128 1.00 90.81 335 GLU A C 1
ATOM 2695 O O . GLU A 1 335 ? 32.417 -23.562 -56.171 1.00 90.81 335 GLU A O 1
ATOM 2700 N N . ARG A 1 336 ? 31.205 -24.533 -54.546 1.00 92.56 336 ARG A N 1
ATOM 2701 C CA . ARG A 1 336 ? 31.315 -25.882 -55.109 1.00 92.56 336 ARG A CA 1
ATOM 2702 C C . ARG A 1 336 ? 30.693 -25.951 -56.503 1.00 92.56 336 ARG A C 1
ATOM 2704 O O . ARG A 1 336 ? 31.364 -26.405 -57.426 1.00 92.56 336 ARG A O 1
ATOM 2711 N N . VAL A 1 337 ? 29.460 -25.475 -56.670 1.00 92.06 337 VAL A N 1
ATOM 2712 C CA . VAL A 1 337 ? 28.766 -25.454 -57.969 1.00 92.06 337 VAL A CA 1
ATOM 2713 C C . VAL A 1 337 ? 29.545 -24.632 -58.997 1.00 92.06 337 VAL A C 1
ATOM 2715 O O . VAL A 1 337 ? 29.690 -25.055 -60.144 1.00 92.06 337 VAL A O 1
ATOM 2718 N N . GLU A 1 338 ? 30.092 -23.483 -58.604 1.00 91.31 338 GLU A N 1
ATOM 2719 C CA . GLU A 1 338 ? 30.892 -22.650 -59.498 1.00 91.31 338 GLU A CA 1
ATOM 2720 C C . GLU A 1 338 ? 32.193 -23.354 -59.908 1.00 91.31 338 GLU A C 1
ATOM 2722 O O . GLU A 1 338 ? 32.552 -23.361 -61.087 1.00 91.31 338 GLU A O 1
ATOM 2727 N N . SER A 1 339 ? 32.880 -24.004 -58.967 1.00 88.56 339 SER A N 1
ATOM 2728 C CA . SER A 1 339 ? 34.092 -24.775 -59.259 1.00 88.56 339 SER A CA 1
ATOM 2729 C C . SER A 1 339 ? 33.819 -25.944 -60.211 1.00 88.56 339 SER A C 1
ATOM 2731 O O . SER A 1 339 ? 34.554 -26.131 -61.182 1.00 88.56 339 SER A O 1
ATOM 2733 N N . GLU A 1 340 ? 32.724 -26.680 -60.000 1.00 92.12 340 GLU A N 1
ATOM 2734 C CA . GLU A 1 340 ? 32.286 -27.765 -60.881 1.00 92.12 340 GLU A CA 1
ATOM 2735 C C . GLU A 1 340 ? 31.977 -27.238 -62.285 1.00 92.12 340 GLU A C 1
ATOM 2737 O O . GLU A 1 340 ? 32.387 -27.842 -63.280 1.00 92.12 340 GLU A O 1
ATOM 2742 N N . ARG A 1 341 ? 31.328 -26.071 -62.375 1.00 92.38 341 ARG A N 1
ATOM 2743 C CA . ARG A 1 341 ? 31.050 -25.402 -63.645 1.00 92.38 341 ARG A CA 1
ATOM 2744 C C . ARG A 1 341 ? 32.331 -25.005 -64.379 1.00 92.38 341 ARG A C 1
ATOM 2746 O O . ARG A 1 341 ? 32.451 -25.325 -65.557 1.00 92.38 341 ARG A O 1
ATOM 2753 N N . ARG A 1 342 ? 33.302 -24.379 -63.705 1.00 91.06 342 ARG A N 1
ATOM 2754 C CA . ARG A 1 342 ? 34.594 -24.011 -64.319 1.00 91.06 342 ARG A CA 1
ATOM 2755 C C . ARG A 1 342 ? 35.349 -25.240 -64.830 1.00 91.06 342 ARG A C 1
ATOM 2757 O O . ARG A 1 342 ? 35.908 -25.209 -65.921 1.00 91.06 342 ARG A O 1
ATOM 2764 N N . VAL A 1 343 ? 35.336 -26.340 -64.072 1.00 92.75 343 VAL A N 1
ATOM 2765 C CA . VAL A 1 343 ? 35.942 -27.613 -64.505 1.00 92.75 343 VAL A CA 1
ATOM 2766 C C . VAL A 1 343 ? 35.226 -28.174 -65.737 1.00 92.75 343 VAL A C 1
ATOM 2768 O O . VAL A 1 343 ? 35.883 -28.672 -66.653 1.00 92.75 343 VAL A O 1
ATOM 2771 N N . ALA A 1 344 ? 33.895 -28.101 -65.786 1.00 89.06 344 ALA A N 1
ATOM 2772 C CA . ALA A 1 344 ? 33.123 -28.541 -66.944 1.00 89.06 344 ALA A CA 1
ATOM 2773 C C . ALA A 1 344 ? 33.390 -27.672 -68.188 1.00 89.06 344 ALA A C 1
ATOM 2775 O O . ALA A 1 344 ? 33.558 -28.216 -69.280 1.00 89.06 344 ALA A O 1
ATOM 2776 N N . GLU A 1 345 ? 33.474 -26.349 -68.023 1.00 92.38 345 GLU A N 1
ATOM 2777 C CA . GLU A 1 345 ? 33.797 -25.400 -69.094 1.00 92.38 345 GLU A CA 1
ATOM 2778 C C . GLU A 1 345 ? 35.208 -25.651 -69.650 1.00 92.38 345 GLU A C 1
ATOM 2780 O O . GLU A 1 345 ? 35.344 -25.866 -70.853 1.00 92.38 345 GLU A O 1
ATOM 2785 N N . ALA A 1 346 ? 36.226 -25.775 -68.790 1.00 90.06 346 ALA A N 1
ATOM 2786 C CA . ALA A 1 346 ? 37.601 -26.067 -69.209 1.00 90.06 346 ALA A CA 1
ATOM 2787 C C . ALA A 1 346 ? 37.721 -27.400 -69.971 1.00 90.06 346 ALA A C 1
ATOM 2789 O O . ALA A 1 346 ? 38.374 -27.474 -71.011 1.00 90.06 346 ALA A O 1
ATOM 2790 N N . ARG A 1 347 ? 37.038 -28.457 -69.505 1.00 89.31 347 ARG A N 1
ATOM 2791 C CA . ARG A 1 347 ? 36.986 -29.745 -70.225 1.00 89.31 347 ARG A CA 1
ATOM 2792 C C . ARG A 1 347 ? 36.328 -29.616 -71.595 1.00 89.31 347 ARG A C 1
ATOM 2794 O O . ARG A 1 347 ? 36.720 -30.304 -72.535 1.00 89.31 347 ARG A O 1
ATOM 2801 N N . ASN A 1 348 ? 35.299 -28.780 -71.710 1.00 92.12 348 ASN A N 1
ATOM 2802 C CA . ASN A 1 348 ? 34.631 -28.553 -72.982 1.00 92.12 348 ASN A CA 1
ATOM 2803 C C . ASN A 1 348 ? 35.516 -27.756 -73.951 1.00 92.12 348 ASN A C 1
ATOM 2805 O O . ASN A 1 348 ? 35.563 -28.099 -75.129 1.00 92.12 348 ASN A O 1
ATOM 2809 N N . GLU A 1 349 ? 36.240 -26.745 -73.468 1.00 92.62 349 GLU A N 1
ATOM 2810 C CA . GLU A 1 349 ? 37.218 -25.995 -74.265 1.00 92.62 349 GLU A CA 1
ATOM 2811 C C . GLU A 1 349 ? 38.349 -26.896 -74.769 1.00 92.62 349 GLU A C 1
ATOM 2813 O O . GLU A 1 349 ? 38.619 -26.909 -75.968 1.00 92.62 349 GLU A O 1
ATOM 2818 N N . GLU A 1 350 ? 38.933 -27.722 -73.895 1.00 91.00 350 GLU A N 1
ATOM 2819 C CA . GLU A 1 350 ? 39.973 -28.686 -74.275 1.00 91.00 350 GLU A CA 1
ATOM 2820 C C . GLU A 1 350 ? 39.462 -29.668 -75.340 1.00 91.00 350 GLU A C 1
ATOM 2822 O O . GLU A 1 350 ? 40.158 -29.959 -76.317 1.00 91.00 350 GLU A O 1
ATOM 2827 N N . ARG A 1 351 ? 38.215 -30.139 -75.200 1.00 92.12 351 ARG A N 1
ATOM 2828 C CA . ARG A 1 351 ? 37.569 -30.990 -76.206 1.00 92.12 351 ARG A CA 1
ATOM 2829 C C . ARG A 1 351 ? 37.413 -30.267 -77.545 1.00 92.12 351 ARG A C 1
ATOM 2831 O O . ARG A 1 351 ? 37.755 -30.846 -78.572 1.00 92.12 351 ARG A O 1
ATOM 2838 N N . ILE A 1 352 ? 36.939 -29.021 -77.547 1.00 92.00 352 ILE A N 1
ATOM 2839 C CA . ILE A 1 352 ? 36.791 -28.212 -78.770 1.00 92.00 352 ILE A CA 1
ATOM 2840 C C . ILE A 1 352 ? 38.156 -27.976 -79.430 1.00 92.00 352 ILE A C 1
ATOM 2842 O O . ILE A 1 352 ? 38.279 -28.071 -80.651 1.00 92.00 352 ILE A O 1
ATOM 2846 N N . GLU A 1 353 ? 39.196 -27.686 -78.652 1.00 91.75 353 GLU A N 1
ATOM 2847 C CA . GLU A 1 353 ? 40.549 -27.485 -79.171 1.00 91.75 353 GLU A CA 1
ATOM 2848 C C . GLU A 1 353 ? 41.147 -28.781 -79.736 1.00 91.75 353 GLU A C 1
ATOM 2850 O O . GLU A 1 353 ? 41.793 -28.768 -80.786 1.00 91.75 353 GLU A O 1
ATOM 2855 N N . ALA A 1 354 ? 40.909 -29.921 -79.084 1.00 89.50 354 ALA A N 1
ATOM 2856 C CA . ALA A 1 354 ? 41.286 -31.227 -79.614 1.00 89.50 354 ALA A CA 1
ATOM 2857 C C . ALA A 1 354 ? 40.565 -31.527 -80.940 1.00 89.50 354 ALA A C 1
ATOM 2859 O O . ALA A 1 354 ? 41.209 -31.940 -81.905 1.00 89.50 354 ALA A O 1
ATOM 2860 N N . GLU A 1 355 ? 39.258 -31.259 -81.028 1.00 92.06 355 GLU A N 1
ATOM 2861 C CA . GLU A 1 355 ? 38.481 -31.405 -82.267 1.00 92.06 355 GLU A CA 1
ATOM 2862 C C . GLU A 1 355 ? 39.007 -30.495 -83.387 1.00 92.06 355 GLU A C 1
ATOM 2864 O O . GLU A 1 355 ? 39.155 -30.948 -84.525 1.00 92.06 355 GLU A O 1
ATOM 2869 N N . ARG A 1 356 ? 39.370 -29.242 -83.075 1.00 91.69 356 ARG A N 1
ATOM 2870 C CA . ARG A 1 356 ? 39.995 -28.318 -84.038 1.00 91.69 356 ARG A CA 1
ATOM 2871 C C . ARG A 1 356 ? 41.337 -28.829 -84.542 1.00 91.69 356 ARG A C 1
ATOM 2873 O O . ARG A 1 356 ? 41.535 -28.869 -85.751 1.00 91.69 356 ARG A O 1
ATOM 2880 N N . ARG A 1 357 ? 42.224 -29.289 -83.652 1.00 91.06 357 ARG A N 1
ATOM 2881 C CA . ARG A 1 357 ? 43.518 -29.876 -84.043 1.00 91.06 357 ARG A CA 1
ATOM 2882 C C . ARG A 1 357 ? 43.342 -31.093 -84.950 1.00 91.06 357 ARG A C 1
ATOM 2884 O O . ARG A 1 357 ? 44.076 -31.245 -85.922 1.00 91.06 357 ARG A O 1
ATOM 2891 N N . VAL A 1 358 ? 42.348 -31.941 -84.672 1.00 92.50 358 VAL A N 1
ATOM 2892 C CA . VAL A 1 358 ? 42.005 -33.078 -85.543 1.00 92.50 358 VAL A CA 1
ATOM 2893 C C . VAL A 1 358 ? 41.499 -32.601 -86.908 1.00 92.50 358 VAL A C 1
ATOM 2895 O O . VAL A 1 358 ? 41.876 -33.179 -87.927 1.00 92.50 358 VAL A O 1
ATOM 2898 N N . ALA A 1 359 ? 40.668 -31.558 -86.957 1.00 90.75 359 ALA A N 1
ATOM 2899 C CA . ALA A 1 359 ? 40.179 -30.988 -88.212 1.00 90.75 359 ALA A CA 1
ATOM 2900 C C . ALA A 1 359 ? 41.306 -30.344 -89.042 1.00 90.75 359 ALA A C 1
ATOM 2902 O O . ALA A 1 359 ? 41.394 -30.590 -90.243 1.00 90.75 359 ALA A O 1
ATOM 2903 N N . GLU A 1 360 ? 42.204 -29.584 -88.414 1.00 92.12 360 GLU A N 1
ATOM 2904 C CA . GLU A 1 360 ? 43.373 -28.982 -89.069 1.00 92.12 360 GLU A CA 1
ATOM 2905 C C . GLU A 1 360 ? 44.331 -30.046 -89.611 1.00 92.12 360 GLU A C 1
ATOM 2907 O O . GLU A 1 360 ? 44.749 -29.964 -90.765 1.00 92.12 360 GLU A O 1
ATOM 2912 N N . ALA A 1 361 ? 44.618 -31.091 -88.827 1.00 90.62 361 ALA A N 1
ATOM 2913 C CA . ALA A 1 361 ? 45.443 -32.209 -89.276 1.00 90.62 361 ALA A CA 1
ATOM 2914 C C . ALA A 1 361 ? 44.834 -32.930 -90.491 1.00 90.62 361 ALA A C 1
ATOM 2916 O O . ALA A 1 361 ? 45.567 -33.334 -91.393 1.00 90.62 361 ALA A O 1
ATOM 2917 N N . ARG A 1 362 ? 43.499 -33.060 -90.550 1.00 92.19 362 ARG A N 1
ATOM 2918 C CA . ARG A 1 362 ? 42.800 -33.603 -91.728 1.00 92.19 362 ARG A CA 1
ATOM 2919 C C . ARG A 1 362 ? 42.979 -32.710 -92.955 1.00 92.19 362 ARG A C 1
ATOM 2921 O O . ARG A 1 362 ? 43.338 -33.225 -94.006 1.00 92.19 362 ARG A O 1
ATOM 2928 N N . ILE A 1 363 ? 42.796 -31.395 -92.815 1.00 93.50 363 ILE A N 1
ATOM 2929 C CA . ILE A 1 363 ? 42.981 -30.436 -93.920 1.00 93.50 363 ILE A CA 1
ATOM 2930 C C . ILE A 1 363 ? 44.421 -30.475 -94.448 1.00 93.50 363 ILE A C 1
ATOM 2932 O O . ILE A 1 363 ? 44.636 -30.453 -95.659 1.00 93.50 363 ILE A O 1
ATOM 2936 N N . GLU A 1 364 ? 45.412 -30.545 -93.557 1.00 93.19 364 GLU A N 1
ATOM 2937 C CA . GLU A 1 364 ? 46.819 -30.632 -93.952 1.00 93.19 364 GLU A CA 1
ATOM 2938 C C . GLU A 1 364 ? 47.128 -31.959 -94.656 1.00 93.19 364 GLU A C 1
ATOM 2940 O O . GLU A 1 364 ? 47.798 -31.964 -95.687 1.00 93.19 364 GLU A O 1
ATOM 2945 N N . MET A 1 365 ? 46.587 -33.079 -94.167 1.00 93.06 365 MET A N 1
ATOM 2946 C CA . MET A 1 365 ? 46.717 -34.373 -94.842 1.00 93.06 365 MET A CA 1
ATOM 2947 C C . MET A 1 365 ? 46.098 -34.336 -96.247 1.00 93.06 365 MET A C 1
ATOM 2949 O O . MET A 1 365 ? 46.735 -34.774 -97.204 1.00 93.06 365 MET A O 1
ATOM 2953 N N . ASP A 1 366 ? 44.903 -33.758 -96.396 1.00 93.06 366 ASP A N 1
ATOM 2954 C CA . ASP A 1 366 ? 44.241 -33.592 -97.696 1.00 93.06 366 ASP A CA 1
ATOM 2955 C C . ASP A 1 366 ? 45.073 -32.705 -98.639 1.00 93.06 366 ASP A C 1
ATOM 2957 O O . ASP A 1 366 ? 45.213 -33.002 -99.829 1.00 93.06 366 ASP A O 1
ATOM 2961 N N . ARG A 1 367 ? 45.700 -31.643 -98.114 1.00 93.25 367 ARG A N 1
ATOM 2962 C CA . ARG A 1 367 ? 46.613 -30.776 -98.872 1.00 93.25 367 ARG A CA 1
ATOM 2963 C C . ARG A 1 367 ? 47.862 -31.529 -99.335 1.00 93.25 367 ARG A C 1
ATOM 2965 O O . ARG A 1 367 ? 48.250 -31.385 -100.495 1.00 93.25 367 ARG A O 1
ATOM 2972 N N . GLN A 1 368 ? 48.477 -32.319 -98.457 1.00 92.69 368 GLN A N 1
ATOM 2973 C CA . GLN A 1 368 ? 49.652 -33.133 -98.778 1.00 92.69 368 GLN A CA 1
ATOM 2974 C C . GLN A 1 368 ? 49.326 -34.207 -99.815 1.00 92.69 368 GLN A C 1
ATOM 2976 O O . GLN A 1 368 ? 50.105 -34.402 -100.749 1.00 92.69 368 GLN A O 1
ATOM 2981 N N . MET A 1 369 ? 48.163 -34.857 -99.705 1.00 91.69 369 MET A N 1
ATOM 2982 C CA . MET A 1 369 ? 47.683 -35.784 -100.731 1.00 91.69 369 MET A CA 1
ATOM 2983 C C . MET A 1 369 ? 47.491 -35.073 -102.072 1.00 91.69 369 MET A C 1
ATOM 2985 O O . MET A 1 369 ? 48.032 -35.532 -103.073 1.00 91.69 369 MET A O 1
ATOM 2989 N N . ALA A 1 370 ? 46.835 -33.910 -102.097 1.00 92.69 370 ALA A N 1
ATOM 2990 C CA . ALA A 1 370 ? 46.647 -33.142 -103.327 1.00 92.69 370 ALA A CA 1
ATOM 2991 C C . ALA A 1 370 ? 47.976 -32.658 -103.946 1.00 92.69 370 ALA A C 1
ATOM 2993 O O . ALA A 1 370 ? 48.107 -32.578 -105.168 1.00 92.69 370 ALA A O 1
ATOM 2994 N N . GLU A 1 371 ? 48.982 -32.309 -103.137 1.00 93.00 371 GLU A N 1
ATOM 2995 C CA . GLU A 1 371 ? 50.317 -31.960 -103.641 1.00 93.00 371 GLU A CA 1
ATOM 2996 C C . GLU A 1 371 ? 51.047 -33.183 -104.203 1.00 93.00 371 GLU A C 1
ATOM 2998 O O . GLU A 1 371 ? 51.643 -33.103 -105.277 1.00 93.00 371 GLU A O 1
ATOM 3003 N N . MET A 1 372 ? 50.980 -34.318 -103.511 1.00 92.94 372 MET A N 1
ATOM 3004 C CA . MET A 1 372 ? 51.537 -35.580 -103.989 1.00 92.94 372 MET A CA 1
ATOM 3005 C C . MET A 1 372 ? 50.887 -36.009 -105.308 1.00 92.94 372 MET A C 1
ATOM 3007 O O . MET A 1 372 ? 51.608 -36.351 -106.243 1.00 92.94 372 MET A O 1
ATOM 3011 N N . GLU A 1 373 ? 49.564 -35.893 -105.438 1.00 91.81 373 GLU A N 1
ATOM 3012 C CA . GLU A 1 373 ? 48.842 -36.105 -106.699 1.00 91.81 373 GLU A CA 1
ATOM 3013 C C . GLU A 1 373 ? 49.333 -35.162 -107.805 1.00 91.81 373 GLU A C 1
ATOM 3015 O O . GLU A 1 373 ? 49.595 -35.611 -108.921 1.00 91.81 373 GLU A O 1
ATOM 3020 N N . ARG A 1 374 ? 49.543 -33.868 -107.513 1.00 91.88 374 ARG A N 1
ATOM 3021 C CA . ARG A 1 374 ? 50.123 -32.926 -108.489 1.00 91.88 374 ARG A CA 1
ATOM 3022 C C . ARG A 1 374 ? 51.539 -33.309 -108.900 1.00 91.88 374 ARG A C 1
ATOM 3024 O O . ARG A 1 374 ? 51.848 -33.224 -110.084 1.00 91.88 374 ARG A O 1
ATOM 3031 N N . ARG A 1 375 ? 52.392 -33.725 -107.958 1.00 91.62 375 ARG A N 1
ATOM 3032 C CA . ARG A 1 375 ? 53.764 -34.172 -108.251 1.00 91.62 375 ARG A CA 1
ATOM 3033 C C . ARG A 1 375 ? 53.766 -35.440 -109.096 1.00 91.62 375 ARG A C 1
ATOM 3035 O O . ARG A 1 375 ? 54.567 -35.529 -110.021 1.00 91.62 375 ARG A O 1
ATOM 3042 N N . MET A 1 376 ? 52.871 -36.389 -108.814 1.00 90.00 376 MET A N 1
ATOM 3043 C CA . MET A 1 376 ? 52.688 -37.569 -109.661 1.00 90.00 376 MET A CA 1
ATOM 3044 C C . MET A 1 376 ? 52.238 -37.159 -111.065 1.00 90.00 376 MET A C 1
ATOM 3046 O O . MET A 1 376 ? 52.886 -37.545 -112.031 1.00 90.00 376 MET A O 1
ATOM 3050 N N . ALA A 1 377 ? 51.236 -36.284 -111.188 1.00 89.62 377 ALA A N 1
ATOM 3051 C CA . ALA A 1 377 ? 50.772 -35.787 -112.484 1.00 89.62 377 ALA A CA 1
ATOM 3052 C C . ALA A 1 377 ? 51.854 -34.999 -113.254 1.00 89.62 377 ALA A C 1
ATOM 3054 O O . ALA A 1 377 ? 51.936 -35.073 -114.478 1.00 89.62 377 ALA A O 1
ATOM 3055 N N . GLU A 1 378 ? 52.701 -34.227 -112.570 1.00 90.00 378 GLU A N 1
ATOM 3056 C CA . GLU A 1 378 ? 53.824 -33.518 -113.192 1.00 90.00 378 GLU A CA 1
ATOM 3057 C C . GLU A 1 378 ? 54.928 -34.483 -113.634 1.00 90.00 378 GLU A C 1
ATOM 3059 O O . GLU A 1 378 ? 55.457 -34.340 -114.736 1.00 90.00 378 GLU A O 1
ATOM 3064 N N . MET A 1 379 ? 55.247 -35.490 -112.819 1.00 90.12 379 MET A N 1
ATOM 3065 C CA . MET A 1 379 ? 56.181 -36.551 -113.188 1.00 90.12 379 MET A CA 1
ATOM 3066 C C . MET A 1 379 ? 55.672 -37.326 -114.407 1.00 90.12 379 MET A C 1
ATOM 3068 O O . MET A 1 379 ? 56.442 -37.557 -115.336 1.00 90.12 379 MET A O 1
ATOM 3072 N N . GLU A 1 380 ? 54.378 -37.652 -114.454 1.00 87.62 380 GLU A N 1
ATOM 3073 C CA . GLU A 1 380 ? 53.724 -38.254 -115.620 1.00 87.62 380 GLU A CA 1
ATOM 3074 C C . GLU A 1 380 ? 53.848 -37.362 -116.862 1.00 87.62 380 GLU A C 1
ATOM 3076 O O . GLU A 1 380 ? 54.265 -37.842 -117.916 1.00 87.62 380 GLU A O 1
ATOM 3081 N N . ARG A 1 381 ? 53.583 -36.051 -116.748 1.00 88.44 381 ARG A N 1
ATOM 3082 C CA . ARG A 1 381 ? 53.773 -35.100 -117.862 1.00 88.44 381 ARG A CA 1
ATOM 3083 C C . ARG A 1 381 ? 55.227 -34.986 -118.298 1.00 88.44 381 ARG A C 1
ATOM 3085 O O . ARG A 1 381 ? 55.490 -34.878 -119.490 1.00 88.44 381 ARG A O 1
ATOM 3092 N N . ARG A 1 382 ? 56.175 -34.987 -117.361 1.00 87.75 382 ARG A N 1
ATOM 3093 C CA . ARG A 1 382 ? 57.607 -34.890 -117.662 1.00 87.75 382 ARG A CA 1
ATOM 3094 C C . ARG A 1 382 ? 58.111 -36.153 -118.345 1.00 87.75 382 ARG A C 1
ATOM 3096 O O . ARG A 1 382 ? 58.834 -36.037 -119.325 1.00 87.75 382 ARG A O 1
ATOM 3103 N N . MET A 1 383 ? 57.694 -37.332 -117.881 1.00 85.00 383 MET A N 1
ATOM 3104 C CA . MET A 1 383 ? 57.969 -38.591 -118.574 1.00 85.00 383 MET A CA 1
ATOM 3105 C C . MET A 1 383 ? 57.354 -38.586 -119.976 1.00 85.00 383 MET A C 1
ATOM 3107 O O . MET A 1 383 ? 58.040 -38.947 -120.927 1.00 85.00 383 MET A O 1
ATOM 3111 N N . ALA A 1 384 ? 56.114 -38.109 -120.132 1.00 81.31 384 ALA A N 1
ATOM 3112 C CA . ALA A 1 384 ? 55.489 -37.961 -121.446 1.00 81.31 384 ALA A CA 1
ATOM 3113 C C . ALA A 1 384 ? 56.283 -37.010 -122.365 1.00 81.31 384 ALA A C 1
ATOM 3115 O O . ALA A 1 384 ? 56.578 -37.368 -123.503 1.00 81.31 384 ALA A O 1
ATOM 3116 N N . ALA A 1 385 ? 56.708 -35.848 -121.862 1.00 82.88 385 ALA A N 1
ATOM 3117 C CA . ALA A 1 385 ? 57.497 -34.872 -122.615 1.00 82.88 385 ALA A CA 1
ATOM 3118 C C . ALA A 1 385 ? 58.929 -35.350 -122.917 1.00 82.88 385 ALA A C 1
ATOM 3120 O O . ALA A 1 385 ? 59.489 -35.001 -123.950 1.00 82.88 385 ALA A O 1
ATOM 3121 N N . GLU A 1 386 ? 59.548 -36.144 -122.042 1.00 81.50 386 GLU A N 1
ATOM 3122 C CA . GLU A 1 386 ? 60.872 -36.726 -122.280 1.00 81.50 386 GLU A CA 1
ATOM 3123 C C . GLU A 1 386 ? 60.814 -37.849 -123.321 1.00 81.50 386 GLU A C 1
ATOM 3125 O O . GLU A 1 386 ? 61.695 -37.936 -124.178 1.00 81.50 386 GLU A O 1
ATOM 3130 N N . ILE A 1 387 ? 59.747 -38.654 -123.310 1.00 78.94 387 ILE A N 1
ATOM 3131 C CA . ILE A 1 387 ? 59.437 -39.586 -124.399 1.00 78.94 387 ILE A CA 1
ATOM 3132 C C . ILE A 1 387 ? 59.269 -38.806 -125.713 1.00 78.94 387 ILE A C 1
ATOM 3134 O O . ILE A 1 387 ? 59.875 -39.174 -126.718 1.00 78.94 387 ILE A O 1
ATOM 3138 N N . GLU A 1 388 ? 58.527 -37.696 -125.704 1.00 78.75 388 GLU A N 1
ATOM 3139 C CA . GLU A 1 388 ? 58.302 -36.847 -126.882 1.00 78.75 388 GLU A CA 1
ATOM 3140 C C . GLU A 1 388 ? 59.588 -36.153 -127.379 1.00 78.75 388 GLU A C 1
ATOM 3142 O O . GLU A 1 388 ? 59.873 -36.150 -128.576 1.00 78.75 388 GLU A O 1
ATOM 3147 N N . ARG A 1 389 ? 60.440 -35.642 -126.479 1.00 77.94 389 ARG A N 1
ATOM 3148 C CA . ARG A 1 389 ? 61.749 -35.065 -126.828 1.00 77.94 389 ARG A CA 1
ATOM 3149 C C . ARG A 1 389 ? 62.695 -36.118 -127.389 1.00 77.94 389 ARG A C 1
ATOM 3151 O O . ARG A 1 389 ? 63.355 -35.841 -128.380 1.00 77.94 389 ARG A O 1
ATOM 3158 N N . ARG A 1 390 ? 62.754 -37.324 -126.816 1.00 75.00 390 ARG A N 1
ATOM 3159 C CA . ARG A 1 390 ? 63.554 -38.425 -127.384 1.00 75.00 390 ARG A CA 1
ATOM 3160 C C . ARG A 1 390 ? 63.080 -38.814 -128.783 1.00 75.00 390 ARG A C 1
ATOM 3162 O O . ARG A 1 390 ? 63.903 -39.180 -129.616 1.00 75.00 390 ARG A O 1
ATOM 3169 N N . VAL A 1 391 ? 61.782 -38.688 -129.058 1.00 74.31 391 VAL A N 1
ATOM 3170 C CA . VAL A 1 391 ? 61.225 -38.850 -130.410 1.00 74.31 391 VAL A CA 1
ATOM 3171 C C . VAL A 1 391 ? 61.661 -37.700 -131.341 1.00 74.31 391 VAL A C 1
ATOM 3173 O O . VAL A 1 391 ? 61.870 -37.939 -132.529 1.00 74.31 391 VAL A O 1
ATOM 3176 N N . ALA A 1 392 ? 61.846 -36.477 -130.827 1.00 67.19 392 ALA A N 1
ATOM 3177 C CA . ALA A 1 392 ? 62.248 -35.297 -131.603 1.00 67.19 392 ALA A CA 1
ATOM 3178 C C . ALA A 1 392 ? 63.774 -35.145 -131.825 1.00 67.19 392 ALA A C 1
ATOM 3180 O O . ALA A 1 392 ? 64.194 -34.828 -132.935 1.00 67.19 392 ALA A O 1
ATOM 3181 N N . GLU A 1 393 ? 64.610 -35.378 -130.806 1.00 63.78 393 GLU A N 1
ATOM 3182 C CA . GLU A 1 393 ? 66.082 -35.243 -130.858 1.00 63.78 393 GLU A CA 1
ATOM 3183 C C . GLU A 1 393 ? 66.754 -36.359 -131.662 1.00 63.78 393 GLU A C 1
ATOM 3185 O O . GLU A 1 393 ? 67.840 -36.170 -132.197 1.00 63.78 393 GLU A O 1
ATOM 3190 N N . GLY A 1 394 ? 66.076 -37.488 -131.866 1.00 58.94 394 GLY A N 1
ATOM 3191 C CA . GLY A 1 394 ? 66.516 -38.509 -132.815 1.00 58.94 394 GLY A CA 1
ATOM 3192 C C . GLY A 1 394 ? 66.375 -38.114 -134.291 1.00 58.94 394 GLY A C 1
ATOM 3193 O O . GLY A 1 394 ? 66.316 -39.017 -135.124 1.00 58.94 394 GLY A O 1
ATOM 3194 N N . ARG A 1 395 ? 66.235 -36.820 -134.641 1.00 56.34 395 ARG A N 1
ATOM 3195 C CA . ARG A 1 395 ? 65.782 -36.443 -135.989 1.00 56.34 395 ARG A CA 1
ATOM 3196 C C . ARG A 1 395 ? 66.454 -35.283 -136.720 1.00 56.34 395 ARG A C 1
ATOM 3198 O O . ARG A 1 395 ? 66.059 -35.067 -137.859 1.00 56.34 395 ARG A O 1
ATOM 3205 N N . LEU A 1 396 ? 67.442 -34.571 -136.175 1.00 51.88 396 LEU A N 1
ATOM 3206 C CA . LEU A 1 396 ? 68.085 -33.473 -136.928 1.00 51.88 396 LEU A CA 1
ATOM 3207 C C . LEU A 1 396 ? 69.617 -33.411 -136.786 1.00 51.88 396 LEU A C 1
ATOM 3209 O O . LEU A 1 396 ? 70.190 -32.330 -136.751 1.00 51.88 396 LEU A O 1
ATOM 3213 N N . ASP A 1 397 ? 70.263 -34.581 -136.801 1.00 49.62 397 ASP A N 1
ATOM 3214 C CA . ASP A 1 397 ? 71.563 -34.763 -137.468 1.00 49.62 397 ASP A CA 1
ATOM 3215 C C . ASP A 1 397 ? 71.286 -35.380 -138.850 1.00 49.62 397 ASP A C 1
ATOM 3217 O O . ASP A 1 397 ? 71.468 -36.577 -139.076 1.00 49.62 397 ASP A O 1
ATOM 3221 N N . ALA A 1 398 ? 70.734 -34.576 -139.757 1.00 53.59 398 ALA A N 1
ATOM 3222 C CA . ALA A 1 398 ? 70.621 -34.915 -141.170 1.00 53.59 398 ALA A CA 1
ATOM 3223 C C . ALA A 1 398 ? 70.573 -33.624 -142.001 1.00 53.59 398 ALA A C 1
ATOM 3225 O O . ALA A 1 398 ? 69.507 -33.036 -142.172 1.00 53.59 398 ALA A O 1
ATOM 3226 N N . GLU A 1 399 ? 71.764 -33.279 -142.503 1.00 42.12 399 GLU A N 1
ATOM 3227 C CA . GLU A 1 399 ? 72.098 -32.373 -143.622 1.00 42.12 399 GLU A CA 1
ATOM 3228 C C . GLU A 1 399 ? 72.195 -30.862 -143.374 1.00 42.12 399 GLU A C 1
ATOM 3230 O O . GLU A 1 399 ? 71.174 -30.180 -143.134 1.00 42.12 399 GLU A O 1
#

Organism: NCBI:txid2831512

Foldseek 3Di:
DDDDDQDADEDEDPDLVVVVVVLVVVVVVCVVVVNQDKYKYKYADDPVCVVVSQVVNVVVCVVVVHDDFPDWDQDPVRNMTITINGPDQLLVVLLVVLVQVQVLVLLVVVLVVPPDDDPPSNVLSVLLVVLDDDEQEQDADDDDDDDRPPPVNSVVVVVVCCLVVVNSFFKYWYWAANPDVGQKIKTWIWGDQLPNDDTDIDIDIDGPDPDPPPDPFDWDFAASCRGRNPPPPDPPLRDDQDPVCVVVVNDHHGSDTHTSVLSNLSSQVSCCVSPVPVGDHDPCSPDPPVCVVVVVVVVVVVVVVVVVVVVVVVVVVVVVVVVVVVVVVVVVVVVVVVVVVVVVVVVVVVVVVVVVVVVVVVVVVVVVVVVVVVVVVVVVVVVVVVVVVVVVVVPPPDD

Mean predicted aligned error: 17.41 Å

Secondary structure (DSSP, 8-state):
--------EE---SSHHHHHHHHHHHHHHHHHTT----EEEEEE--GGGHHHHHHHHHHHHHHTTPPPPSEEEEETTTTEEEEEE----HHHHHHHHHHHHHHHHHHHHHHHHS-SS-HHHHHHHHHHHHH-----------SSSS----HHHHHHHHHHHHHTTTTS--EEEEEEE--SS---EEEEEEEE-SSTT-EEEEEEEE--SSSTT-----EEEE-HHHHH-S-TT--GGGSPPPHHHHHTT-----SEEEEHHHHHHHHHHHHHHH-TTT----TTTS---HHHHHHHHHHHHHHHHHHHHHHHHHHHHHHHHHHHHHHHHHHHHHHHHHHHHHHHHHHHHHHHHHHHHHHHHHHHHHHHHHHHHHHHHHHHHHHHHHHHHHHHHTT----

Solvent-accessible surface area (backbone atoms only — not comparable to full-atom values): 22814 Å² total; per-residue (Å²): 134,83,84,84,77,78,66,70,49,76,48,90,54,94,48,69,66,55,49,52,50,52,52,50,55,50,50,54,52,28,65,76,61,78,41,84,56,67,40,41,41,33,29,65,51,60,78,95,47,45,67,62,51,50,55,52,51,52,54,53,34,58,75,66,76,44,82,76,76,70,39,83,44,73,41,82,90,74,35,29,36,34,40,30,51,52,75,68,62,65,37,58,57,38,33,52,50,40,53,48,49,52,51,52,51,49,50,50,49,49,58,64,68,58,76,80,86,56,71,64,60,50,52,48,55,51,48,53,66,72,65,52,88,69,74,57,80,50,83,50,74,76,78,80,90,78,82,69,76,48,70,70,50,48,53,49,46,47,48,51,54,32,70,70,40,82,70,69,41,37,51,37,59,34,53,43,47,44,50,89,72,54,50,36,34,34,48,31,40,39,26,50,66,61,50,102,82,49,69,48,76,48,73,50,81,46,68,45,86,84,63,76,97,66,69,73,98,48,60,52,69,37,28,55,25,33,65,64,36,75,47,90,85,66,57,69,66,42,36,69,68,49,74,68,39,47,75,71,69,51,80,65,69,52,68,41,67,51,31,53,67,56,52,51,28,33,48,35,50,15,42,19,72,67,36,61,90,84,33,73,68,56,101,69,48,68,65,74,51,68,63,58,58,50,45,49,51,50,49,48,52,52,48,51,53,48,53,50,50,50,49,53,53,53,49,52,54,50,51,52,52,51,52,52,51,47,53,54,52,51,52,54,49,52,53,50,54,50,52,53,47,52,54,53,50,53,54,49,50,53,50,52,51,51,53,48,54,54,50,51,52,48,54,50,50,53,50,51,50,55,49,50,52,48,52,50,54,49,50,54,50,49,52,52,48,49,55,49,44,58,66,53,71,76,65,74,94,73,136

pLDDT: mean 72.96, std 14.77, range [25.48, 93.5]

Nearest PDB structures (foldseek):
  8uu7-assembly1_w  TM=3.832E-01  e=2.625E+00  Listeria innocua
  4bwy-assembly2_E  TM=4.167E-01  e=5.304E+00  Pseudomonas phage phi8
  4bwy-assembly1_H  TM=4.106E-01  e=5.964E+00  Pseudomonas phage phi8
  4blq-assembly1_E  TM=4.294E-01  e=5.964E+00  Pseudomonas phage phi8
  6s0x-assembly1_v  TM=3.199E-01  e=9.532E+00  Staphylococcus aureus

Sequence (399 aa):
MASQNSSAVMRDFSTIEEIIQCIFDTRQEAYNREFAGQLILGFHWQASQLDELLEQLDARLAELDEPKIHRFEYDYESETVYLDIMGESELHYQVQAGIRRYIEDRLAELATLATMDDPEIRHLIRSIKERGTVLIKHESKIRKQADSESRQHVERKTRQYIDSSDGKIQVGLIIDLQYPGIKKARVSLLAADGSSSSWVQHSDLFHDDDLGRQQPAGQVALYLSDFVGLAPGMPAAFCRPSTAEVAAGITRNPTIALTYERLGAIFREARHLHRPTEFTTEPGDEEANPYEVAERRMTEVRNEERVESERRVAEARNEERVESGRRVAEARNEERVESERRVAEARNEERIEAERRVAEARIEMDRQMAEMERRMAEMERRMAAEIERRVAEGRLDAE